Protein 4Y7L (pdb70)

InterPro domains:
  IPR010623 Type VI secretion system IcmF, C-terminal [PF06744] (112-218)
  IPR048677 Type VI secretion system component TssM1, helical domain [PF21070] (3-108)
  IPR053156 Type VI secretion system TssM-like [PTHR36153] (3-238)

Nearest PDB structures (foldseek):
  4y7l-assembly1_A  TM=1.004E+00  e=3.829E-52  Escherichia coli 2-156-04_S3_C3
  4y7l-assembly1_B  TM=9.884E-01  e=1.542E-49  Escherichia coli 2-156-04_S3_C3
  4y7o-assembly2_B  TM=9.903E-01  e=5.509E-47  Escherichia coli 1-176-05_S3_C1
  4y7m-assembly2_D  TM=9.881E-01  e=2.090E-44  Escherichia coli 2-156-04_S3_C3
  6ixh-assembly1_P  TM=9.818E-01  e=1.644E-44  Escherichia coli 55989

Radius of gyration: 25.11 Å; Cα contacts (8 Å, |Δi|>4): 1026; chains: 2; bounding box: 75×75×55 Å

Sequence (474 aa):
TPAAESLNARWRTAVVDGWNNAFSGRYPFKNVSSDASLPLLAKYLNTDTGRIARFLQNNLSGVLHREGSRWVPDTGLTFNPAFLKAINTLSSEIADVAFTTGNAGLHFELRPGTAAGVMQTTLITDNQKLIYVNQMPVWKRFTWPADTTEAPGASLSWVSTQAGTTRQYADLPGSSWGLIRLLEMARRKAAPGVASGWSLSSWQAQDGRRMLNYTLRTEAGEGPLVLLKLRNFVLPETTVFELTPAAESLNARWRTAVVDGWNNAFSSGRYPFKNVSSSDASLPLLAKYLNTDTGRRIARFLQNNLSGVLHREGSRWVPDINTRGLTFNPAFLKAINTLSSEIADVAFTTGNAGLHFELRPGTAAGVMMQTTLITDNQKLIYVNQMPVWKRFTTWPADTEAPGASLSWVSTTQAGTRQYADDLPGSSWGLIRLLEMARRRKAAPGVASGWSSLSWQAQDGRMLNYTLRTEAGEGPLVLLKLRNFVLPETVFE

B-factor: mean 29.14, std 14.59, range [13.12, 296.93]

Structure (mmCIF, N/CA/C/O backbone):
data_4Y7L
#
_entry.id   4Y7L
#
_cell.length_a   64.030
_cell.length_b   64.030
_cell.length_c   249.660
_cell.angle_alpha   90.00
_cell.angle_beta   90.00
_cell.angle_gamma   90.00
#
_symmetry.space_group_name_H-M   'P 41 21 2'
#
loop_
_entity.id
_entity.type
_entity.pdbx_description
1 polymer 'Type VI secretion protein IcmF'
2 non-polymer GLYCEROL
3 non-polymer 'ZINC ION'
4 water water
#
loop_
_atom_site.group_PDB
_atom_site.id
_atom_site.type_symbol
_atom_site.label_atom_id
_atom_site.label_alt_id
_atom_site.label_comp_id
_atom_site.label_asym_id
_atom_site.label_entity_id
_atom_site.label_seq_id
_atom_site.pdbx_PDB_ins_code
_atom_site.Cartn_x
_atom_site.Cartn_y
_atom_site.Cartn_z
_atom_site.occupancy
_atom_site.B_iso_or_equiv
_atom_site.auth_seq_id
_atom_site.auth_comp_id
_atom_site.auth_asym_id
_atom_site.auth_atom_id
_atom_site.pdbx_PDB_model_num
ATOM 1 N N . THR A 1 2 ? -34.019 -11.998 -7.060 1.00 48.74 869 THR A N 1
ATOM 2 C CA . THR A 1 2 ? -33.963 -12.933 -5.931 1.00 48.25 869 THR A CA 1
ATOM 3 C C . THR A 1 2 ? -33.191 -12.308 -4.744 1.00 50.91 869 THR A C 1
ATOM 4 O O . THR A 1 2 ? -32.351 -11.433 -4.987 1.00 50.57 869 THR A O 1
ATOM 8 N N . PRO A 1 3 ? -33.403 -12.768 -3.475 1.00 46.70 870 PRO A N 1
ATOM 9 C CA . PRO A 1 3 ? -32.655 -12.188 -2.333 1.00 46.02 870 PRO A CA 1
ATOM 10 C C . PRO A 1 3 ? -31.127 -12.306 -2.442 1.00 47.79 870 PRO A C 1
ATOM 11 O O . PRO A 1 3 ? -30.413 -11.415 -1.973 1.00 47.49 870 PRO A O 1
ATOM 15 N N . ALA A 1 4 ? -30.638 -13.403 -3.061 1.00 42.94 871 ALA A N 1
ATOM 16 C CA . ALA A 1 4 ? -29.210 -13.659 -3.296 1.00 42.32 871 ALA A CA 1
ATOM 17 C C . ALA A 1 4 ? -28.645 -12.595 -4.251 1.00 45.23 871 ALA A C 1
ATOM 18 O O . ALA A 1 4 ? -27.534 -12.110 -4.028 1.00 45.09 871 ALA A O 1
ATOM 20 N N . ALA A 1 5 ? -29.423 -12.215 -5.288 1.00 40.54 872 ALA A N 1
ATOM 21 C CA . ALA A 1 5 ? -29.027 -11.196 -6.271 1.00 39.92 872 ALA A CA 1
ATOM 22 C C . ALA A 1 5 ? -28.874 -9.827 -5.621 1.00 42.01 872 ALA A C 1
ATOM 23 O O . ALA A 1 5 ? -27.901 -9.118 -5.902 1.00 41.33 872 ALA A O 1
ATOM 25 N N . GLU A 1 6 ? -29.840 -9.463 -4.745 1.00 36.94 873 GLU A N 1
ATOM 26 C CA . GLU A 1 6 ? -29.891 -8.187 -4.038 1.00 36.11 873 GLU A CA 1
ATOM 27 C C . GLU A 1 6 ? -28.783 -8.076 -2.998 1.00 37.89 873 GLU A C 1
ATOM 28 O O . GLU A 1 6 ? -28.223 -6.985 -2.834 1.00 37.83 873 GLU A O 1
ATOM 34 N N . SER A 1 7 ? -28.453 -9.199 -2.301 1.00 33.16 874 SER A N 1
ATOM 35 C CA . SER A 1 7 ? -27.337 -9.224 -1.336 1.00 31.58 874 SER A CA 1
ATOM 36 C C . SER A 1 7 ? -26.007 -9.050 -2.094 1.00 31.35 874 SER A C 1
ATOM 37 O O . SER A 1 7 ? -25.117 -8.367 -1.600 1.00 32.05 874 SER A O 1
ATOM 40 N N . LEU A 1 8 ? -25.924 -9.598 -3.307 1.00 27.19 875 LEU A N 1
ATOM 41 C CA . LEU A 1 8 ? -24.724 -9.471 -4.138 1.00 25.90 875 LEU A CA 1
ATOM 42 C C . LEU A 1 8 ? -24.526 -8.000 -4.596 1.00 30.11 875 LEU A C 1
ATOM 43 O O . LEU A 1 8 ? -23.381 -7.519 -4.615 1.00 28.88 875 LEU A O 1
ATOM 48 N N . ASN A 1 9 ? -25.629 -7.288 -4.940 1.00 27.70 876 ASN A N 1
ATOM 49 C CA . ASN A 1 9 ? -25.556 -5.868 -5.326 1.00 26.98 876 ASN A CA 1
ATOM 50 C C . ASN A 1 9 ? -25.009 -5.018 -4.178 1.00 30.27 876 ASN A C 1
ATOM 51 O O . ASN A 1 9 ? -24.185 -4.142 -4.416 1.00 31.19 876 ASN A O 1
ATOM 56 N N . ALA A 1 10 ? -25.465 -5.286 -2.924 1.00 30.27 877 ALA A N 1
ATOM 57 C CA . ALA A 1 10 ? -24.994 -4.551 -1.749 1.00 30.01 877 ALA A CA 1
ATOM 58 C C . ALA A 1 10 ? -23.512 -4.816 -1.505 1.00 31.62 877 ALA A C 1
ATOM 59 O O . ALA A 1 10 ? -22.772 -3.882 -1.181 1.00 32.32 877 ALA A O 1
ATOM 61 N N . ARG A 1 11 ? -23.072 -6.093 -1.683 1.00 27.82 878 ARG A N 1
ATOM 62 C CA . ARG A 1 11 ? -21.673 -6.480 -1.505 1.00 26.58 878 ARG A CA 1
ATOM 63 C C . ARG A 1 11 ? -20.781 -5.807 -2.540 1.00 27.44 878 ARG A C 1
ATOM 64 O O . ARG A 1 11 ? -19.671 -5.408 -2.204 1.00 26.64 878 ARG A O 1
ATOM 72 N N . TRP A 1 12 ? -21.255 -5.699 -3.789 1.00 24.08 879 TRP A N 1
ATOM 73 C CA . TRP A 1 12 ? -20.549 -5.044 -4.887 1.00 23.08 879 TRP A CA 1
ATOM 74 C C . TRP A 1 12 ? -20.255 -3.572 -4.524 1.00 25.62 879 TRP A C 1
ATOM 75 O O . TRP A 1 12 ? -19.123 -3.111 -4.702 1.00 25.08 879 TRP A O 1
ATOM 86 N N . ARG A 1 13 ? -21.246 -2.854 -3.957 1.00 26.71 880 ARG A N 1
ATOM 87 C CA . ARG A 1 13 ? -21.002 -1.467 -3.536 1.00 27.51 880 ARG A CA 1
ATOM 88 C C . ARG A 1 13 ? -20.012 -1.358 -2.378 1.00 30.88 880 ARG A C 1
ATOM 89 O O . ARG A 1 13 ? -19.077 -0.564 -2.438 1.00 30.32 880 ARG A O 1
ATOM 97 N N . THR A 1 14 ? -20.187 -2.197 -1.337 1.00 30.29 881 THR A N 1
ATOM 98 C CA . THR A 1 14 ? -19.293 -2.169 -0.186 1.00 30.35 881 THR A CA 1
ATOM 99 C C . THR A 1 14 ? -17.851 -2.554 -0.519 1.00 32.29 881 THR A C 1
ATOM 100 O O . THR A 1 14 ? -16.906 -1.890 -0.079 1.00 32.19 881 THR A O 1
ATOM 104 N N . ALA A 1 15 ? -17.681 -3.643 -1.261 1.00 28.41 882 ALA A N 1
ATOM 105 C CA . ALA A 1 15 ? -16.356 -4.159 -1.585 1.00 28.54 882 ALA A CA 1
ATOM 106 C C . ALA A 1 15 ? -15.642 -3.389 -2.673 1.00 29.87 882 ALA A C 1
ATOM 107 O O . ALA A 1 15 ? -14.409 -3.374 -2.677 1.00 30.07 882 ALA A O 1
ATOM 109 N N . VAL A 1 16 ? -16.391 -2.823 -3.656 1.00 24.34 883 VAL A N 1
ATOM 110 C CA . VAL A 1 16 ? -15.762 -2.215 -4.822 1.00 22.07 883 VAL A CA 1
ATOM 111 C C . VAL A 1 16 ? -16.171 -0.755 -5.099 1.00 21.71 883 VAL A C 1
ATOM 112 O O . VAL A 1 16 ? -15.307 0.129 -5.172 1.00 22.04 883 VAL A O 1
ATOM 116 N N . VAL A 1 17 ? -17.469 -0.534 -5.355 1.00 20.80 884 VAL A N 1
ATOM 117 C CA . VAL A 1 17 ? -17.929 0.764 -5.867 1.00 19.68 884 VAL A CA 1
ATOM 118 C C . VAL A 1 17 ? -17.664 1.933 -4.912 1.00 23.59 884 VAL A C 1
ATOM 119 O O . VAL A 1 17 ? -17.212 3.002 -5.364 1.00 22.15 884 VAL A O 1
ATOM 123 N N . ASP A 1 18 ? -17.906 1.745 -3.605 1.00 21.90 885 ASP A N 1
ATOM 124 C CA . ASP A 1 18 ? -17.676 2.843 -2.659 1.00 21.21 885 ASP A CA 1
ATOM 125 C C . ASP A 1 18 ? -16.231 3.373 -2.754 1.00 22.83 885 ASP A C 1
ATOM 126 O O . ASP A 1 18 ? -16.012 4.588 -2.847 1.00 23.69 885 ASP A O 1
ATOM 131 N N . GLY A 1 19 ? -15.265 2.440 -2.743 1.00 21.17 886 GLY A N 1
ATOM 132 C CA . GLY A 1 19 ? -13.854 2.789 -2.809 1.00 19.67 886 GLY A CA 1
ATOM 133 C C . GLY A 1 19 ? -13.442 3.363 -4.157 1.00 19.65 886 GLY A C 1
ATOM 134 O O . GLY A 1 19 ? -12.626 4.296 -4.225 1.00 21.21 886 GLY A O 1
ATOM 135 N N . TRP A 1 20 ? -14.006 2.799 -5.241 1.00 18.25 887 TRP A N 1
ATOM 136 C CA . TRP A 1 20 ? -13.720 3.310 -6.578 1.00 17.10 887 TRP A CA 1
ATOM 137 C C . TRP A 1 20 ? -14.105 4.802 -6.645 1.00 20.25 887 TRP A C 1
ATOM 138 O O . TRP A 1 20 ? -13.317 5.627 -7.122 1.00 18.38 887 TRP A O 1
ATOM 149 N N . ASN A 1 21 ? -15.333 5.138 -6.193 1.00 19.95 888 ASN A N 1
ATOM 150 C CA . ASN A 1 21 ? -15.791 6.528 -6.275 1.00 20.76 888 ASN A CA 1
ATOM 151 C C . ASN A 1 21 ? -15.009 7.447 -5.354 1.00 23.86 888 ASN A C 1
ATOM 152 O O . ASN A 1 21 ? -14.704 8.577 -5.744 1.00 23.35 888 ASN A O 1
ATOM 157 N N . ASN A 1 22 ? -14.598 6.953 -4.172 1.00 20.86 889 ASN A N 1
ATOM 158 C CA . ASN A 1 22 ? -13.785 7.771 -3.300 1.00 20.85 889 ASN A CA 1
ATOM 159 C C . ASN A 1 22 ? -12.413 8.090 -3.943 1.00 22.32 889 ASN A C 1
ATOM 160 O O . ASN A 1 22 ? -11.882 9.182 -3.773 1.00 23.87 889 ASN A O 1
ATOM 165 N N . ALA A 1 23 ? -11.855 7.121 -4.695 1.00 18.97 890 ALA A N 1
ATOM 166 C CA . ALA A 1 23 ? -10.559 7.321 -5.311 1.00 19.28 890 ALA A CA 1
ATOM 167 C C . ALA A 1 23 ? -10.613 8.204 -6.534 1.00 20.57 890 ALA A C 1
ATOM 168 O O . ALA A 1 23 ? -9.686 9.000 -6.783 1.00 20.57 890 ALA A O 1
ATOM 170 N N . PHE A 1 24 ? -11.673 8.020 -7.367 1.00 16.85 891 PHE A N 1
ATOM 171 C CA . PHE A 1 24 ? -11.655 8.597 -8.699 1.00 15.82 891 PHE A CA 1
ATOM 172 C C . PHE A 1 24 ? -12.651 9.713 -9.009 1.00 17.46 891 PHE A C 1
ATOM 173 O O . PHE A 1 24 ? -12.604 10.266 -10.104 1.00 17.29 891 PHE A O 1
ATOM 181 N N . SER A 1 25 ? -13.449 10.132 -7.999 1.00 16.23 892 SER A N 1
ATOM 182 C CA . SER A 1 25 ? -14.396 11.221 -8.221 1.00 16.09 892 SER A CA 1
ATOM 183 C C . SER A 1 25 ? -13.630 12.513 -8.568 1.00 19.40 892 SER A C 1
ATOM 184 O O . SER A 1 25 ? -12.626 12.799 -7.903 1.00 19.09 892 SER A O 1
ATOM 187 N N . GLY A 1 26 ? -14.059 13.246 -9.590 1.00 18.51 893 GLY A N 1
ATOM 188 C CA . GLY A 1 26 ? -13.424 14.517 -9.964 1.00 18.30 893 GLY A CA 1
ATOM 189 C C . GLY A 1 26 ? -11.945 14.415 -10.292 1.00 19.93 893 GLY A C 1
ATOM 190 O O . GLY A 1 26 ? -11.149 15.266 -9.864 1.00 20.38 893 GLY A O 1
ATOM 191 N N . ARG A 1 27 ? -11.568 13.327 -11.003 1.00 16.74 894 ARG A N 1
ATOM 192 C CA . ARG A 1 27 ? -10.170 13.098 -11.389 1.00 16.58 894 ARG A CA 1
ATOM 193 C C . ARG A 1 27 ? -10.061 12.812 -12.870 1.00 19.27 894 ARG A C 1
ATOM 194 O O . ARG A 1 27 ? -10.929 12.127 -13.440 1.00 18.95 894 ARG A O 1
ATOM 202 N N . TYR A 1 28 ? -8.994 13.318 -13.499 1.00 16.63 895 TYR A N 1
ATOM 203 C CA . TYR A 1 28 ? -8.679 12.992 -14.890 1.00 16.53 895 TYR A CA 1
ATOM 204 C C . TYR A 1 28 ? -8.190 11.519 -14.908 1.00 17.71 895 TYR A C 1
ATOM 205 O O . TYR A 1 28 ? -7.433 11.131 -14.024 1.00 17.62 895 TYR A O 1
ATOM 214 N N . PRO A 1 29 ? -8.618 10.652 -15.847 1.00 15.89 896 PRO A N 1
ATOM 215 C CA . PRO A 1 29 ? -9.363 10.921 -17.092 1.00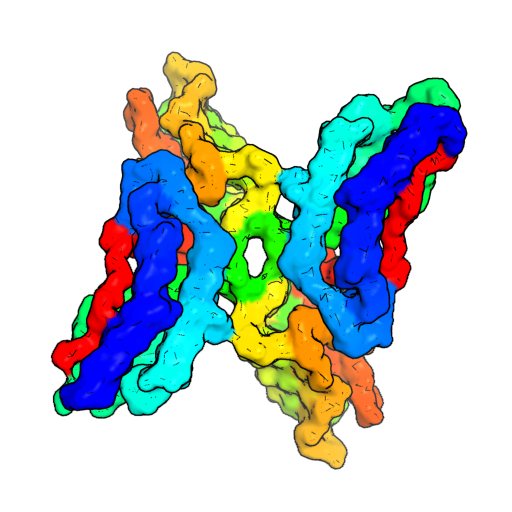 15.18 896 PRO A CA 1
ATOM 216 C C . PRO A 1 29 ? -10.865 10.900 -17.013 1.00 16.63 896 PRO A C 1
ATOM 217 O O . PRO A 1 29 ? -11.493 11.205 -18.047 1.00 17.07 896 PRO A O 1
ATOM 221 N N . PHE A 1 30 ? -11.436 10.532 -15.865 1.00 17.18 897 PHE A N 1
ATOM 222 C CA . PHE A 1 30 ? -12.888 10.430 -15.721 1.00 16.79 897 PHE A CA 1
ATOM 223 C C . PHE A 1 30 ? -13.567 11.739 -16.079 1.00 21.16 897 PHE A C 1
ATOM 224 O O . PHE A 1 30 ? -14.575 11.765 -16.795 1.00 20.93 897 PHE A O 1
ATOM 232 N N . LYS A 1 31 ? -12.943 12.847 -15.619 1.00 17.86 898 LYS A N 1
ATOM 233 C CA . LYS A 1 31 ? -13.415 14.207 -15.884 1.00 18.29 898 LYS A CA 1
ATOM 234 C C . LYS A 1 31 ? -12.265 15.046 -16.433 1.00 22.15 898 LYS A C 1
ATOM 235 O O . LYS A 1 31 ? -11.110 14.755 -16.143 1.00 19.95 898 LYS A O 1
ATOM 241 N N . ASN A 1 32 ? -12.580 16.084 -17.244 1.00 19.41 899 ASN A N 1
ATOM 242 C CA . ASN A 1 32 ? -11.561 16.956 -17.856 1.00 19.56 899 ASN A CA 1
ATOM 243 C C . ASN A 1 32 ? -11.160 18.010 -16.837 1.00 24.71 899 ASN A C 1
ATOM 244 O O . ASN A 1 32 ? -11.552 19.179 -16.941 1.00 25.61 899 ASN A O 1
ATOM 249 N N . VAL A 1 33 ? -10.453 17.579 -15.794 1.00 20.68 900 VAL A N 1
ATOM 250 C CA . VAL A 1 33 ? -10.034 18.424 -14.666 1.00 19.55 900 VAL A CA 1
ATOM 251 C C . VAL A 1 33 ? -8.531 18.361 -14.445 1.00 21.82 900 VAL A C 1
ATOM 252 O O . VAL A 1 33 ? -7.874 17.463 -14.983 1.00 20.04 900 VAL A O 1
ATOM 256 N N . SER A 1 34 ? -7.981 19.289 -13.644 1.00 18.66 901 SER A N 1
ATOM 257 C CA . SER A 1 34 ? -6.545 19.308 -13.398 1.00 19.52 901 SER A CA 1
ATOM 258 C C . SER A 1 34 ? -6.043 18.194 -12.477 1.00 21.31 901 SER A C 1
ATOM 259 O O . SER A 1 34 ? -4.879 17.794 -12.604 1.00 22.74 901 SER A O 1
ATOM 262 N N . SER A 1 35 ? -6.874 17.721 -11.517 1.00 17.71 902 SER A N 1
ATOM 263 C CA . SER A 1 35 ? -6.452 16.697 -10.571 1.00 16.49 902 SER A CA 1
ATOM 264 C C . SER A 1 35 ? -6.397 15.348 -11.264 1.00 20.56 902 SER A C 1
ATOM 265 O O . SER A 1 35 ? -7.325 15.017 -12.004 1.00 22.87 902 SER A O 1
ATOM 268 N N . ASP A 1 36 ? -5.298 14.604 -11.054 1.00 17.22 903 ASP A N 1
ATOM 269 C CA . ASP A 1 36 ? -5.041 13.335 -11.729 1.00 17.41 903 ASP A CA 1
ATOM 270 C C . ASP A 1 36 ? -5.415 12.132 -10.890 1.00 17.93 903 ASP A C 1
ATOM 271 O O . ASP A 1 36 ? -5.086 12.090 -9.702 1.00 18.18 903 ASP A O 1
ATOM 276 N N . ALA A 1 37 ? -6.015 11.117 -11.526 1.00 15.66 904 ALA A N 1
ATOM 277 C CA . ALA A 1 37 ? -6.283 9.849 -10.835 1.00 15.02 904 ALA A CA 1
ATOM 278 C C . ALA A 1 37 ? -4.967 9.159 -10.517 1.00 17.19 904 ALA A C 1
ATOM 279 O O . ALA A 1 37 ? -3.996 9.262 -11.284 1.00 18.00 904 ALA A O 1
ATOM 281 N N . SER A 1 38 ? -4.945 8.405 -9.416 1.00 15.75 905 SER A N 1
ATOM 282 C CA . SER A 1 38 ? -3.746 7.673 -9.035 1.00 16.05 905 SER A CA 1
ATOM 283 C C . SER A 1 38 ? -3.628 6.395 -9.854 1.00 19.52 905 SER A C 1
ATOM 284 O O . SER A 1 38 ? -4.522 5.547 -9.804 1.00 18.20 905 SER A O 1
ATOM 287 N N . LEU A 1 39 ? -2.540 6.258 -10.621 1.00 18.27 906 LEU A N 1
ATOM 288 C CA . LEU A 1 39 ? -2.305 5.062 -11.436 1.00 17.11 906 LEU A CA 1
ATOM 289 C C . LEU A 1 39 ? -2.124 3.803 -10.553 1.00 20.33 906 LEU A C 1
ATOM 290 O O . LEU A 1 39 ? -2.750 2.781 -10.852 1.00 20.66 906 LEU A O 1
ATOM 295 N N . PRO A 1 40 ? -1.314 3.822 -9.464 1.00 20.10 907 PRO A N 1
ATOM 296 C CA . PRO A 1 40 ? -1.236 2.618 -8.607 1.00 21.25 907 PRO A CA 1
ATOM 297 C C . PRO A 1 40 ? -2.600 2.223 -8.012 1.00 22.05 907 PRO A C 1
ATOM 298 O O . PRO A 1 40 ? -2.891 1.022 -7.932 1.00 20.93 907 PRO A O 1
ATOM 302 N N . LEU A 1 41 ? -3.455 3.210 -7.654 1.00 19.15 908 LEU A N 1
ATOM 303 C CA . LEU A 1 41 ? -4.776 2.893 -7.107 1.00 19.84 908 LEU A CA 1
ATOM 304 C C . LEU A 1 41 ? -5.673 2.298 -8.199 1.00 20.23 908 LEU A C 1
ATOM 305 O O . LEU A 1 41 ? -6.368 1.299 -7.962 1.00 18.66 908 LEU A O 1
ATOM 310 N N . LEU A 1 42 ? -5.588 2.857 -9.421 1.00 16.22 909 LEU A N 1
ATOM 311 C CA . LEU A 1 42 ? -6.355 2.301 -10.527 1.00 14.83 909 LEU A CA 1
ATOM 312 C C . LEU A 1 42 ? -5.930 0.836 -10.787 1.00 17.83 909 LEU A C 1
ATOM 313 O O . LEU A 1 42 ? -6.792 -0.040 -10.938 1.00 16.04 909 LEU A O 1
ATOM 318 N N . ALA A 1 43 ? -4.603 0.553 -10.755 1.00 15.74 910 ALA A N 1
ATOM 319 C CA . ALA A 1 43 ? -4.133 -0.836 -10.914 1.00 15.68 910 ALA A CA 1
ATOM 320 C C . ALA A 1 43 ? -4.741 -1.745 -9.834 1.00 17.59 910 ALA A C 1
ATOM 321 O O . ALA A 1 43 ? -5.172 -2.848 -10.160 1.00 17.86 910 ALA A O 1
ATOM 323 N N . LYS A 1 44 ? -4.812 -1.279 -8.585 1.00 16.22 911 LYS A N 1
ATOM 324 C CA . LYS A 1 44 ? -5.371 -2.108 -7.513 1.00 16.67 911 LYS A CA 1
ATOM 325 C C . LYS A 1 44 ? -6.832 -2.494 -7.792 1.00 15.62 911 LYS A C 1
ATOM 326 O O . LYS A 1 44 ? -7.279 -3.552 -7.351 1.00 16.22 911 LYS A O 1
ATOM 332 N N . TYR A 1 45 ? -7.574 -1.650 -8.532 1.00 14.99 912 TYR A N 1
ATOM 333 C CA . TYR A 1 45 ? -8.954 -1.984 -8.901 1.00 14.80 912 TYR A CA 1
ATOM 334 C C . TYR A 1 45 ? -9.071 -2.811 -10.176 1.00 17.12 912 TYR A C 1
ATOM 335 O O . TYR A 1 45 ? -9.843 -3.772 -10.206 1.00 17.36 912 TYR A O 1
ATOM 344 N N . LEU A 1 46 ? -8.324 -2.442 -11.235 1.00 15.77 913 LEU A N 1
ATOM 345 C CA . LEU A 1 46 ? -8.631 -3.114 -12.497 1.00 17.00 913 LEU A CA 1
ATOM 346 C C . LEU A 1 46 ? -7.617 -4.209 -12.894 1.00 19.05 913 LEU A C 1
ATOM 347 O O . LEU A 1 46 ? -7.833 -4.792 -13.957 1.00 18.17 913 LEU A O 1
ATOM 352 N N . ASN A 1 47 ? -6.593 -4.554 -12.063 1.00 16.77 914 ASN A N 1
ATOM 353 C CA . ASN A 1 47 ? -5.668 -5.630 -12.470 1.00 16.47 914 ASN A CA 1
ATOM 354 C C . ASN A 1 47 ? -6.430 -6.892 -12.892 1.00 18.01 914 ASN A C 1
ATOM 355 O O . ASN A 1 47 ? -7.385 -7.273 -12.230 1.00 17.60 914 ASN A O 1
ATOM 360 N N . THR A 1 48 ? -6.036 -7.478 -14.053 1.00 17.84 915 THR A N 1
ATOM 361 C CA . THR A 1 48 ? -6.714 -8.609 -14.702 1.00 19.27 915 THR A CA 1
ATOM 362 C C . THR A 1 48 ? -7.076 -9.734 -13.770 1.00 23.11 915 THR A C 1
ATOM 363 O O . THR A 1 48 ? -8.213 -10.229 -13.840 1.00 23.07 915 THR A O 1
ATOM 367 N N . ASP A 1 49 ? -6.111 -10.185 -12.951 1.00 19.63 916 ASP A N 1
ATOM 368 C CA . ASP A 1 49 ? -6.312 -11.317 -12.075 1.00 18.83 916 ASP A CA 1
ATOM 369 C C . ASP A 1 49 ? -6.362 -10.973 -10.602 1.00 20.52 916 ASP A C 1
ATOM 370 O O . ASP A 1 49 ? -7.123 -11.605 -9.859 1.00 21.37 916 ASP A O 1
ATOM 375 N N . THR A 1 50 ? -5.544 -9.993 -10.165 1.00 16.61 917 THR A N 1
ATOM 376 C CA . THR A 1 50 ? -5.429 -9.683 -8.735 1.00 15.93 917 THR A CA 1
ATOM 377 C C . THR A 1 50 ? -6.219 -8.435 -8.306 1.00 17.45 917 THR A C 1
ATOM 378 O O . THR A 1 50 ? -6.239 -8.132 -7.115 1.00 18.42 917 THR A O 1
ATOM 382 N N . GLY A 1 51 ? -6.802 -7.698 -9.251 1.00 14.98 918 GLY A N 1
ATOM 383 C CA . GLY A 1 51 ? -7.519 -6.467 -8.938 1.00 14.90 918 GLY A CA 1
ATOM 384 C C . GLY A 1 51 ? -8.749 -6.700 -8.080 1.00 16.86 918 GLY A C 1
ATOM 385 O O . GLY A 1 51 ? -9.299 -7.812 -8.073 1.00 16.89 918 GLY A O 1
ATOM 386 N N . ARG A 1 52 ? -9.200 -5.645 -7.399 1.00 15.27 919 ARG A N 1
ATOM 387 C CA . ARG A 1 52 ? -10.381 -5.762 -6.546 1.00 15.95 919 ARG A CA 1
ATOM 388 C C . ARG A 1 52 ? -11.617 -6.210 -7.355 1.00 18.66 919 ARG A C 1
ATOM 389 O O . ARG A 1 52 ? -12.424 -7.010 -6.866 1.00 18.62 919 ARG A O 1
ATOM 397 N N . ILE A 1 53 ? -11.768 -5.701 -8.594 1.00 15.16 920 ILE A N 1
ATOM 398 C CA . ILE A 1 53 ? -12.943 -6.094 -9.399 1.00 14.90 920 ILE A CA 1
ATOM 399 C C . ILE A 1 53 ? -12.827 -7.564 -9.812 1.00 18.71 920 ILE A C 1
ATOM 400 O O . ILE A 1 53 ? -13.782 -8.319 -9.603 1.00 18.06 920 ILE A O 1
ATOM 405 N N . ALA A 1 54 ? -11.650 -7.993 -10.342 1.00 17.47 921 ALA A N 1
ATOM 406 C CA . ALA A 1 54 ? -11.472 -9.398 -10.742 1.00 17.77 921 ALA A CA 1
ATOM 407 C C . ALA A 1 54 ? -11.725 -10.362 -9.600 1.00 21.65 921 ALA A C 1
ATOM 408 O O . ALA A 1 54 ? -12.408 -11.377 -9.798 1.00 22.07 921 ALA A O 1
ATOM 410 N N . ARG A 1 55 ? -11.242 -10.022 -8.391 1.00 17.99 922 ARG A N 1
ATOM 411 C CA . ARG A 1 55 ? -11.446 -10.879 -7.219 1.00 18.04 922 ARG A CA 1
ATOM 412 C C . ARG A 1 55 ? -12.920 -10.943 -6.845 1.00 20.99 922 ARG A C 1
ATOM 413 O O . ARG A 1 55 ? -13.408 -12.016 -6.478 1.00 21.88 922 ARG A O 1
ATOM 421 N N . PHE A 1 56 ? -13.639 -9.803 -6.932 1.00 17.98 923 PHE A N 1
ATOM 422 C CA . PHE A 1 56 ? -15.069 -9.828 -6.649 1.00 17.62 923 PHE A CA 1
ATOM 423 C C . PHE A 1 56 ? -15.782 -10.781 -7.639 1.00 21.24 923 PHE A C 1
ATOM 424 O O . PHE A 1 56 ? -16.635 -11.589 -7.222 1.00 21.46 923 PHE A O 1
ATOM 432 N N . LEU A 1 57 ? -15.441 -10.686 -8.935 1.00 19.61 924 LEU A N 1
ATOM 433 C CA . LEU A 1 57 ? -16.050 -11.522 -9.983 1.00 20.81 924 LEU A CA 1
ATOM 434 C C . LEU A 1 57 ? -15.752 -12.994 -9.729 1.00 24.19 924 LEU A C 1
ATOM 435 O O . LEU A 1 57 ? -16.654 -13.830 -9.823 1.00 24.37 924 LEU A O 1
ATOM 440 N N . GLN A 1 58 ? -14.510 -13.303 -9.334 1.00 20.87 925 GLN A N 1
ATOM 441 C CA . GLN A 1 58 ? -14.123 -14.692 -9.021 1.00 21.74 925 GLN A CA 1
ATOM 442 C C . GLN A 1 58 ? -14.830 -15.227 -7.772 1.00 27.07 925 GLN A C 1
ATOM 443 O O . GLN A 1 58 ? -15.209 -16.405 -7.754 1.00 29.06 925 GLN A O 1
ATOM 449 N N . ASN A 1 59 ? -14.967 -14.401 -6.711 1.00 23.02 926 ASN A N 1
ATOM 450 C CA . ASN A 1 59 ? -15.543 -14.834 -5.431 1.00 24.07 926 ASN A CA 1
ATOM 451 C C . ASN A 1 59 ? -17.060 -14.875 -5.413 1.00 28.77 926 ASN A C 1
ATOM 452 O O . ASN A 1 59 ? -17.633 -15.583 -4.578 1.00 29.24 926 ASN A O 1
ATOM 457 N N . ASN A 1 60 ? -17.716 -14.112 -6.303 1.00 24.03 927 ASN A N 1
ATOM 458 C CA . ASN A 1 60 ? -19.185 -14.019 -6.268 1.00 23.90 927 ASN A CA 1
ATOM 459 C C . ASN A 1 60 ? -19.937 -14.423 -7.530 1.00 28.86 927 ASN A C 1
ATOM 460 O O . ASN A 1 60 ? -21.138 -14.720 -7.438 1.00 28.88 927 ASN A O 1
ATOM 465 N N . LEU A 1 61 ? -19.289 -14.358 -8.707 1.00 25.46 928 LEU A N 1
ATOM 466 C CA . LEU A 1 61 ? -19.971 -14.585 -9.983 1.00 25.11 928 LEU A CA 1
ATOM 467 C C . LEU A 1 61 ? -19.401 -15.702 -10.853 1.00 31.98 928 LEU A C 1
ATOM 468 O O . LEU A 1 61 ? -19.734 -15.757 -12.037 1.00 31.29 928 LEU A O 1
ATOM 473 N N . SER A 1 62 ? -18.572 -16.605 -10.283 1.00 32.01 929 SER A N 1
ATOM 474 C CA . SER A 1 62 ? -17.916 -17.679 -11.050 1.00 33.74 929 SER A CA 1
ATOM 475 C C . SER A 1 62 ? -18.867 -18.626 -11.797 1.00 40.17 929 SER A C 1
ATOM 476 O O . SER A 1 62 ? -18.514 -19.141 -12.857 1.00 39.77 929 SER A O 1
ATOM 479 N N . GLY A 1 63 ? -20.054 -18.833 -11.254 1.00 38.65 930 GLY A N 1
ATOM 480 C CA . GLY A 1 63 ? -21.032 -19.719 -11.875 1.00 39.00 930 GLY A CA 1
ATOM 481 C C . GLY A 1 63 ? -21.919 -19.079 -12.923 1.00 43.11 930 GLY A C 1
ATOM 482 O O . GLY A 1 63 ? -22.587 -19.799 -13.671 1.00 42.17 930 GLY A O 1
ATOM 483 N N . VAL A 1 64 ? -21.942 -17.727 -12.995 1.00 38.87 931 VAL A N 1
ATOM 484 C CA . VAL A 1 64 ? -22.820 -17.007 -13.934 1.00 38.03 931 VAL A CA 1
ATOM 485 C C . VAL A 1 64 ? -22.066 -16.134 -14.946 1.00 39.94 931 VAL A C 1
ATOM 486 O O . VAL A 1 64 ? -22.673 -15.612 -15.888 1.00 38.78 931 VAL A O 1
ATOM 490 N N . LEU A 1 65 ? -20.763 -15.948 -14.733 1.00 36.16 932 LEU A N 1
ATOM 491 C CA . LEU A 1 65 ? -19.938 -15.116 -15.594 1.00 36.50 932 LEU A CA 1
ATOM 492 C C . LEU A 1 65 ? -18.604 -15.809 -15.763 1.00 43.87 932 LEU A C 1
ATOM 493 O O . LEU A 1 65 ? -18.025 -16.260 -14.770 1.00 44.32 932 LEU A O 1
ATOM 498 N N . HIS A 1 66 ? -18.128 -15.922 -17.009 1.00 42.66 933 HIS A N 1
ATOM 499 C CA . HIS A 1 66 ? -16.857 -16.582 -17.279 1.00 43.81 933 HIS A CA 1
ATOM 500 C C . HIS A 1 66 ? -15.942 -15.769 -18.182 1.00 48.57 933 HIS A C 1
ATOM 501 O O . HIS A 1 66 ? -16.418 -15.056 -19.074 1.00 47.96 933 HIS A O 1
ATOM 508 N N . ARG A 1 67 ? -14.622 -15.901 -17.959 1.00 46.06 934 ARG A N 1
ATOM 509 C CA . ARG A 1 67 ? -13.606 -15.252 -18.791 1.00 46.30 934 ARG A CA 1
ATOM 510 C C . ARG A 1 67 ? -13.563 -15.976 -20.132 1.00 50.96 934 ARG A C 1
ATOM 511 O O . ARG A 1 67 ? -13.729 -17.198 -20.185 1.00 50.07 934 ARG A O 1
ATOM 519 N N . GLU A 1 68 ? -13.313 -15.220 -21.198 1.00 47.71 935 GLU A N 1
ATOM 520 C CA . GLU A 1 68 ? -13.149 -15.693 -22.569 1.00 47.95 935 GLU A CA 1
ATOM 521 C C . GLU A 1 68 ? -12.000 -14.816 -23.085 1.00 51.78 935 GLU A C 1
ATOM 522 O O . GLU A 1 68 ? -12.212 -13.724 -23.627 1.00 50.74 935 GLU A O 1
ATOM 528 N N . GLY A 1 69 ? -10.783 -15.258 -22.772 1.00 48.50 936 GLY A N 1
ATOM 529 C CA . GLY A 1 69 ? -9.567 -14.497 -23.028 1.00 48.43 936 GLY A CA 1
ATOM 530 C C . GLY A 1 69 ? -9.571 -13.338 -22.050 1.00 52.54 936 GLY A C 1
ATOM 531 O O . GLY A 1 69 ? -9.549 -13.554 -20.835 1.00 52.39 936 GLY A O 1
ATOM 532 N N . SER A 1 70 ? -9.732 -12.113 -22.573 1.00 48.84 937 SER A N 1
ATOM 533 C CA . SER A 1 70 ? -9.832 -10.882 -21.789 1.00 48.28 937 SER A CA 1
ATOM 534 C C . SER A 1 70 ? -11.292 -10.474 -21.520 1.00 49.84 937 SER A C 1
ATOM 535 O O . SER A 1 70 ? -11.543 -9.746 -20.566 1.00 50.74 937 SER A O 1
ATOM 538 N N . ARG A 1 71 ? -12.249 -10.970 -22.320 1.00 42.83 938 ARG A N 1
ATOM 539 C CA . ARG A 1 71 ? -13.676 -10.663 -22.170 1.00 41.40 938 ARG A CA 1
ATOM 540 C C . ARG A 1 71 ? -14.321 -11.356 -20.968 1.00 43.70 938 ARG A C 1
ATOM 541 O O . ARG A 1 71 ? -13.811 -12.376 -20.486 1.00 43.94 938 ARG A O 1
ATOM 549 N N . TRP A 1 72 ? -15.458 -10.797 -20.499 1.00 38.15 939 TRP A N 1
ATOM 550 C CA . TRP A 1 72 ? -16.283 -11.379 -19.446 1.00 36.70 939 TRP A CA 1
ATOM 551 C C . TRP A 1 72 ? -17.613 -11.642 -20.090 1.00 39.11 939 TRP A C 1
ATOM 552 O O . TRP A 1 72 ? -18.281 -10.721 -20.586 1.00 36.39 939 TRP A O 1
ATOM 563 N N . VAL A 1 73 ? -17.959 -12.938 -20.175 1.00 36.65 940 VAL A N 1
ATOM 564 C CA . VAL A 1 73 ? -19.161 -13.410 -20.869 1.00 36.70 940 VAL A CA 1
ATOM 565 C C . VAL A 1 73 ? -20.150 -14.074 -19.892 1.00 39.78 940 VAL A C 1
ATOM 566 O O . VAL A 1 73 ? -19.746 -14.981 -19.170 1.00 39.33 940 VAL A O 1
ATOM 570 N N . PRO A 1 74 ? -21.439 -13.665 -19.876 1.00 37.37 941 PRO A N 1
ATOM 571 C CA . PRO A 1 74 ? -22.402 -14.318 -18.969 1.00 39.02 941 PRO A CA 1
ATOM 572 C C . PRO A 1 74 ? -22.679 -15.753 -19.418 1.00 47.61 941 PRO A C 1
ATOM 573 O O . PRO A 1 74 ? -22.816 -15.993 -20.619 1.00 46.82 941 PRO A O 1
ATOM 577 N N . ASP A 1 75 ? -22.685 -16.707 -18.463 1.00 48.51 942 ASP A N 1
ATOM 578 C CA . ASP A 1 75 ? -22.914 -18.130 -18.745 1.00 50.16 942 ASP A CA 1
ATOM 579 C C . ASP A 1 75 ? -24.342 -18.334 -19.240 1.00 56.09 942 ASP A C 1
ATOM 580 O O . ASP A 1 75 ? -25.293 -17.947 -18.555 1.00 56.46 942 ASP A O 1
ATOM 585 N N . THR A 1 76 ? -24.468 -18.867 -20.473 1.00 53.19 943 THR A N 1
ATOM 586 C CA . THR A 1 76 ? -25.719 -19.116 -21.201 1.00 80.48 943 THR A CA 1
ATOM 587 C C . THR A 1 76 ? -26.716 -19.978 -20.429 1.00 107.97 943 THR A C 1
ATOM 588 O O . THR A 1 76 ? -27.922 -19.821 -20.604 1.00 72.94 943 THR A O 1
ATOM 592 N N . GLY A 1 81 ? -34.780 -14.881 -11.292 1.00 57.61 948 GLY A N 1
ATOM 593 C CA . GLY A 1 81 ? -34.577 -13.481 -10.943 1.00 56.96 948 GLY A CA 1
ATOM 594 C C . GLY A 1 81 ? -33.127 -13.041 -10.972 1.00 59.19 948 GLY A C 1
ATOM 595 O O . GLY A 1 81 ? -32.703 -12.246 -10.125 1.00 58.88 948 GLY A O 1
ATOM 596 N N . LEU A 1 82 ? -32.355 -13.569 -11.949 1.00 53.59 949 LEU A N 1
ATOM 597 C CA . LEU A 1 82 ? -30.946 -13.237 -12.169 1.00 52.00 949 LEU A CA 1
ATOM 598 C C . LEU A 1 82 ? -30.686 -12.804 -13.618 1.00 50.37 949 LEU A C 1
ATOM 599 O O . LEU A 1 82 ? -30.376 -13.634 -14.479 1.00 50.42 949 LEU A O 1
ATOM 604 N N . THR A 1 83 ? -30.852 -11.506 -13.886 1.00 41.31 950 THR A N 1
ATOM 605 C CA . THR A 1 83 ? -30.540 -10.908 -15.189 1.00 38.87 950 THR A CA 1
ATOM 606 C C . THR A 1 83 ? -29.541 -9.773 -14.956 1.00 34.68 950 THR A C 1
ATOM 607 O O . THR A 1 83 ? -29.731 -8.954 -14.055 1.00 32.55 950 THR A O 1
ATOM 611 N N . PHE A 1 84 ? -28.441 -9.777 -15.720 1.00 32.96 951 PHE A N 1
ATOM 612 C CA . PHE A 1 84 ? -27.418 -8.750 -15.546 1.00 30.61 951 PHE A CA 1
ATOM 613 C C . PHE A 1 84 ? -27.873 -7.379 -15.979 1.00 33.56 951 PHE A C 1
ATOM 614 O O . PHE A 1 84 ? -28.596 -7.226 -16.970 1.00 34.58 951 PHE A O 1
ATOM 622 N N . ASN A 1 85 ? -27.398 -6.371 -15.253 1.00 27.79 952 ASN A N 1
ATOM 623 C CA . ASN A 1 85 ? -27.586 -4.983 -15.607 1.00 27.21 952 ASN A CA 1
ATOM 624 C C . ASN A 1 85 ? -26.657 -4.796 -16.841 1.00 28.69 952 ASN A C 1
ATOM 625 O O . ASN A 1 85 ? -25.444 -5.003 -16.711 1.00 26.01 952 ASN A O 1
ATOM 630 N N . PRO A 1 86 ? -27.185 -4.469 -18.054 1.00 26.92 953 PRO A N 1
ATOM 631 C CA . PRO A 1 86 ? -26.301 -4.313 -19.226 1.00 25.53 953 PRO A CA 1
ATOM 632 C C . PRO A 1 86 ? -25.164 -3.309 -19.000 1.00 24.79 953 PRO A C 1
ATOM 633 O O . PRO A 1 86 ? -24.088 -3.486 -19.571 1.00 24.51 953 PRO A O 1
ATOM 637 N N . ALA A 1 87 ? -25.379 -2.280 -18.148 1.00 22.06 954 ALA A N 1
ATOM 638 C CA . ALA A 1 87 ? -24.322 -1.314 -17.840 1.00 21.41 954 ALA A CA 1
ATOM 639 C C . ALA A 1 87 ? -23.174 -1.988 -17.073 1.00 22.87 954 ALA A C 1
ATOM 640 O O . ALA A 1 87 ? -22.010 -1.605 -17.235 1.00 21.12 954 ALA A O 1
ATOM 642 N N . PHE A 1 88 ? -23.489 -2.973 -16.234 1.00 21.25 955 PHE A N 1
ATOM 643 C CA . PHE A 1 88 ? -22.439 -3.683 -15.491 1.00 19.31 955 PHE A CA 1
ATOM 644 C C . PHE A 1 88 ? -21.555 -4.483 -16.478 1.00 20.89 955 PHE A C 1
ATOM 645 O O . PHE A 1 88 ? -20.323 -4.422 -16.401 1.00 20.95 955 PHE A O 1
ATOM 653 N N . LEU A 1 89 ? -22.178 -5.219 -17.416 1.00 21.02 956 LEU A N 1
ATOM 654 C CA . LEU A 1 89 ? -21.439 -5.969 -18.412 1.00 21.83 956 LEU A CA 1
ATOM 655 C C . LEU A 1 89 ? -20.594 -5.064 -19.326 1.00 22.90 956 LEU A C 1
ATOM 656 O O . LEU A 1 89 ? -19.439 -5.393 -19.595 1.00 23.80 956 LEU A O 1
ATOM 661 N N . LYS A 1 90 ? -21.135 -3.893 -19.744 1.00 20.33 957 LYS A N 1
ATOM 662 C CA . LYS A 1 90 ? -20.367 -2.966 -20.571 1.00 18.48 957 LYS A CA 1
ATOM 663 C C . LYS A 1 90 ? -19.153 -2.480 -19.765 1.00 20.68 957 LYS A C 1
ATOM 664 O O . LYS A 1 90 ? -18.042 -2.451 -20.290 1.00 21.41 957 LYS A O 1
ATOM 670 N N . ALA A 1 91 ? -19.372 -2.082 -18.488 1.00 19.00 958 ALA A N 1
ATOM 671 C CA . ALA A 1 91 ? -18.309 -1.549 -17.655 1.00 18.47 958 ALA A CA 1
ATOM 672 C C . ALA A 1 91 ? -17.169 -2.531 -17.406 1.00 19.74 958 ALA A C 1
ATOM 673 O O . ALA A 1 91 ? -15.995 -2.149 -17.539 1.00 19.35 958 ALA A O 1
ATOM 675 N N . ILE A 1 92 ? -17.480 -3.784 -17.029 1.00 18.74 959 ILE A N 1
ATOM 676 C CA . ILE A 1 92 ? -16.379 -4.720 -16.757 1.00 18.82 959 ILE A CA 1
ATOM 677 C C . ILE A 1 92 ? -15.624 -5.064 -18.048 1.00 21.57 959 ILE A C 1
ATOM 678 O O . ILE A 1 92 ? -14.412 -5.286 -17.984 1.00 22.68 959 ILE A O 1
ATOM 683 N N . ASN A 1 93 ? -16.327 -5.064 -19.204 1.00 19.66 960 ASN A N 1
ATOM 684 C CA . ASN A 1 93 ? -15.664 -5.338 -20.480 1.00 20.30 960 ASN A CA 1
ATOM 685 C C . ASN A 1 93 ? -14.747 -4.185 -20.882 1.00 22.80 960 ASN A C 1
ATOM 686 O O . ASN A 1 93 ? -13.617 -4.436 -21.327 1.00 20.91 960 ASN A O 1
ATOM 691 N N . THR A 1 94 ? -15.176 -2.931 -20.612 1.00 18.27 961 THR A N 1
ATOM 692 C CA . THR A 1 94 ? -14.309 -1.787 -20.877 1.00 18.20 961 THR A CA 1
ATOM 693 C C . THR A 1 94 ? -13.044 -1.887 -19.976 1.00 18.29 961 THR A C 1
ATOM 694 O O . THR A 1 94 ? -11.921 -1.718 -20.450 1.00 19.01 961 THR A O 1
ATOM 698 N N . LEU A 1 95 ? -13.225 -2.152 -18.673 1.00 16.91 962 LEU A N 1
ATOM 699 C CA . LEU A 1 95 ? -12.067 -2.222 -17.780 1.00 17.15 962 LEU A CA 1
ATOM 700 C C . LEU A 1 95 ? -11.133 -3.381 -18.098 1.00 18.83 962 LEU A C 1
ATOM 701 O O . LEU A 1 95 ? -9.913 -3.214 -17.975 1.00 19.11 962 LEU A O 1
ATOM 706 N N A SER A 1 96 ? -11.686 -4.557 -18.510 0.50 16.47 963 SER A N 1
ATOM 707 N N B SER A 1 96 ? -11.662 -4.547 -18.541 0.50 16.84 963 SER A N 1
ATOM 708 C CA A SER A 1 96 ? -10.841 -5.701 -18.866 0.50 16.44 963 SER A CA 1
ATOM 709 C CA B SER A 1 96 ? -10.824 -5.698 -18.906 0.50 16.98 963 SER A CA 1
ATOM 710 C C A SER A 1 96 ? -9.999 -5.419 -20.113 0.50 20.69 963 SER A C 1
ATOM 711 C C B SER A 1 96 ? -9.973 -5.396 -20.115 0.50 20.47 963 SER A C 1
ATOM 712 O O A SER A 1 96 ? -8.868 -5.868 -20.193 0.50 21.21 963 SER A O 1
ATOM 713 O O B SER A 1 96 ? -8.824 -5.809 -20.183 0.50 20.72 963 SER A O 1
ATOM 718 N N . GLU A 1 97 ? -10.541 -4.657 -21.055 1.00 18.62 964 GLU A N 1
ATOM 719 C CA . GLU A 1 97 ? -9.821 -4.275 -22.256 1.00 19.47 964 GLU A CA 1
ATOM 720 C C . GLU A 1 97 ? -8.684 -3.321 -21.861 1.00 21.88 964 GLU A C 1
ATOM 721 O O . GLU A 1 97 ? -7.562 -3.489 -22.338 1.00 21.46 964 GLU A O 1
ATOM 727 N N . ILE A 1 98 ? -8.965 -2.329 -20.963 1.00 16.93 965 ILE A N 1
ATOM 728 C CA . ILE A 1 98 ? -7.910 -1.403 -20.521 1.00 16.02 965 ILE A CA 1
ATOM 729 C C . ILE A 1 98 ? -6.830 -2.185 -19.771 1.00 18.60 965 ILE A C 1
ATOM 730 O O . ILE A 1 98 ? -5.643 -1.939 -19.986 1.00 19.53 965 ILE A O 1
ATOM 735 N N . ALA A 1 99 ? -7.222 -3.120 -18.868 1.00 16.36 966 ALA A N 1
ATOM 736 C CA . ALA A 1 99 ? -6.216 -3.875 -18.118 1.00 16.36 966 ALA A CA 1
ATOM 737 C C . ALA A 1 99 ? -5.327 -4.730 -19.025 1.00 18.54 966 ALA A C 1
ATOM 738 O O . ALA A 1 99 ? -4.103 -4.822 -18.795 1.00 19.89 966 ALA A O 1
ATOM 740 N N . ASP A 1 100 ? -5.935 -5.315 -20.091 1.00 18.04 967 ASP A N 1
ATOM 741 C CA . ASP A 1 100 ? -5.184 -6.169 -21.009 1.00 18.71 967 ASP A CA 1
ATOM 742 C C . ASP A 1 100 ? -4.140 -5.400 -21.785 1.00 21.46 967 ASP A C 1
ATOM 743 O O . ASP A 1 100 ? -3.137 -5.992 -22.183 1.00 23.58 967 ASP A O 1
ATOM 745 N N . VAL A 1 101 ? -4.380 -4.112 -22.022 1.00 19.22 968 VAL A N 1
ATOM 746 C CA . VAL A 1 101 ? -3.462 -3.306 -22.805 1.00 19.89 968 VAL A CA 1
ATOM 747 C C . VAL A 1 101 ? -2.454 -2.616 -21.913 1.00 24.33 968 VAL A C 1
ATOM 748 O O . VAL A 1 101 ? -1.264 -2.600 -22.254 1.00 25.76 968 VAL A O 1
ATOM 752 N N . ALA A 1 102 ? -2.913 -2.017 -20.801 1.00 19.79 969 ALA A N 1
ATOM 753 C CA . ALA A 1 102 ? -2.106 -1.087 -20.017 1.00 20.25 969 ALA A CA 1
ATOM 754 C C . ALA A 1 102 ? -1.639 -1.566 -18.650 1.00 20.99 969 ALA A C 1
ATOM 755 O O . ALA A 1 102 ? -0.841 -0.849 -18.027 1.00 22.07 969 ALA A O 1
ATOM 757 N N . PHE A 1 103 ? -2.115 -2.730 -18.146 1.00 18.83 970 PHE A N 1
ATOM 758 C CA . PHE A 1 103 ? -1.722 -3.161 -16.801 1.00 17.95 970 PHE A CA 1
ATOM 759 C C . PHE A 1 103 ? -1.226 -4.613 -16.779 1.00 20.40 970 PHE A C 1
ATOM 760 O O . PHE A 1 103 ? -1.327 -5.280 -15.766 1.00 21.70 970 PHE A O 1
ATOM 768 N N . THR A 1 104 ? -0.600 -5.072 -17.865 1.00 19.55 971 THR A N 1
ATOM 769 C CA . THR A 1 104 ? -0.187 -6.481 -17.929 1.00 18.66 971 THR A CA 1
ATOM 770 C C . THR A 1 104 ? 0.768 -6.927 -16.802 1.00 19.72 971 THR A C 1
ATOM 771 O O . THR A 1 104 ? 0.710 -8.093 -16.376 1.00 20.14 971 THR A O 1
ATOM 775 N N . THR A 1 105 ? 1.603 -6.011 -16.298 1.00 18.15 972 THR A N 1
ATOM 776 C CA . THR A 1 105 ? 2.589 -6.355 -15.265 1.00 17.17 972 THR A CA 1
ATOM 777 C C . THR A 1 105 ? 2.054 -6.250 -13.850 1.00 22.46 972 THR A C 1
ATOM 778 O O . THR A 1 105 ? 2.809 -6.489 -12.890 1.00 22.45 972 THR A O 1
ATOM 782 N N . GLY A 1 106 ? 0.787 -5.865 -13.711 1.00 18.72 973 GLY A N 1
ATOM 783 C CA . GLY A 1 106 ? 0.234 -5.639 -12.386 1.00 18.57 973 GLY A CA 1
ATOM 784 C C . GLY A 1 106 ? 0.317 -4.176 -11.969 1.00 21.99 973 GLY A C 1
ATOM 785 O O . GLY A 1 106 ? -0.131 -3.808 -10.885 1.00 21.80 973 GLY A O 1
ATOM 786 N N . ASN A 1 107 ? 0.933 -3.344 -12.803 1.00 18.19 974 ASN A N 1
ATOM 787 C CA . ASN A 1 107 ? 1.015 -1.898 -12.635 1.00 18.52 974 ASN A CA 1
ATOM 788 C C . ASN A 1 107 ? 0.822 -1.238 -13.995 1.00 19.27 974 ASN A C 1
ATOM 789 O O . ASN A 1 107 ? 0.950 -1.903 -15.024 1.00 19.28 974 ASN A O 1
ATOM 794 N N . ALA A 1 108 ? 0.555 0.081 -14.033 1.00 19.13 975 ALA A N 1
ATOM 795 C CA . ALA A 1 108 ? 0.436 0.768 -15.318 1.00 18.37 975 ALA A CA 1
ATOM 796 C C . ALA A 1 108 ? 1.743 0.647 -16.073 1.00 20.26 975 ALA A C 1
ATOM 797 O O . ALA A 1 108 ? 2.807 0.845 -15.497 1.00 20.88 975 ALA A O 1
ATOM 799 N N . GLY A 1 109 ? 1.649 0.332 -17.358 1.00 19.03 976 GLY A N 1
ATOM 800 C CA . GLY A 1 109 ? 2.847 0.235 -18.174 1.00 20.68 976 GLY A CA 1
ATOM 801 C C . GLY A 1 109 ? 2.553 -0.357 -19.525 1.00 24.93 976 GLY A C 1
ATOM 802 O O . GLY A 1 109 ? 1.988 -1.452 -19.622 1.00 24.85 976 GLY A O 1
ATOM 803 N N . LEU A 1 110 ? 2.931 0.359 -20.570 1.00 20.59 977 LEU A N 1
ATOM 804 C CA . LEU A 1 110 ? 2.759 -0.098 -21.933 1.00 21.07 977 LEU A CA 1
ATOM 805 C C . LEU A 1 110 ? 3.847 0.494 -22.805 1.00 24.99 977 LEU A C 1
ATOM 806 O O . LEU A 1 110 ? 4.489 1.477 -22.401 1.00 22.88 977 LEU A O 1
ATOM 811 N N . HIS A 1 111 ? 4.042 -0.089 -23.994 1.00 25.00 978 HIS A N 1
ATOM 812 C CA . HIS A 1 111 ? 4.969 0.419 -25.001 1.00 27.46 978 HIS A CA 1
ATOM 813 C C . HIS A 1 111 ? 4.203 0.685 -26.258 1.00 27.34 978 HIS A C 1
ATOM 814 O O . HIS A 1 111 ? 3.205 0.027 -26.543 1.00 26.67 978 HIS A O 1
ATOM 821 N N . PHE A 1 112 ? 4.681 1.646 -27.041 1.00 22.39 979 PHE A N 1
ATOM 822 C CA . PHE A 1 112 ? 4.107 1.955 -28.336 1.00 22.21 979 PHE A CA 1
ATOM 823 C C . PHE A 1 112 ? 5.180 2.617 -29.172 1.00 24.14 979 PHE A C 1
ATOM 824 O O . PHE A 1 112 ? 6.239 2.977 -28.652 1.00 24.95 979 PHE A O 1
ATOM 832 N N . GLU A 1 113 ? 4.931 2.743 -30.467 1.00 23.00 980 GLU A N 1
ATOM 833 C CA . GLU A 1 113 ? 5.894 3.391 -31.343 1.00 22.92 980 GLU A CA 1
ATOM 834 C C . GLU A 1 113 ? 5.222 4.522 -32.075 1.00 24.02 980 GLU A C 1
ATOM 835 O O . GLU A 1 113 ? 4.028 4.446 -32.367 1.00 22.55 980 GLU A O 1
ATOM 841 N N . LEU A 1 114 ? 5.997 5.577 -32.378 1.00 22.50 981 LEU A N 1
ATOM 842 C CA . LEU A 1 114 ? 5.524 6.685 -33.186 1.00 21.92 981 LEU A CA 1
ATOM 843 C C . LEU A 1 114 ? 6.480 6.863 -34.351 1.00 23.53 981 LEU A C 1
ATOM 844 O O . LEU A 1 114 ? 7.693 6.723 -34.178 1.00 24.67 981 LEU A O 1
ATOM 849 N N . ARG A 1 115 ? 5.931 7.212 -35.506 1.00 21.78 982 ARG A N 1
ATOM 850 C CA . ARG A 1 115 ? 6.712 7.552 -36.695 1.00 22.83 982 ARG A CA 1
ATOM 851 C C . ARG A 1 115 ? 6.285 8.957 -37.069 1.00 25.53 982 ARG A C 1
ATOM 852 O O . ARG A 1 115 ? 5.106 9.187 -37.362 1.00 25.52 982 ARG A O 1
ATOM 860 N N . PRO A 1 116 ? 7.230 9.917 -37.108 1.00 23.66 983 PRO A N 1
ATOM 861 C CA . PRO A 1 116 ? 6.824 11.283 -37.468 1.00 24.43 983 PRO A CA 1
ATOM 862 C C . PRO A 1 116 ? 6.490 11.434 -38.946 1.00 29.96 983 PRO A C 1
ATOM 863 O O . PRO A 1 116 ? 7.101 10.759 -39.802 1.00 28.58 983 PRO A O 1
ATOM 867 N N . GLY A 1 117 ? 5.508 12.292 -39.213 1.00 26.65 984 GLY A N 1
ATOM 868 C CA . GLY A 1 117 ? 5.043 12.609 -40.550 1.00 26.22 984 GLY A CA 1
ATOM 869 C C . GLY A 1 117 ? 5.467 14.001 -40.956 1.00 29.23 984 GLY A C 1
ATOM 870 O O . GLY A 1 117 ? 6.152 14.706 -40.200 1.00 27.39 984 GLY A O 1
ATOM 871 N N . THR A 1 118 ? 5.063 14.390 -42.169 1.00 27.27 985 THR A N 1
ATOM 872 C CA . THR A 1 118 ? 5.393 15.689 -42.736 1.00 26.45 985 THR A CA 1
ATOM 873 C C . THR A 1 118 ? 4.133 16.496 -42.981 1.00 29.60 985 THR A C 1
ATOM 874 O O . THR A 1 118 ? 3.031 15.938 -43.068 1.00 30.51 985 THR A O 1
ATOM 878 N N . ALA A 1 119 ? 4.300 17.816 -43.114 1.00 24.66 986 ALA A N 1
ATOM 879 C CA . ALA A 1 119 ? 3.198 18.712 -43.424 1.00 24.66 986 ALA A CA 1
ATOM 880 C C . ALA A 1 119 ? 3.756 19.952 -44.081 1.00 28.04 986 ALA A C 1
ATOM 881 O O . ALA A 1 119 ? 4.867 20.386 -43.738 1.00 25.84 986 ALA A O 1
ATOM 883 N N . ALA A 1 120 ? 2.983 20.544 -45.009 1.00 29.00 987 ALA A N 1
ATOM 884 C CA . ALA A 1 120 ? 3.399 21.770 -45.679 1.00 30.66 987 ALA A CA 1
ATOM 885 C C . ALA A 1 120 ? 3.617 22.877 -44.656 1.00 33.10 987 ALA A C 1
ATOM 886 O O . ALA A 1 120 ? 2.821 23.031 -43.719 1.00 35.31 987 ALA A O 1
ATOM 888 N N . GLY A 1 121 ? 4.745 23.551 -44.789 1.00 27.89 988 GLY A N 1
ATOM 889 C CA . GLY A 1 121 ? 5.106 24.663 -43.930 1.00 26.52 988 GLY A CA 1
ATOM 890 C C . GLY A 1 121 ? 5.688 24.294 -42.582 1.00 24.69 988 GLY A C 1
ATOM 891 O O . GLY A 1 121 ? 5.992 25.196 -41.814 1.00 23.91 988 GLY A O 1
ATOM 892 N N . VAL A 1 122 ? 5.841 22.991 -42.267 1.00 20.86 989 VAL A N 1
ATOM 893 C CA . VAL A 1 122 ? 6.411 22.540 -40.981 1.00 20.08 989 VAL A CA 1
ATOM 894 C C . VAL A 1 122 ? 7.863 22.127 -41.205 1.00 23.42 989 VAL A C 1
ATOM 895 O O . VAL A 1 122 ? 8.118 21.179 -41.966 1.00 25.39 989 VAL A O 1
ATOM 899 N N . MET A 1 123 ? 8.803 22.823 -40.554 1.00 21.39 990 MET A N 1
ATOM 900 C CA . MET A 1 123 ? 10.250 22.574 -40.645 1.00 20.63 990 MET A CA 1
ATOM 901 C C . MET A 1 123 ? 10.751 21.550 -39.620 1.00 22.18 990 MET A C 1
ATOM 902 O O . MET A 1 123 ? 11.746 20.885 -39.888 1.00 22.62 990 MET A O 1
ATOM 907 N N . GLN A 1 124 ? 10.133 21.497 -38.426 1.00 20.23 991 GLN A N 1
ATOM 908 C CA . GLN A 1 124 ? 10.539 20.621 -37.340 1.00 19.13 991 GLN A CA 1
ATOM 909 C C . GLN A 1 124 ? 9.354 20.377 -36.429 1.00 20.33 991 GLN A C 1
ATOM 910 O O . GLN A 1 124 ? 8.500 21.252 -36.269 1.00 19.45 991 GLN A O 1
ATOM 916 N N . THR A 1 125 ? 9.328 19.205 -35.801 1.00 17.28 992 THR A N 1
ATOM 917 C CA . THR A 1 125 ? 8.388 18.887 -34.738 1.00 16.47 992 THR A CA 1
ATOM 918 C C . THR A 1 125 ? 9.169 18.277 -33.576 1.00 19.53 992 THR A C 1
ATOM 919 O O . THR A 1 125 ? 10.148 17.550 -33.801 1.00 19.99 992 THR A O 1
ATOM 923 N N . THR A 1 126 ? 8.719 18.529 -32.337 1.00 16.84 993 THR A N 1
ATOM 924 C CA . THR A 1 126 ? 9.315 17.899 -31.153 1.00 16.75 993 THR A CA 1
ATOM 925 C C . THR A 1 126 ? 8.197 17.391 -30.268 1.00 19.96 993 THR A C 1
ATOM 926 O O . THR A 1 126 ? 7.406 18.187 -29.772 1.00 18.18 993 THR A O 1
ATOM 930 N N . LEU A 1 127 ? 8.144 16.072 -30.047 1.00 18.25 994 LEU A N 1
ATOM 931 C CA . LEU A 1 127 ? 7.140 15.501 -29.168 1.00 18.25 994 LEU A CA 1
ATOM 932 C C . LEU A 1 127 ? 7.879 14.902 -27.985 1.00 21.09 994 LEU A C 1
ATOM 933 O O . LEU A 1 127 ? 8.889 14.212 -28.188 1.00 21.66 994 LEU A O 1
ATOM 938 N N . ILE A 1 128 ? 7.418 15.193 -26.757 1.00 17.13 995 ILE A N 1
ATOM 939 C CA . ILE A 1 128 ? 8.067 14.645 -25.563 1.00 17.02 995 ILE A CA 1
ATOM 940 C C . ILE A 1 128 ? 7.029 14.016 -24.659 1.00 20.03 995 ILE A C 1
ATOM 941 O O . ILE A 1 128 ? 5.977 14.602 -24.446 1.00 19.63 995 ILE A O 1
ATOM 946 N N . THR A 1 129 ? 7.324 12.829 -24.089 1.00 18.25 996 THR A N 1
ATOM 947 C CA . THR A 1 129 ? 6.462 12.255 -23.069 1.00 17.88 996 THR A CA 1
ATOM 948 C C . THR A 1 129 ? 7.338 11.652 -21.988 1.00 21.37 996 THR A C 1
ATOM 949 O O . THR A 1 129 ? 8.182 10.817 -22.310 1.00 21.41 996 THR A O 1
ATOM 953 N N . ASP A 1 130 ? 7.209 12.153 -20.744 1.00 19.42 997 ASP A N 1
ATOM 954 C CA . ASP A 1 130 ? 7.993 11.652 -19.593 1.00 19.96 997 ASP A CA 1
ATOM 955 C C . ASP A 1 130 ? 9.497 11.616 -19.946 1.00 25.18 997 ASP A C 1
ATOM 956 O O . ASP A 1 130 ? 10.170 10.587 -19.783 1.00 25.22 997 ASP A O 1
ATOM 961 N N . ASN A 1 131 ? 9.994 12.744 -20.509 1.00 21.68 998 ASN A N 1
ATOM 962 C CA . ASN A 1 131 ? 11.397 12.969 -20.881 1.00 23.49 998 ASN A CA 1
ATOM 963 C C . ASN A 1 131 ? 11.917 12.105 -22.043 1.00 27.32 998 ASN A C 1
ATOM 964 O O . ASN A 1 131 ? 13.131 12.105 -22.297 1.00 29.52 998 ASN A O 1
ATOM 969 N N . GLN A 1 132 ? 11.018 11.438 -22.798 1.00 21.38 999 GLN A N 1
ATOM 970 C CA . GLN A 1 132 ? 11.390 10.682 -24.002 1.00 20.52 999 GLN A CA 1
ATOM 971 C C . GLN A 1 132 ? 11.080 11.620 -25.163 1.00 22.35 999 GLN A C 1
ATOM 972 O O . GLN A 1 132 ? 9.915 11.964 -25.386 1.00 21.77 999 GLN A O 1
ATOM 978 N N . LYS A 1 133 ? 12.114 12.039 -25.893 1.00 21.46 1000 LYS A N 1
ATOM 979 C CA . LYS A 1 133 ? 11.996 13.067 -26.919 1.00 21.67 1000 LYS A CA 1
ATOM 980 C C . LYS A 1 133 ? 12.146 12.553 -28.335 1.00 27.45 1000 LYS A C 1
ATOM 981 O O . LYS A 1 133 ? 13.063 11.772 -28.615 1.00 28.76 1000 LYS A O 1
ATOM 987 N N . LEU A 1 134 ? 11.280 13.037 -29.247 1.00 23.39 1001 LEU A N 1
ATOM 988 C CA . LEU A 1 134 ? 11.336 12.718 -30.661 1.00 22.65 1001 LEU A CA 1
ATOM 989 C C . LEU A 1 134 ? 11.418 14.044 -31.432 1.00 25.05 1001 LEU A C 1
ATOM 990 O O . LEU A 1 134 ? 10.418 14.760 -31.519 1.00 21.27 1001 LEU A O 1
ATOM 995 N N . ILE A 1 135 ? 12.613 14.365 -31.959 1.00 23.72 1002 ILE A N 1
ATOM 996 C CA . ILE A 1 135 ? 12.835 15.576 -32.758 1.00 23.91 1002 ILE A CA 1
ATOM 997 C C . ILE A 1 135 ? 12.883 15.132 -34.195 1.00 27.02 1002 ILE A C 1
ATOM 998 O O . ILE A 1 135 ? 13.741 14.321 -34.556 1.00 27.65 1002 ILE A O 1
ATOM 1003 N N . TYR A 1 136 ? 11.968 15.647 -35.005 1.00 20.84 1003 TYR A N 1
ATOM 1004 C CA . TYR A 1 136 ? 11.948 15.294 -36.416 1.00 20.39 1003 TYR A CA 1
ATOM 1005 C C . TYR A 1 136 ? 12.212 16.505 -37.263 1.00 23.06 1003 TYR A C 1
ATOM 1006 O O . TYR A 1 136 ? 11.480 17.496 -37.165 1.00 21.98 1003 TYR A O 1
ATOM 1015 N N . VAL A 1 137 ? 13.301 16.453 -38.042 1.00 21.77 1004 VAL A N 1
ATOM 1016 C CA . VAL A 1 137 ? 13.554 17.542 -38.963 1.00 23.46 1004 VAL A CA 1
ATOM 1017 C C . VAL A 1 137 ? 13.550 16.895 -40.348 1.00 26.37 1004 VAL A C 1
ATOM 1018 O O . VAL A 1 137 ? 12.505 16.976 -40.996 1.00 25.88 1004 VAL A O 1
ATOM 1022 N N . ASN A 1 138 ? 14.587 16.129 -40.732 1.00 23.49 1005 ASN A N 1
ATOM 1023 C CA . ASN A 1 138 ? 14.558 15.493 -42.063 1.00 24.77 1005 ASN A CA 1
ATOM 1024 C C . ASN A 1 138 ? 15.297 14.152 -42.157 1.00 29.06 1005 ASN A C 1
ATOM 1025 O O . ASN A 1 138 ? 15.664 13.728 -43.261 1.00 29.39 1005 ASN A O 1
ATOM 1030 N N . GLN A 1 139 ? 15.555 13.509 -41.016 1.00 27.27 1006 GLN A N 1
ATOM 1031 C CA . GLN A 1 139 ? 16.190 12.185 -41.025 1.00 28.31 1006 GLN A CA 1
ATOM 1032 C C . GLN A 1 139 ? 15.180 11.227 -41.678 1.00 34.75 1006 GLN A C 1
ATOM 1033 O O . GLN A 1 139 ? 13.988 11.538 -41.719 1.00 34.71 1006 GLN A O 1
ATOM 1039 N N . MET A 1 140 ? 15.631 10.093 -42.236 1.00 35.53 1007 MET A N 1
ATOM 1040 C CA . MET A 1 140 ? 14.689 9.133 -42.817 1.00 36.67 1007 MET A CA 1
ATOM 1041 C C . MET A 1 140 ? 13.695 8.819 -41.679 1.00 40.44 1007 MET A C 1
ATOM 1042 O O . MET A 1 140 ? 14.175 8.648 -40.554 1.00 40.16 1007 MET A O 1
ATOM 1044 N N . PRO A 1 141 ? 12.353 8.868 -41.844 1.00 37.68 1008 PRO A N 1
ATOM 1045 C CA . PRO A 1 141 ? 11.482 8.588 -40.682 1.00 37.60 1008 PRO A CA 1
ATOM 1046 C C . PRO A 1 141 ? 11.513 7.105 -40.290 1.00 41.28 1008 PRO A C 1
ATOM 1047 O O . PRO A 1 141 ? 11.443 6.216 -41.147 1.00 41.46 1008 PRO A O 1
ATOM 1051 N N . VAL A 1 142 ? 11.734 6.864 -39.001 1.00 35.34 1009 VAL A N 1
ATOM 1052 C CA . VAL A 1 142 ? 11.794 5.534 -38.411 1.00 34.30 1009 VAL A CA 1
ATOM 1053 C C . VAL A 1 142 ? 10.816 5.532 -37.262 1.00 35.47 1009 VAL A C 1
ATOM 1054 O O . VAL A 1 142 ? 10.323 6.600 -36.855 1.00 33.95 1009 VAL A O 1
ATOM 1058 N N . TRP A 1 143 ? 10.512 4.330 -36.752 1.00 30.21 1010 TRP A N 1
ATOM 1059 C CA . TRP A 1 143 ? 9.638 4.139 -35.605 1.00 29.35 1010 TRP A CA 1
ATOM 1060 C C . TRP A 1 143 ? 10.474 4.301 -34.339 1.00 34.59 1010 TRP A C 1
ATOM 1061 O O . TRP A 1 143 ? 11.536 3.677 -34.222 1.00 35.53 1010 TRP A O 1
ATOM 1072 N N . LYS A 1 144 ? 10.027 5.177 -33.401 1.00 29.00 1011 LYS A N 1
ATOM 1073 C CA . LYS A 1 144 ? 10.698 5.370 -32.121 1.00 27.71 1011 LYS A CA 1
ATOM 1074 C C . LYS A 1 144 ? 9.808 4.745 -31.082 1.00 29.56 1011 LYS A C 1
ATOM 1075 O O . LYS A 1 144 ? 8.595 4.990 -31.087 1.00 29.40 1011 LYS A O 1
ATOM 1081 N N . ARG A 1 145 ? 10.400 3.938 -30.209 1.00 28.02 1012 ARG A N 1
ATOM 1082 C CA . ARG A 1 145 ? 9.689 3.241 -29.141 1.00 27.94 1012 ARG A CA 1
ATOM 1083 C C . ARG A 1 145 ? 9.596 4.127 -27.902 1.00 29.53 1012 ARG A C 1
ATOM 1084 O O . ARG A 1 145 ? 10.577 4.756 -27.501 1.00 29.49 1012 ARG A O 1
ATOM 1089 N N . PHE A 1 146 ? 8.410 4.138 -27.288 1.00 23.62 1013 PHE A N 1
ATOM 1090 C CA . PHE A 1 146 ? 8.127 4.889 -26.076 1.00 21.98 1013 PHE A CA 1
ATOM 1091 C C . PHE A 1 146 ? 7.508 3.992 -25.050 1.00 23.63 1013 PHE A C 1
ATOM 1092 O O . PHE A 1 146 ? 6.829 3.021 -25.393 1.00 23.67 1013 PHE A O 1
ATOM 1100 N N . THR A 1 147 ? 7.670 4.372 -23.793 1.00 20.70 1014 THR A N 1
ATOM 1101 C CA . THR A 1 147 ? 7.075 3.719 -22.639 1.00 20.54 1014 THR A CA 1
ATOM 1102 C C . THR A 1 147 ? 6.143 4.713 -21.925 1.00 22.26 1014 THR A C 1
ATOM 1103 O O . THR A 1 147 ? 6.476 5.906 -21.825 1.00 21.60 1014 THR A O 1
ATOM 1107 N N . TRP A 1 148 ? 4.979 4.236 -21.440 1.00 18.55 1015 TRP A N 1
ATOM 1108 C CA . TRP A 1 148 ? 4.093 5.042 -20.621 1.00 18.74 1015 TRP A CA 1
ATOM 1109 C C . TRP A 1 148 ? 3.514 4.185 -19.496 1.00 21.24 1015 TRP A C 1
ATOM 1110 O O . TRP A 1 148 ? 2.945 3.135 -19.787 1.00 22.21 1015 TRP A O 1
ATOM 1121 N N . PRO A 1 149 ? 3.579 4.642 -18.238 1.00 17.81 1016 PRO A N 1
ATOM 1122 C CA . PRO A 1 149 ? 4.357 5.807 -17.757 1.00 19.15 1016 PRO A CA 1
ATOM 1123 C C . PRO A 1 149 ? 5.852 5.493 -17.894 1.00 22.89 1016 PRO A C 1
ATOM 1124 O O . PRO A 1 149 ? 6.224 4.333 -18.106 1.00 21.30 1016 PRO A O 1
ATOM 1128 N N . ALA A 1 150 ? 6.706 6.506 -17.804 1.00 19.15 1017 ALA A N 1
ATOM 1129 C CA . ALA A 1 150 ? 8.149 6.286 -17.732 1.00 19.70 1017 ALA A CA 1
ATOM 1130 C C . ALA A 1 150 ? 8.605 7.014 -16.482 1.00 22.74 1017 ALA A C 1
ATOM 1131 O O . ALA A 1 150 ? 8.155 8.137 -16.243 1.00 22.31 1017 ALA A O 1
ATOM 1133 N N . ASP A 1 151 ? 9.433 6.364 -15.637 1.00 19.60 1018 ASP A N 1
ATOM 1134 C CA . ASP A 1 151 ? 9.912 7.004 -14.409 1.00 19.07 1018 ASP A CA 1
ATOM 1135 C C . ASP A 1 151 ? 10.626 8.353 -14.677 1.00 24.87 1018 ASP A C 1
ATOM 1136 O O . ASP A 1 151 ? 11.585 8.379 -15.450 1.00 24.74 1018 ASP A O 1
ATOM 1141 N N A THR A 1 152 ? 10.120 9.451 -14.064 0.50 23.86 1019 THR A N 1
ATOM 1142 N N B THR A 1 152 ? 10.139 9.448 -14.054 0.50 23.96 1019 THR A N 1
ATOM 1143 C CA A THR A 1 152 ? 10.643 10.834 -14.143 0.50 25.26 1019 THR A CA 1
ATOM 1144 C CA B THR A 1 152 ? 10.666 10.821 -14.179 0.50 25.42 1019 THR A CA 1
ATOM 1145 C C A THR A 1 152 ? 10.197 11.649 -12.940 0.50 30.02 1019 THR A C 1
ATOM 1146 C C B THR A 1 152 ? 10.193 11.660 -12.977 0.50 30.17 1019 THR A C 1
ATOM 1147 O O A THR A 1 152 ? 9.104 11.426 -12.416 0.50 29.43 1019 THR A O 1
ATOM 1148 O O B THR A 1 152 ? 9.094 11.436 -12.470 0.50 29.67 1019 THR A O 1
ATOM 1155 N N . GLU A 1 153 ? 11.000 12.659 -12.552 1.00 33.97 1020 GLU A N 1
ATOM 1156 C CA . GLU A 1 153 ? 10.658 13.560 -11.443 1.00 36.12 1020 GLU A CA 1
ATOM 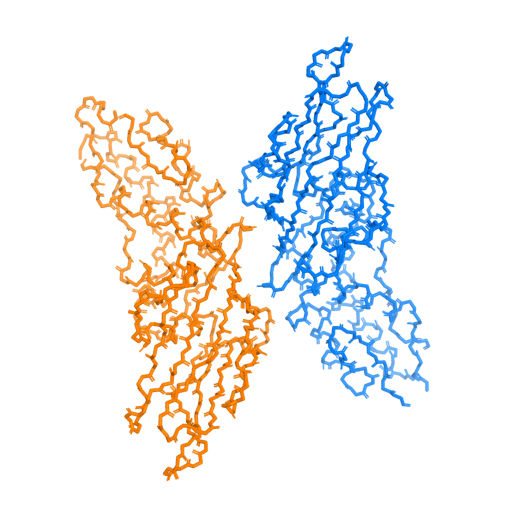1157 C C . GLU A 1 153 ? 9.548 14.529 -11.905 1.00 40.55 1020 GLU A C 1
ATOM 1158 O O . GLU A 1 153 ? 8.672 14.882 -11.106 1.00 40.97 1020 GLU A O 1
ATOM 1164 N N . ALA A 1 154 ? 9.571 14.906 -13.203 1.00 36.71 1021 ALA A N 1
ATOM 1165 C CA . ALA A 1 154 ? 8.576 15.800 -13.805 1.00 35.41 1021 ALA A CA 1
ATOM 1166 C C . ALA A 1 154 ? 7.799 15.117 -14.966 1.00 33.90 1021 ALA A C 1
ATOM 1167 O O . ALA A 1 154 ? 8.086 15.330 -16.156 1.00 32.93 1021 ALA A O 1
ATOM 1169 N N . PRO A 1 155 ? 6.824 14.240 -14.624 1.00 28.03 1022 PRO A N 1
ATOM 1170 C CA . PRO A 1 155 ? 6.058 13.584 -15.703 1.00 25.32 1022 PRO A CA 1
ATOM 1171 C C . PRO A 1 155 ? 5.203 14.594 -16.481 1.00 25.44 1022 PRO A C 1
ATOM 1172 O O . PRO A 1 155 ? 4.855 15.671 -15.976 1.00 24.62 1022 PRO A O 1
ATOM 1176 N N . GLY A 1 156 ? 4.881 14.227 -17.709 1.00 20.64 1023 GLY A N 1
ATOM 1177 C CA . GLY A 1 156 ? 4.022 15.052 -18.545 1.00 19.67 1023 GLY A CA 1
ATOM 1178 C C . GLY A 1 156 ? 4.348 14.871 -20.004 1.00 21.70 1023 GLY A C 1
ATOM 1179 O O . GLY A 1 156 ? 5.267 14.123 -20.358 1.00 21.78 1023 GLY A O 1
ATOM 1180 N N . ALA A 1 157 ? 3.594 15.551 -20.870 1.00 17.80 1024 ALA A N 1
ATOM 1181 C CA . ALA A 1 157 ? 3.858 15.491 -22.308 1.00 17.75 1024 ALA A CA 1
ATOM 1182 C C . ALA A 1 157 ? 3.788 16.849 -22.925 1.00 19.22 1024 ALA A C 1
ATOM 1183 O O . ALA A 1 157 ? 3.097 17.725 -22.410 1.00 18.76 1024 ALA A O 1
ATOM 1185 N N . SER A 1 158 ? 4.517 17.048 -24.016 1.00 16.52 1025 SER A N 1
ATOM 1186 C CA . SER A 1 158 ? 4.515 18.326 -24.699 1.00 16.94 1025 SER A CA 1
ATOM 1187 C C . SER A 1 158 ? 4.726 18.147 -26.180 1.00 18.17 1025 SER A C 1
ATOM 1188 O O . SER A 1 158 ? 5.242 17.114 -26.618 1.00 17.98 1025 SER A O 1
ATOM 1191 N N . LEU A 1 159 ? 4.329 19.156 -26.965 1.00 16.85 1026 LEU A N 1
ATOM 1192 C CA . LEU A 1 159 ? 4.482 19.111 -28.403 1.00 16.09 1026 LEU A CA 1
ATOM 1193 C C . LEU A 1 159 ? 4.796 20.507 -28.884 1.00 18.43 1026 LEU A C 1
ATOM 1194 O O . LEU A 1 159 ? 4.146 21.459 -28.445 1.00 18.32 1026 LEU A O 1
ATOM 1199 N N . SER A 1 160 ? 5.803 20.622 -29.757 1.00 16.55 1027 SER A N 1
ATOM 1200 C CA . SER A 1 160 ? 6.199 21.895 -30.337 1.00 17.39 1027 SER A CA 1
ATOM 1201 C C . SER A 1 160 ? 6.496 21.774 -31.829 1.00 18.35 1027 SER A C 1
ATOM 1202 O O . SER A 1 160 ? 6.631 20.653 -32.334 1.00 17.55 1027 SER A O 1
ATOM 1205 N N . TRP A 1 161 ? 6.576 22.903 -32.538 1.00 16.63 1028 TRP A N 1
ATOM 1206 C CA . TRP A 1 161 ? 6.901 22.850 -33.959 1.00 16.79 1028 TRP A CA 1
ATOM 1207 C C . TRP A 1 161 ? 7.587 24.132 -34.413 1.00 19.36 1028 TRP A C 1
ATOM 1208 O O . TRP A 1 161 ? 7.425 25.174 -33.766 1.00 18.30 1028 TRP A O 1
ATOM 1219 N N . VAL A 1 162 ? 8.319 24.046 -35.539 1.00 18.25 1029 VAL A N 1
ATOM 1220 C CA . VAL A 1 162 ? 8.949 25.185 -36.220 1.00 16.77 1029 VAL A CA 1
ATOM 1221 C C . VAL A 1 162 ? 8.239 25.281 -37.563 1.00 21.64 1029 VAL A C 1
ATOM 1222 O O . VAL A 1 162 ? 8.144 24.265 -38.267 1.00 20.21 1029 VAL A O 1
ATOM 1226 N N . SER A 1 163 ? 7.719 26.457 -37.932 1.00 21.28 1030 SER A N 1
ATOM 1227 C CA . SER A 1 163 ? 7.097 26.604 -39.251 1.00 20.45 1030 SER A CA 1
ATOM 1228 C C . SER A 1 163 ? 7.960 27.457 -40.167 1.00 22.03 1030 SER A C 1
ATOM 1229 O O . SER A 1 163 ? 8.980 27.985 -39.738 1.00 20.96 1030 SER A O 1
ATOM 1232 N N . THR A 1 164 ? 7.531 27.626 -41.431 1.00 20.90 1031 THR A N 1
ATOM 1233 C CA . THR A 1 164 ? 8.225 28.518 -42.368 1.00 21.33 1031 THR A CA 1
ATOM 1234 C C . THR A 1 164 ? 7.983 30.030 -42.003 1.00 23.90 1031 THR A C 1
ATOM 1235 O O . THR A 1 164 ? 8.616 30.905 -42.587 1.00 23.83 1031 THR A O 1
ATOM 1239 N N . GLN A 1 165 ? 7.061 30.334 -41.058 1.00 21.55 1032 GLN A N 1
ATOM 1240 C CA . GLN A 1 165 ? 6.738 31.726 -40.674 1.00 21.92 1032 GLN A CA 1
ATOM 1241 C C . GLN A 1 165 ? 7.205 32.143 -39.278 1.00 25.91 1032 GLN A C 1
ATOM 1242 O O . GLN A 1 165 ? 7.196 33.348 -38.964 1.00 26.49 1032 GLN A O 1
ATOM 1248 N N . ALA A 1 166 ? 7.590 31.183 -38.423 1.00 21.48 1033 ALA A N 1
ATOM 1249 C CA . ALA A 1 166 ? 8.003 31.485 -37.048 1.00 21.75 1033 ALA A CA 1
ATOM 1250 C C . ALA A 1 166 ? 9.001 30.478 -36.529 1.00 23.67 1033 ALA A C 1
ATOM 1251 O O . ALA A 1 166 ? 9.053 29.347 -37.052 1.00 22.82 1033 ALA A O 1
ATOM 1253 N N . GLY A 1 167 ? 9.713 30.830 -35.456 1.00 20.74 1034 GLY A N 1
ATOM 1254 C CA . GLY A 1 167 ? 10.620 29.905 -34.786 1.00 20.64 1034 GLY A CA 1
ATOM 1255 C C . GLY A 1 167 ? 9.819 28.923 -33.948 1.00 22.13 1034 GLY A C 1
ATOM 1256 O O . GLY A 1 167 ? 8.588 28.895 -34.050 1.00 21.59 1034 GLY A O 1
ATOM 1257 N N A THR A 1 168 ? 10.491 28.141 -33.110 0.50 18.89 1035 THR A N 1
ATOM 1258 N N B THR A 1 168 ? 10.505 28.129 -33.085 0.50 19.73 1035 THR A N 1
ATOM 1259 C CA A THR A 1 168 ? 9.864 27.131 -32.257 0.50 17.62 1035 THR A CA 1
ATOM 1260 C CA B THR A 1 168 ? 9.911 27.104 -32.200 0.50 18.88 1035 THR A CA 1
ATOM 1261 C C A THR A 1 168 ? 8.693 27.678 -31.429 0.50 21.20 1035 THR A C 1
ATOM 1262 C C B THR A 1 168 ? 8.728 27.634 -31.368 0.50 21.57 1035 THR A C 1
ATOM 1263 O O A THR A 1 168 ? 8.825 28.702 -30.745 0.50 20.42 1035 THR A O 1
ATOM 1264 O O B THR A 1 168 ? 8.878 28.618 -30.629 0.50 20.64 1035 THR A O 1
ATOM 1271 N N . ARG A 1 169 ? 7.549 26.996 -31.505 1.00 17.87 1036 ARG A N 1
ATOM 1272 C CA . ARG A 1 169 ? 6.341 27.378 -30.758 1.00 17.04 1036 ARG A CA 1
ATOM 1273 C C . ARG A 1 169 ? 5.808 26.146 -30.047 1.00 19.23 1036 ARG A C 1
ATOM 1274 O O . ARG A 1 169 ? 5.891 25.024 -30.584 1.00 18.02 1036 ARG A O 1
ATOM 1282 N N . GLN A 1 170 ? 5.200 26.354 -28.874 1.00 17.47 1037 GLN A N 1
ATOM 1283 C CA . GLN A 1 170 ? 4.607 25.266 -28.107 1.00 17.54 1037 GLN A CA 1
ATOM 1284 C C . GLN A 1 170 ? 3.156 25.076 -28.496 1.00 21.09 1037 GLN A C 1
ATOM 1285 O O . GLN A 1 170 ? 2.359 26.022 -28.453 1.00 21.19 1037 GLN A O 1
ATOM 1291 N N . TYR A 1 171 ? 2.797 23.845 -28.898 1.00 17.95 1038 TYR A N 1
ATOM 1292 C CA . TYR A 1 171 ? 1.406 23.522 -29.169 1.00 17.05 1038 TYR A CA 1
ATOM 1293 C C . TYR A 1 171 ? 0.728 23.322 -27.796 1.00 20.84 1038 TYR A C 1
ATOM 1294 O O . TYR A 1 171 ? -0.323 23.902 -27.548 1.00 21.54 1038 TYR A O 1
ATOM 1303 N N . ALA A 1 172 ? 1.314 22.479 -26.919 1.00 18.02 1039 ALA A N 1
ATOM 1304 C CA . ALA A 1 172 ? 0.749 22.208 -25.583 1.00 19.33 1039 ALA A CA 1
ATOM 1305 C C . ALA A 1 172 ? 1.820 21.653 -24.686 1.00 19.35 1039 ALA A C 1
ATOM 1306 O O . ALA A 1 172 ? 2.770 21.034 -25.169 1.00 19.11 1039 ALA A O 1
ATOM 1308 N N . ASP A 1 173 ? 1.684 21.915 -23.380 1.00 17.77 1040 ASP A N 1
ATOM 1309 C CA . ASP A 1 173 ? 2.508 21.354 -22.305 1.00 18.70 1040 ASP A CA 1
ATOM 1310 C C . ASP A 1 173 ? 1.526 20.873 -21.273 1.00 22.13 1040 ASP A C 1
ATOM 1311 O O . ASP A 1 173 ? 0.728 21.643 -20.708 1.00 21.86 1040 ASP A O 1
ATOM 1316 N N . LEU A 1 174 ? 1.504 19.550 -21.104 1.00 18.85 1041 LEU A N 1
ATOM 1317 C CA . LEU A 1 174 ? 0.532 18.928 -20.218 1.00 18.57 1041 LEU A CA 1
ATOM 1318 C C . LEU A 1 174 ? 1.217 18.153 -19.115 1.00 21.72 1041 LEU A C 1
ATOM 1319 O O . LEU A 1 174 ? 1.602 17.006 -19.309 1.00 20.17 1041 LEU A O 1
ATOM 1324 N N . PRO A 1 175 ? 1.407 18.774 -17.947 1.00 20.59 1042 PRO A N 1
ATOM 1325 C CA . PRO A 1 175 ? 2.141 18.089 -16.875 1.00 20.31 1042 PRO A CA 1
ATOM 1326 C C . PRO A 1 175 ? 1.348 16.991 -16.182 1.00 22.35 1042 PRO A C 1
ATOM 1327 O O . PRO A 1 175 ? 0.119 16.942 -16.257 1.00 21.40 1042 PRO A O 1
ATOM 1331 N N . GLY A 1 176 ? 2.063 16.116 -15.498 1.00 20.85 1043 GLY A N 1
ATOM 1332 C CA . GLY A 1 176 ? 1.431 15.058 -14.713 1.00 18.84 1043 GLY A CA 1
ATOM 1333 C C . GLY A 1 176 ? 1.556 13.695 -15.372 1.00 20.62 1043 GLY A C 1
ATOM 1334 O O . GLY A 1 176 ? 1.895 13.599 -16.560 1.00 20.07 1043 GLY A O 1
ATOM 1335 N N A SER A 1 177 ? 1.271 12.640 -14.601 0.50 19.21 1044 SER A N 1
ATOM 1336 N N B SER A 1 177 ? 1.284 12.629 -14.595 0.50 19.66 1044 SER A N 1
ATOM 1337 C CA A SER A 1 177 ? 1.373 11.250 -15.044 0.50 18.15 1044 SER A CA 1
ATOM 1338 C CA B SER A 1 177 ? 1.387 11.245 -15.062 0.50 18.82 1044 SER A CA 1
ATOM 1339 C C A SER A 1 177 ? 0.480 10.919 -16.227 0.50 20.82 1044 SER A C 1
ATOM 1340 C C B SER A 1 177 ? 0.508 10.950 -16.263 0.50 21.43 1044 SER A C 1
ATOM 1341 O O A SER A 1 177 ? 0.772 9.961 -16.945 0.50 21.09 1044 SER A O 1
ATOM 1342 O O B SER A 1 177 ? 0.851 10.067 -17.047 0.50 22.16 1044 SER A O 1
ATOM 1347 N N . TRP A 1 178 ? -0.612 11.685 -16.407 1.00 18.17 1045 TRP A N 1
ATOM 1348 C CA . TRP A 1 178 ? -1.552 11.501 -17.511 1.00 17.99 1045 TRP A CA 1
ATOM 1349 C C . TRP A 1 178 ? -1.276 12.428 -18.699 1.00 19.25 1045 TRP A C 1
ATOM 1350 O O . TRP A 1 178 ? -2.094 12.462 -19.624 1.00 18.84 1045 TRP A O 1
ATOM 1361 N N . GLY A 1 179 ? -0.129 13.137 -18.709 1.00 17.08 1046 GLY A N 1
ATOM 1362 C CA . GLY A 1 179 ? 0.203 14.072 -19.788 1.00 16.69 1046 GLY A CA 1
ATOM 1363 C C . GLY A 1 179 ? 0.042 13.506 -21.187 1.00 18.52 1046 GLY A C 1
ATOM 1364 O O . GLY A 1 179 ? -0.586 14.122 -22.056 1.00 18.80 1046 GLY A O 1
ATOM 1365 N N . LEU A 1 180 ? 0.580 12.300 -21.417 1.00 16.61 1047 LEU A N 1
ATOM 1366 C CA . LEU A 1 180 ? 0.445 11.690 -22.743 1.00 16.87 1047 LEU A CA 1
ATOM 1367 C C . LEU A 1 180 ? -1.013 11.497 -23.141 1.00 18.37 1047 LEU A C 1
ATOM 1368 O O . LEU A 1 180 ? -1.376 11.735 -24.303 1.00 18.32 1047 LEU A O 1
ATOM 1373 N N . ILE A 1 181 ? -1.842 11.057 -22.179 1.00 17.25 1048 ILE A N 1
ATOM 1374 C CA . ILE A 1 181 ? -3.252 10.781 -22.460 1.00 16.25 1048 ILE A CA 1
ATOM 1375 C C . ILE A 1 181 ? -4.000 12.061 -22.751 1.00 19.33 1048 ILE A C 1
ATOM 1376 O O . ILE A 1 181 ? -4.779 12.119 -23.710 1.00 19.60 1048 ILE A O 1
ATOM 1381 N N . ARG A 1 182 ? -3.703 13.123 -21.973 1.00 16.87 1049 ARG A N 1
ATOM 1382 C CA . ARG A 1 182 ? -4.318 14.429 -22.226 1.00 16.75 1049 ARG A CA 1
ATOM 1383 C C . ARG A 1 182 ? -3.938 14.936 -23.620 1.00 20.01 1049 ARG A C 1
ATOM 1384 O O . ARG A 1 182 ? -4.762 15.555 -24.303 1.00 19.41 1049 ARG A O 1
ATOM 1392 N N . LEU A 1 183 ? -2.687 14.698 -24.040 1.00 17.74 1050 LEU A N 1
ATOM 1393 C CA . LEU A 1 183 ? -2.229 15.142 -25.367 1.00 17.61 1050 LEU A CA 1
ATOM 1394 C C . LEU A 1 183 ? -2.937 14.335 -26.458 1.00 19.54 1050 LEU A C 1
ATOM 1395 O O . LEU A 1 183 ? -3.435 14.919 -27.430 1.00 19.74 1050 LEU A O 1
ATOM 1400 N N . LEU A 1 184 ? -3.006 13.001 -26.301 1.00 16.70 1051 LEU A N 1
ATOM 1401 C CA . LEU A 1 184 ? -3.695 12.184 -27.293 1.00 17.49 1051 LEU A CA 1
ATOM 1402 C C . LEU A 1 184 ? -5.168 12.584 -27.446 1.00 21.54 1051 LEU A C 1
ATOM 1403 O O . LEU A 1 184 ? -5.710 12.537 -28.555 1.00 22.53 1051 LEU A O 1
ATOM 1408 N N . GLU A 1 185 ? -5.827 12.979 -26.335 1.00 20.58 1052 GLU A N 1
ATOM 1409 C CA . GLU A 1 185 ? -7.222 13.427 -26.345 1.00 20.97 1052 GLU A CA 1
ATOM 1410 C C . GLU A 1 185 ? -7.419 14.622 -27.317 1.00 24.06 1052 GLU A C 1
ATOM 1411 O O . GLU A 1 185 ? -8.492 14.767 -27.901 1.00 24.98 1052 GLU A O 1
ATOM 1417 N N . MET A 1 186 ? -6.376 15.454 -27.489 1.00 19.57 1053 MET A N 1
ATOM 1418 C CA . MET A 1 186 ? -6.424 16.657 -28.347 1.00 19.20 1053 MET A CA 1
ATOM 1419 C C . MET A 1 186 ? -6.242 16.386 -29.844 1.00 24.87 1053 MET A C 1
ATOM 1420 O O . MET A 1 186 ? -6.520 17.268 -30.671 1.00 25.21 1053 MET A O 1
ATOM 1425 N N . ALA A 1 187 ? -5.728 15.202 -30.196 1.00 22.24 1054 ALA A N 1
ATOM 1426 C CA . ALA A 1 187 ? -5.452 14.862 -31.593 1.00 23.32 1054 ALA A CA 1
ATOM 1427 C C . ALA A 1 187 ? -6.684 14.425 -32.312 1.00 27.62 1054 ALA A C 1
ATOM 1428 O O . ALA A 1 187 ? -7.606 13.860 -31.714 1.00 26.57 1054 ALA A O 1
ATOM 1430 N N . ARG A 1 188 ? -6.649 14.635 -33.637 1.00 23.77 1055 ARG A N 1
ATOM 1431 C CA . ARG A 1 188 ? -7.604 14.088 -34.569 1.00 24.40 1055 ARG A CA 1
ATOM 1432 C C . ARG A 1 188 ? -7.030 12.688 -34.812 1.00 27.73 1055 ARG A C 1
ATOM 1433 O O . ARG A 1 188 ? -5.820 12.520 -35.024 1.00 27.77 1055 ARG A O 1
ATOM 1436 N N . ARG A 1 189 ? -7.872 11.662 -34.640 1.00 26.85 1056 ARG A N 1
ATOM 1437 C CA . ARG A 1 189 ? -7.410 10.280 -34.739 1.00 28.07 1056 ARG A CA 1
ATOM 1438 C C . ARG A 1 189 ? -8.263 9.504 -35.717 1.00 34.16 1056 ARG A C 1
ATOM 1439 O O . ARG A 1 189 ? -9.488 9.657 -35.725 1.00 34.30 1056 ARG A O 1
ATOM 1447 N N . LYS A 1 190 ? -7.610 8.675 -36.540 1.00 31.81 1057 LYS A N 1
ATOM 1448 C CA . LYS A 1 190 ? -8.298 7.808 -37.501 1.00 33.28 1057 LYS A CA 1
ATOM 1449 C C . LYS A 1 190 ? -7.426 6.615 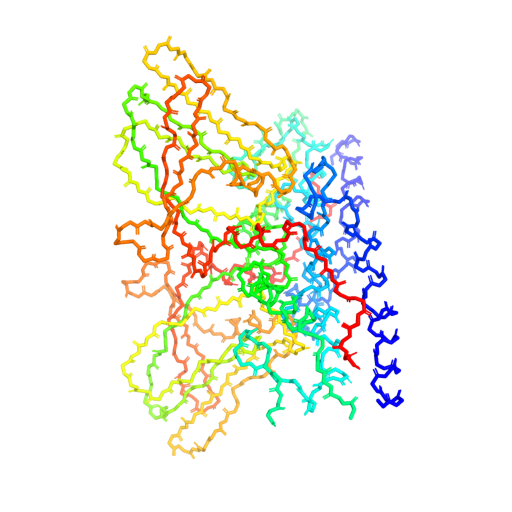-37.835 1.00 39.41 1057 LYS A C 1
ATOM 1450 O O . LYS A 1 190 ? -6.205 6.682 -37.672 1.00 38.15 1057 LYS A O 1
ATOM 1454 N N . ALA A 1 191 ? -8.047 5.512 -38.302 1.00 39.46 1058 ALA A N 1
ATOM 1455 C CA . ALA A 1 191 ? -7.302 4.307 -38.678 1.00 41.53 1058 ALA A CA 1
ATOM 1456 C C . ALA A 1 191 ? -6.276 4.644 -39.758 1.00 47.99 1058 ALA A C 1
ATOM 1457 O O . ALA A 1 191 ? -6.583 5.427 -40.662 1.00 47.68 1058 ALA A O 1
ATOM 1459 N N . ALA A 1 192 ? -5.041 4.129 -39.626 1.00 48.31 1059 ALA A N 1
ATOM 1460 C CA . ALA A 1 192 ? -3.998 4.390 -40.619 1.00 50.03 1059 ALA A CA 1
ATOM 1461 C C . ALA A 1 192 ? -4.254 3.501 -41.856 1.00 59.86 1059 ALA A C 1
ATOM 1462 O O . ALA A 1 192 ? -4.598 2.323 -41.684 1.00 59.44 1059 ALA A O 1
ATOM 1464 N N . PRO A 1 193 ? -4.160 4.039 -43.099 1.00 60.49 1060 PRO A N 1
ATOM 1465 C CA . PRO A 1 193 ? -4.430 3.194 -44.276 1.00 61.77 1060 PRO A CA 1
ATOM 1466 C C . PRO A 1 193 ? -3.307 2.190 -44.533 1.00 69.30 1060 PRO A C 1
ATOM 1467 O O . PRO A 1 193 ? -2.173 2.582 -44.827 1.00 69.31 1060 PRO A O 1
ATOM 1471 N N . GLY A 1 194 ? -3.630 0.908 -44.363 1.00 67.67 1061 GLY A N 1
ATOM 1472 C CA . GLY A 1 194 ? -2.706 -0.202 -44.572 1.00 68.03 1061 GLY A CA 1
ATOM 1473 C C . GLY A 1 194 ? -1.558 -0.311 -43.582 1.00 72.29 1061 GLY A C 1
ATOM 1474 O O . GLY A 1 194 ? -0.456 -0.712 -43.967 1.00 72.44 1061 GLY A O 1
ATOM 1475 N N . VAL A 1 195 ? -1.801 0.046 -42.300 1.00 69.34 1062 VAL A N 1
ATOM 1476 C CA . VAL A 1 195 ? -0.815 -0.053 -41.213 1.00 68.54 1062 VAL A CA 1
ATOM 1477 C C . VAL A 1 195 ? -1.471 -0.863 -40.077 1.00 70.57 1062 VAL A C 1
ATOM 1478 O O . VAL A 1 195 ? -2.419 -0.381 -39.445 1.00 70.45 1062 VAL A O 1
ATOM 1482 N N . ALA A 1 196 ? -0.983 -2.113 -39.869 1.00 65.28 1063 ALA A N 1
ATOM 1483 C CA . ALA A 1 196 ? -1.467 -3.063 -38.864 1.00 64.54 1063 ALA A CA 1
ATOM 1484 C C . ALA A 1 196 ? -1.297 -2.514 -37.447 1.00 65.77 1063 ALA A C 1
ATOM 1485 O O . ALA A 1 196 ? -0.186 -2.138 -37.048 1.00 65.26 1063 ALA A O 1
ATOM 1487 N N . SER A 1 197 ? -2.431 -2.435 -36.709 1.00 59.75 1064 SER A N 1
ATOM 1488 C CA . SER A 1 197 ? -2.540 -1.875 -35.353 1.00 58.21 1064 SER A CA 1
ATOM 1489 C C . SER A 1 197 ? -1.987 -0.424 -35.340 1.00 56.48 1064 SER A C 1
ATOM 1490 O O . SER A 1 197 ? -1.269 -0.030 -34.413 1.00 55.81 1064 SER A O 1
ATOM 1493 N N . GLY A 1 198 ? -2.377 0.339 -36.377 1.00 47.99 1065 GLY A N 1
ATOM 1494 C CA . GLY A 1 198 ? -1.947 1.711 -36.618 1.00 44.55 1065 GLY A CA 1
ATOM 1495 C C . GLY A 1 198 ? -3.026 2.775 -36.662 1.00 41.67 1065 GLY A C 1
ATOM 1496 O O . GLY A 1 198 ? -4.156 2.530 -37.103 1.00 39.92 1065 GLY A O 1
ATOM 1497 N N . TRP A 1 199 ? -2.660 3.990 -36.204 1.00 32.56 1066 TRP A N 1
ATOM 1498 C CA . TRP A 1 199 ? -3.556 5.135 -36.178 1.00 31.18 1066 TRP A CA 1
ATOM 1499 C C . TRP A 1 199 ? -2.797 6.335 -36.685 1.00 30.79 1066 TRP A C 1
ATOM 1500 O O . TRP A 1 199 ? -1.626 6.512 -36.323 1.00 30.12 1066 TRP A O 1
ATOM 1511 N N . SER A 1 200 ? -3.459 7.162 -37.491 1.00 26.98 1067 SER A N 1
ATOM 1512 C CA . SER A 1 200 ? -2.851 8.400 -37.938 1.00 26.78 1067 SER A CA 1
ATOM 1513 C C . SER A 1 200 ? -3.268 9.442 -36.909 1.00 30.37 1067 SER A C 1
ATOM 1514 O O . SER A 1 200 ? -4.467 9.572 -36.610 1.00 30.58 1067 SER A O 1
ATOM 1517 N N . LEU A 1 201 ? -2.282 10.146 -36.322 1.00 24.66 1068 LEU A N 1
ATOM 1518 C CA . LEU A 1 201 ? -2.582 11.181 -35.339 1.00 23.32 1068 LEU A CA 1
ATOM 1519 C C . LEU A 1 201 ? -2.245 12.537 -35.958 1.00 25.63 1068 LEU A C 1
ATOM 1520 O O . LEU A 1 201 ? -1.208 12.678 -36.619 1.00 27.54 1068 LEU A O 1
ATOM 1525 N N A SER A 1 202 ? -3.114 13.527 -35.744 0.50 22.05 1069 SER A N 1
ATOM 1526 N N B SER A 1 202 ? -3.110 13.528 -35.742 0.50 22.73 1069 SER A N 1
ATOM 1527 C CA A SER A 1 202 ? -2.897 14.877 -36.262 0.50 22.04 1069 SER A CA 1
ATOM 1528 C CA B SER A 1 202 ? -2.881 14.873 -36.265 0.50 23.02 1069 SER A CA 1
ATOM 1529 C C A SER A 1 202 ? -3.314 15.920 -35.253 0.50 25.50 1069 SER A C 1
ATOM 1530 C C B SER A 1 202 ? -3.309 15.917 -35.258 0.50 25.95 1069 SER A C 1
ATOM 1531 O O A SER A 1 202 ? -4.466 15.931 -34.813 0.50 26.47 1069 SER A O 1
ATOM 1532 O O B SER A 1 202 ? -4.462 15.921 -34.822 0.50 26.90 1069 SER A O 1
ATOM 1537 N N . TRP A 1 203 ? -2.381 16.806 -34.888 1.00 21.34 1070 TRP A N 1
ATOM 1538 C CA . TRP A 1 203 ? -2.679 17.911 -33.991 1.00 20.04 1070 TRP A CA 1
ATOM 1539 C C . TRP A 1 203 ? -2.675 19.183 -34.853 1.00 23.31 1070 TRP A C 1
ATOM 1540 O O . TRP A 1 203 ? -1.684 19.471 -35.532 1.00 21.90 1070 TRP A O 1
ATOM 1551 N N . GLN A 1 204 ? -3.776 19.922 -34.846 1.00 21.95 1071 GLN A N 1
ATOM 1552 C CA . GLN A 1 204 ? -3.871 21.172 -35.617 1.00 22.16 1071 GLN A CA 1
ATOM 1553 C C . GLN A 1 204 ? -3.283 22.287 -34.749 1.00 24.79 1071 GLN A C 1
ATOM 1554 O O . GLN A 1 204 ? -3.889 22.692 -33.748 1.00 24.21 1071 GLN A O 1
ATOM 1560 N N . ALA A 1 205 ? -2.082 22.756 -35.111 1.00 21.63 1072 ALA A N 1
ATOM 1561 C CA . ALA A 1 205 ? -1.381 23.787 -34.359 1.00 20.45 1072 ALA A CA 1
ATOM 1562 C C . ALA A 1 205 ? -2.054 25.181 -34.485 1.00 23.72 1072 ALA A C 1
ATOM 1563 O O . ALA A 1 205 ? -2.932 25.377 -35.329 1.00 23.45 1072 ALA A O 1
ATOM 1565 N N . GLN A 1 206 ? -1.655 26.122 -33.628 1.00 22.37 1073 GLN A N 1
ATOM 1566 C CA . GLN A 1 206 ? -2.263 27.469 -33.555 1.00 23.48 1073 GLN A CA 1
ATOM 1567 C C . GLN A 1 206 ? -2.139 28.273 -34.849 1.00 27.93 1073 GLN A C 1
ATOM 1568 O O . GLN A 1 206 ? -2.930 29.193 -35.079 1.00 29.09 1073 GLN A O 1
ATOM 1574 N N . ASP A 1 207 ? -1.164 27.929 -35.701 1.00 22.78 1074 ASP A N 1
ATOM 1575 C CA . ASP A 1 207 ? -0.963 28.598 -36.993 1.00 22.56 1074 ASP A CA 1
ATOM 1576 C C . ASP A 1 207 ? -1.747 27.909 -38.139 1.00 27.51 1074 ASP A C 1
ATOM 1577 O O . ASP A 1 207 ? -1.608 28.297 -39.312 1.00 28.70 1074 ASP A O 1
ATOM 1582 N N . GLY A 1 208 ? -2.537 26.892 -37.785 1.00 24.74 1075 GLY A N 1
ATOM 1583 C CA . GLY A 1 208 ? -3.330 26.105 -38.722 1.00 24.32 1075 GLY A CA 1
ATOM 1584 C C . GLY A 1 208 ? -2.610 24.933 -39.364 1.00 27.46 1075 GLY A C 1
ATOM 1585 O O . GLY A 1 208 ? -3.246 24.147 -40.073 1.00 29.90 1075 GLY A O 1
ATOM 1586 N N A ARG A 1 209 ? -1.295 24.798 -39.133 0.50 23.21 1076 ARG A N 1
ATOM 1587 N N B ARG A 1 209 ? -1.290 24.801 -39.126 0.50 22.53 1076 ARG A N 1
ATOM 1588 C CA A ARG A 1 209 ? -0.522 23.690 -39.703 0.50 23.17 1076 ARG A CA 1
ATOM 1589 C CA B ARG A 1 209 ? -0.486 23.700 -39.673 0.50 22.24 1076 ARG A CA 1
ATOM 1590 C C A ARG A 1 209 ? -0.741 22.385 -38.921 0.50 25.54 1076 ARG A C 1
ATOM 1591 C C B ARG A 1 209 ? -0.784 22.386 -38.928 0.50 25.10 1076 ARG A C 1
ATOM 1592 O O A ARG A 1 209 ? -1.120 22.415 -37.747 0.50 25.50 1076 ARG A O 1
ATOM 1593 O O B ARG A 1 209 ? -1.239 22.410 -37.781 0.50 25.02 1076 ARG A O 1
ATOM 1608 N N . MET A 1 210 ? -0.549 21.239 -39.593 1.00 22.51 1077 MET A N 1
ATOM 1609 C CA . MET A 1 210 ? -0.771 19.904 -38.995 1.00 22.69 1077 MET A CA 1
ATOM 1610 C C . MET A 1 210 ? 0.511 19.282 -38.494 1.00 24.41 1077 MET A C 1
ATOM 1611 O O . MET A 1 210 ? 1.529 19.279 -39.207 1.00 23.37 1077 MET A O 1
ATOM 1616 N N . LEU A 1 211 ? 0.467 18.748 -37.263 1.00 22.24 1078 LEU A N 1
ATOM 1617 C CA . LEU A 1 211 ? 1.602 18.060 -36.660 1.00 21.31 1078 LEU A CA 1
ATOM 1618 C C . LEU A 1 211 ? 1.202 16.598 -36.687 1.00 22.57 1078 LEU A C 1
ATOM 1619 O O . LEU A 1 211 ? 0.339 16.154 -35.918 1.00 22.38 1078 LEU A O 1
ATOM 1624 N N . ASN A 1 212 ? 1.775 15.875 -37.672 1.00 22.76 1079 ASN A N 1
ATOM 1625 C CA . ASN A 1 212 ? 1.419 14.504 -38.035 1.00 21.67 1079 ASN A CA 1
ATOM 1626 C C . ASN A 1 212 ? 2.340 13.423 -37.539 1.00 23.70 1079 ASN A C 1
ATOM 1627 O O . ASN A 1 212 ? 3.566 13.549 -37.611 1.00 22.20 1079 ASN A O 1
ATOM 1632 N N . TYR A 1 213 ? 1.743 12.324 -37.045 1.00 20.90 1080 TYR A N 1
ATOM 1633 C CA . TYR A 1 213 ? 2.480 11.158 -36.576 1.00 21.01 1080 TYR A CA 1
ATOM 1634 C C . TYR A 1 213 ? 1.645 9.907 -36.876 1.00 26.27 1080 TYR A C 1
ATOM 1635 O O . TYR A 1 213 ? 0.423 10.000 -37.070 1.00 25.28 1080 TYR A O 1
ATOM 1644 N N . THR A 1 214 ? 2.306 8.742 -36.927 1.00 24.22 1081 THR A N 1
ATOM 1645 C CA . THR A 1 214 ? 1.576 7.471 -36.999 1.00 22.98 1081 THR A CA 1
ATOM 1646 C C . THR A 1 214 ? 1.905 6.765 -35.704 1.00 24.23 1081 THR A C 1
ATOM 1647 O O . THR A 1 214 ? 3.060 6.759 -35.280 1.00 23.05 1081 THR A O 1
ATOM 1651 N N . LEU A 1 215 ? 0.891 6.187 -35.069 1.00 24.71 1082 LEU A N 1
ATOM 1652 C CA . LEU A 1 215 ? 1.022 5.434 -33.830 1.00 23.91 1082 LEU A CA 1
ATOM 1653 C C . LEU A 1 215 ? 0.844 3.945 -34.149 1.00 29.00 1082 LEU A C 1
ATOM 1654 O O . LEU A 1 215 ? -0.105 3.588 -34.852 1.00 28.04 1082 LEU A O 1
ATOM 1659 N N . ARG A 1 216 ? 1.769 3.105 -33.650 1.00 26.52 1083 ARG A N 1
ATOM 1660 C CA . ARG A 1 216 ? 1.721 1.637 -33.802 1.00 27.46 1083 ARG A CA 1
ATOM 1661 C C . ARG A 1 216 ? 1.753 1.058 -32.394 1.00 29.09 1083 ARG A C 1
ATOM 1662 O O . ARG A 1 216 ? 2.542 1.510 -31.564 1.00 26.55 1083 ARG A O 1
ATOM 1670 N N . THR A 1 217 ? 0.909 0.064 -32.101 1.00 27.12 1084 THR A N 1
ATOM 1671 C CA . THR A 1 217 ? 0.872 -0.460 -30.745 1.00 29.00 1084 THR A CA 1
ATOM 1672 C C . THR A 1 217 ? 1.318 -1.915 -30.667 1.00 35.97 1084 THR A C 1
ATOM 1673 O O . THR A 1 217 ? 1.412 -2.610 -31.682 1.00 32.82 1084 THR A O 1
ATOM 1677 N N . GLU A 1 218 ? 1.592 -2.372 -29.447 1.00 36.51 1085 GLU A N 1
ATOM 1678 C CA . GLU A 1 218 ? 1.973 -3.761 -29.220 1.00 37.92 1085 GLU A CA 1
ATOM 1679 C C . GLU A 1 218 ? 0.717 -4.598 -29.121 1.00 44.31 1085 GLU A C 1
ATOM 1680 O O . GLU A 1 218 ? 0.719 -5.748 -29.563 1.00 46.24 1085 GLU A O 1
ATOM 1686 N N . ALA A 1 219 ? -0.371 -4.006 -28.577 1.00 39.62 1086 ALA A N 1
ATOM 1687 C CA . ALA A 1 219 ? -1.668 -4.652 -28.436 1.00 38.75 1086 ALA A CA 1
ATOM 1688 C C . ALA A 1 219 ? -2.795 -3.620 -28.396 1.00 39.95 1086 ALA A C 1
ATOM 1689 O O . ALA A 1 219 ? -2.664 -2.571 -27.738 1.00 37.66 1086 ALA A O 1
ATOM 1691 N N . GLY A 1 220 ? -3.901 -3.953 -29.069 1.00 35.80 1087 GLY A N 1
ATOM 1692 C CA . GLY A 1 220 ? -5.110 -3.135 -29.110 1.00 34.93 1087 GLY A CA 1
ATOM 1693 C C . GLY A 1 220 ? -4.875 -1.690 -29.498 1.00 36.36 1087 GLY A C 1
ATOM 1694 O O . GLY A 1 220 ? -4.084 -1.416 -30.396 1.00 35.32 1087 GLY A O 1
ATOM 1695 N N . GLU A 1 221 ? -5.528 -0.759 -28.784 1.00 31.67 1088 GLU A N 1
ATOM 1696 C CA . GLU A 1 221 ? -5.439 0.696 -29.020 1.00 30.60 1088 GLU A CA 1
ATOM 1697 C C . GLU A 1 221 ? -4.196 1.343 -28.387 1.00 31.69 1088 GLU A C 1
ATOM 1698 O O . GLU A 1 221 ? -3.972 2.561 -28.540 1.00 31.88 1088 GLU A O 1
ATOM 1704 N N . GLY A 1 222 ? -3.404 0.540 -27.678 1.00 25.26 1089 GLY A N 1
ATOM 1705 C CA . GLY A 1 222 ? -2.240 1.044 -26.966 1.00 23.04 1089 GLY A CA 1
ATOM 1706 C C . GLY A 1 222 ? -2.659 2.136 -25.997 1.00 24.47 1089 GLY A C 1
ATOM 1707 O O . GLY A 1 222 ? -3.674 1.984 -25.308 1.00 25.24 1089 GLY A O 1
ATOM 1708 N N . PRO A 1 223 ? -1.974 3.279 -25.967 1.00 22.31 1090 PRO A N 1
ATOM 1709 C CA . PRO A 1 223 ? -2.355 4.335 -25.008 1.00 20.76 1090 PRO A CA 1
ATOM 1710 C C . PRO A 1 223 ? -3.727 4.967 -25.278 1.00 23.98 1090 PRO A C 1
ATOM 1711 O O . PRO A 1 223 ? -4.315 5.531 -24.365 1.00 22.39 1090 PRO A O 1
ATOM 1715 N N . LEU A 1 224 ? -4.277 4.831 -26.508 1.00 21.35 1091 LEU A N 1
ATOM 1716 C CA . LEU A 1 224 ? -5.612 5.381 -26.785 1.00 20.66 1091 LEU A CA 1
ATOM 1717 C C . LEU A 1 224 ? -6.711 4.710 -25.970 1.00 22.07 1091 LEU A C 1
ATOM 1718 O O . LEU A 1 224 ? -7.785 5.292 -25.756 1.00 20.72 1091 LEU A O 1
ATOM 1723 N N . VAL A 1 225 ? -6.442 3.483 -25.475 1.00 20.23 1092 VAL A N 1
ATOM 1724 C CA . VAL A 1 225 ? -7.419 2.742 -24.684 1.00 20.28 1092 VAL A CA 1
ATOM 1725 C C . VAL A 1 225 ? -7.808 3.500 -23.416 1.00 22.15 1092 VAL A C 1
ATOM 1726 O O . VAL A 1 225 ? -8.949 3.355 -22.958 1.00 22.02 1092 VAL A O 1
ATOM 1730 N N . LEU A 1 226 ? -6.864 4.305 -22.857 1.00 20.02 1093 LEU A N 1
ATOM 1731 C CA . LEU A 1 226 ? -7.147 5.030 -21.615 1.00 19.43 1093 LEU A CA 1
ATOM 1732 C C . LEU A 1 226 ? -8.271 6.059 -21.817 1.00 19.88 1093 LEU A C 1
ATOM 1733 O O . LEU A 1 226 ? -8.943 6.428 -20.846 1.00 19.07 1093 LEU A O 1
ATOM 1738 N N . LEU A 1 227 ? -8.507 6.503 -23.068 1.00 18.36 1094 LEU A N 1
ATOM 1739 C CA . LEU A 1 227 ? -9.588 7.464 -23.350 1.00 18.67 1094 LEU A CA 1
ATOM 1740 C C . LEU A 1 227 ? -10.990 6.878 -23.132 1.00 19.75 1094 LEU A C 1
ATOM 1741 O O . LEU A 1 227 ? -11.958 7.626 -23.003 1.00 20.29 1094 LEU A O 1
ATOM 1746 N N . LYS A 1 228 ? -11.101 5.526 -23.030 1.00 17.85 1095 LYS A N 1
ATOM 1747 C CA . LYS A 1 228 ? -12.374 4.879 -22.716 1.00 17.90 1095 LYS A CA 1
ATOM 1748 C C . LYS A 1 228 ? -12.798 5.177 -21.252 1.00 20.99 1095 LYS A C 1
ATOM 1749 O O . LYS A 1 228 ? -13.943 4.892 -20.868 1.00 20.42 1095 LYS A O 1
ATOM 1755 N N . LEU A 1 229 ? -11.880 5.764 -20.440 1.00 18.37 1096 LEU A N 1
ATOM 1756 C CA . LEU A 1 229 ? -12.242 6.125 -19.076 1.00 17.75 1096 LEU A CA 1
ATOM 1757 C C . LEU A 1 229 ? -12.950 7.500 -19.009 1.00 19.20 1096 LEU A C 1
ATOM 1758 O O . LEU A 1 229 ? -13.504 7.831 -17.956 1.00 18.48 1096 LEU A O 1
ATOM 1763 N N . ARG A 1 230 ? -12.995 8.282 -20.097 1.00 17.09 1097 ARG A N 1
ATOM 1764 C CA . ARG A 1 230 ? -13.704 9.576 -20.055 1.00 16.94 1097 ARG A CA 1
ATOM 1765 C C . ARG A 1 230 ? -15.180 9.382 -19.802 1.00 20.05 1097 ARG A C 1
ATOM 1766 O O . ARG A 1 230 ? -15.851 8.649 -20.543 1.00 20.30 1097 ARG A O 1
ATOM 1774 N N . ASN A 1 231 ? -15.690 10.012 -18.735 1.00 16.70 1098 ASN A N 1
ATOM 1775 C CA . ASN A 1 231 ? -17.091 9.924 -18.334 1.00 17.31 1098 ASN A CA 1
ATOM 1776 C C . ASN A 1 231 ? -17.465 8.505 -17.918 1.00 21.21 1098 ASN A C 1
ATOM 1777 O O . ASN A 1 231 ? -18.660 8.174 -17.853 1.00 21.91 1098 ASN A O 1
ATOM 1782 N N . PHE A 1 232 ? -16.471 7.663 -17.614 1.00 17.45 1099 PHE A N 1
ATOM 1783 C CA . PHE A 1 232 ? -16.753 6.302 -17.192 1.00 17.32 1099 PHE A CA 1
ATOM 1784 C C . PHE A 1 232 ? -17.358 6.313 -15.789 1.00 20.80 1099 PHE A C 1
ATOM 1785 O O . PHE A 1 232 ? -16.818 6.969 -14.885 1.00 20.45 1099 PHE A O 1
ATOM 1793 N N . VAL A 1 233 ? -18.456 5.553 -15.614 1.00 19.99 1100 VAL A N 1
ATOM 1794 C CA . VAL A 1 233 ? -19.151 5.389 -14.335 1.00 21.81 1100 VAL A CA 1
ATOM 1795 C C . VAL A 1 233 ? -19.141 3.898 -14.004 1.00 22.96 1100 VAL A C 1
ATOM 1796 O O . VAL A 1 233 ? -19.513 3.071 -14.844 1.00 21.74 1100 VAL A O 1
ATOM 1800 N N . LEU A 1 234 ? -18.727 3.547 -12.777 1.00 20.20 1101 LEU A N 1
ATOM 1801 C CA . LEU A 1 234 ? -18.790 2.154 -12.373 1.00 19.28 1101 LEU A CA 1
ATOM 1802 C C . LEU A 1 234 ? -20.228 1.932 -11.831 1.00 24.20 1101 LEU A C 1
ATOM 1803 O O . LEU A 1 234 ? -20.615 2.594 -10.864 1.00 23.95 1101 LEU A O 1
ATOM 1808 N N . PRO A 1 235 ? -21.049 1.053 -12.452 1.00 21.38 1102 PRO A N 1
ATOM 1809 C CA . PRO A 1 235 ? -22.453 0.902 -12.012 1.00 21.87 1102 PRO A CA 1
ATOM 1810 C C . PRO A 1 235 ? -22.578 0.479 -10.571 1.00 23.90 1102 PR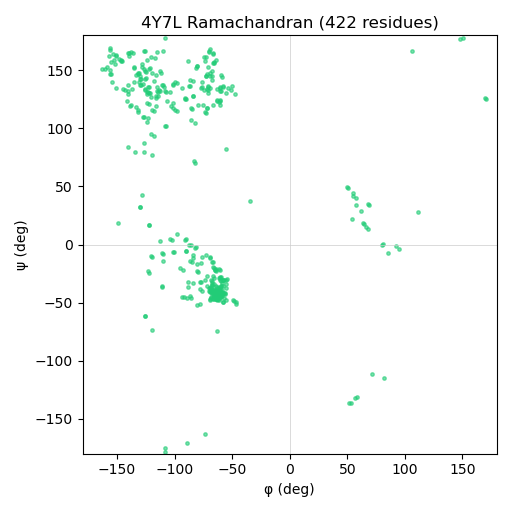O A C 1
ATOM 1811 O O . PRO A 1 235 ? -21.745 -0.280 -10.070 1.00 23.63 1102 PRO A O 1
ATOM 1815 N N . GLU A 1 236 ? -23.636 0.967 -9.898 1.00 22.59 1103 GLU A N 1
ATOM 1816 C CA . GLU A 1 236 ? -23.903 0.665 -8.497 1.00 24.10 1103 GLU A CA 1
ATOM 1817 C C . GLU A 1 236 ? -24.597 -0.697 -8.336 1.00 27.32 1103 GLU A C 1
ATOM 1818 O O . GLU A 1 236 ? -24.724 -1.159 -7.197 1.00 27.93 1103 GLU A O 1
ATOM 1824 N N A THR A 1 237 ? -25.063 -1.316 -9.433 0.50 24.19 1104 THR A N 1
ATOM 1825 N N B THR A 1 237 ? -25.065 -1.308 -9.463 0.50 24.35 1104 THR A N 1
ATOM 1826 C CA A THR A 1 237 ? -25.743 -2.615 -9.385 0.50 25.01 1104 THR A CA 1
ATOM 1827 C CA B THR A 1 237 ? -25.850 -2.551 -9.541 0.50 25.30 1104 THR A CA 1
ATOM 1828 C C A THR A 1 237 ? -25.156 -3.577 -10.407 0.50 29.15 1104 THR A C 1
ATOM 1829 C C B THR A 1 237 ? -25.288 -3.600 -10.528 0.50 29.26 1104 THR A C 1
ATOM 1830 O O A THR A 1 237 ? -24.684 -3.154 -11.465 0.50 28.81 1104 THR A O 1
ATOM 1831 O O B THR A 1 237 ? -25.022 -3.275 -11.694 0.50 28.86 1104 THR A O 1
ATOM 1838 N N . VAL A 1 238 ? -25.196 -4.879 -10.079 1.00 25.12 1105 VAL A N 1
ATOM 1839 C CA . VAL A 1 238 ? -24.748 -5.990 -10.915 1.00 23.88 1105 VAL A CA 1
ATOM 1840 C C . VAL A 1 238 ? -25.978 -6.594 -11.640 1.00 28.59 1105 VAL A C 1
ATOM 1841 O O . VAL A 1 238 ? -25.931 -6.808 -12.842 1.00 29.12 1105 VAL A O 1
ATOM 1845 N N . PHE A 1 239 ? -27.053 -6.944 -10.878 1.00 29.02 1106 PHE A N 1
ATOM 1846 C CA . PHE A 1 239 ? -28.256 -7.579 -11.440 1.00 29.33 1106 PHE A CA 1
ATOM 1847 C C . PHE A 1 239 ? -29.500 -6.710 -11.402 1.00 36.72 1106 PHE A C 1
ATOM 1848 O O . PHE A 1 239 ? -29.701 -5.980 -10.441 1.00 37.83 1106 PHE A O 1
ATOM 1856 N N . GLU A 1 240 ? -30.373 -6.883 -12.407 1.00 35.45 1107 GLU A N 1
ATOM 1857 C CA . GLU A 1 240 ? -31.670 -6.207 -12.537 1.00 62.10 1107 GLU A CA 1
ATOM 1858 C C . GLU A 1 240 ? -32.761 -6.972 -11.778 1.00 100.14 1107 GLU A C 1
ATOM 1859 O O . GLU A 1 240 ? -32.526 -7.495 -10.688 1.00 63.62 1107 GLU A O 1
ATOM 1865 N N . LEU B 1 1 ? 36.775 9.617 6.205 1.00 24.67 868 LEU B N 1
ATOM 1866 C CA . LEU B 1 1 ? 37.262 10.939 5.820 1.00 25.05 868 LEU B CA 1
ATOM 1867 C C . LEU B 1 1 ? 37.026 12.019 6.849 1.00 23.16 868 LEU B C 1
ATOM 1868 O O . LEU B 1 1 ? 37.013 11.730 8.034 1.00 22.59 868 LEU B O 1
ATOM 1870 N N . THR B 1 2 ? 36.871 13.272 6.384 1.00 18.94 869 THR B N 1
ATOM 1871 C CA . THR B 1 2 ? 36.689 14.457 7.198 1.00 18.73 869 THR B CA 1
ATOM 1872 C C . THR B 1 2 ? 35.304 14.429 7.880 1.00 21.04 869 THR B C 1
ATOM 1873 O O . THR B 1 2 ? 34.405 13.677 7.460 1.00 20.92 869 THR B O 1
ATOM 1877 N N . PRO B 1 3 ? 35.089 15.330 8.855 1.00 18.59 870 PRO B N 1
ATOM 1878 C CA . PRO B 1 3 ? 33.783 15.385 9.513 1.00 18.79 870 PRO B CA 1
ATOM 1879 C C . PRO B 1 3 ? 32.620 15.580 8.517 1.00 22.96 870 PRO B C 1
ATOM 1880 O O . PRO B 1 3 ? 31.587 14.959 8.714 1.00 21.88 870 PRO B O 1
ATOM 1884 N N . ALA B 1 4 ? 32.797 16.390 7.431 1.00 22.26 871 ALA B N 1
ATOM 1885 C CA . ALA B 1 4 ? 31.716 16.598 6.439 1.00 22.38 871 ALA B CA 1
ATOM 1886 C C . ALA B 1 4 ? 31.418 15.295 5.707 1.00 23.28 871 ALA B C 1
ATOM 1887 O O . ALA B 1 4 ? 30.236 14.955 5.517 1.00 22.89 871 ALA B O 1
ATOM 1889 N N . ALA B 1 5 ? 32.479 14.550 5.310 1.00 21.38 872 ALA B N 1
ATOM 1890 C CA . ALA B 1 5 ? 32.310 13.267 4.617 1.00 19.70 872 ALA B CA 1
ATOM 1891 C C . ALA B 1 5 ? 31.612 12.271 5.552 1.00 20.97 872 ALA B C 1
ATOM 1892 O O . ALA B 1 5 ? 30.687 11.576 5.119 1.00 20.86 872 ALA B O 1
ATOM 1894 N N . GLU B 1 6 ? 32.011 12.253 6.852 1.00 19.42 873 GLU B N 1
ATOM 1895 C CA . GLU B 1 6 ? 31.379 11.346 7.814 1.00 18.30 873 GLU B CA 1
ATOM 1896 C C . GLU B 1 6 ? 29.904 11.674 8.060 1.00 21.76 873 GLU B C 1
ATOM 1897 O O . GLU B 1 6 ? 29.083 10.760 8.189 1.00 21.55 873 GLU B O 1
ATOM 1903 N N . SER B 1 7 ? 29.563 12.979 8.099 1.00 18.70 874 SER B N 1
ATOM 1904 C CA . SER B 1 7 ? 28.169 13.363 8.300 1.00 19.36 874 SER B CA 1
ATOM 1905 C C . SER B 1 7 ? 27.316 12.885 7.128 1.00 21.79 874 SER B C 1
ATOM 1906 O O . SER B 1 7 ? 26.208 12.403 7.347 1.00 21.57 874 SER B O 1
ATOM 1909 N N . LEU B 1 8 ? 27.835 13.007 5.884 1.00 19.27 875 LEU B N 1
ATOM 1910 C CA . LEU B 1 8 ? 27.102 12.582 4.691 1.00 19.05 875 LEU B CA 1
ATOM 1911 C C . LEU B 1 8 ? 26.921 11.048 4.729 1.00 20.22 875 LEU B C 1
ATOM 1912 O O . LEU B 1 8 ? 25.823 10.551 4.456 1.00 19.26 875 LEU B O 1
ATOM 1917 N N . ASN B 1 9 ? 27.996 10.293 5.093 1.00 18.54 876 ASN B N 1
ATOM 1918 C CA . ASN B 1 9 ? 27.853 8.836 5.187 1.00 17.09 876 ASN B CA 1
ATOM 1919 C C . ASN B 1 9 ? 26.770 8.456 6.184 1.00 18.94 876 ASN B C 1
ATOM 1920 O O . ASN B 1 9 ? 26.011 7.520 5.915 1.00 18.45 876 ASN B O 1
ATOM 1925 N N . ALA B 1 10 ? 26.713 9.154 7.348 1.00 18.13 877 ALA B N 1
ATOM 1926 C CA . ALA B 1 10 ? 25.684 8.871 8.355 1.00 18.03 877 ALA B CA 1
ATOM 1927 C C . ALA B 1 10 ? 24.274 9.155 7.802 1.00 21.88 877 ALA B C 1
ATOM 1928 O O . ALA B 1 10 ? 23.349 8.369 8.059 1.00 21.64 877 ALA B O 1
ATOM 1930 N N . ARG B 1 11 ? 24.120 10.254 7.026 1.00 17.95 878 ARG B N 1
ATOM 1931 C CA . ARG B 1 11 ? 22.833 10.613 6.396 1.00 18.98 878 ARG B CA 1
ATOM 1932 C C . ARG B 1 11 ? 22.430 9.541 5.374 1.00 20.20 878 ARG B C 1
ATOM 1933 O O . ARG B 1 11 ? 21.250 9.209 5.270 1.00 21.58 878 ARG B O 1
ATOM 1941 N N . TRP B 1 12 ? 23.411 9.018 4.609 1.00 17.47 879 TRP B N 1
ATOM 1942 C CA . TRP B 1 12 ? 23.199 7.960 3.607 1.00 17.36 879 TRP B CA 1
ATOM 1943 C C . TRP B 1 12 ? 22.646 6.697 4.289 1.00 18.65 879 TRP B C 1
ATOM 1944 O O . TRP B 1 12 ? 21.681 6.097 3.801 1.00 18.60 879 TRP B O 1
ATOM 1955 N N . ARG B 1 13 ? 23.214 6.339 5.450 1.00 17.47 880 ARG B N 1
ATOM 1956 C CA . ARG B 1 13 ? 22.699 5.165 6.171 1.00 18.13 880 ARG B CA 1
ATOM 1957 C C . ARG B 1 13 ? 21.295 5.409 6.730 1.00 21.59 880 ARG B C 1
ATOM 1958 O O . ARG B 1 13 ? 20.408 4.560 6.538 1.00 21.13 880 ARG B O 1
ATOM 1966 N N . THR B 1 14 ? 21.051 6.577 7.358 1.00 19.63 881 THR B N 1
ATOM 1967 C CA . THR B 1 14 ? 19.719 6.885 7.930 1.00 21.14 881 THR B CA 1
ATOM 1968 C C . THR B 1 14 ? 18.633 6.966 6.860 1.00 24.05 881 THR B C 1
ATOM 1969 O O . THR B 1 14 ? 17.539 6.417 7.059 1.00 25.28 881 THR B O 1
ATOM 1973 N N . ALA B 1 15 ? 18.897 7.683 5.764 1.00 20.55 882 ALA B N 1
ATOM 1974 C CA . ALA B 1 15 ? 17.897 7.907 4.732 1.00 20.81 882 ALA B CA 1
ATOM 1975 C C . ALA B 1 15 ? 17.694 6.719 3.806 1.00 21.52 882 ALA B C 1
ATOM 1976 O O . ALA B 1 15 ? 16.581 6.559 3.273 1.00 21.94 882 ALA B O 1
ATOM 1978 N N . VAL B 1 16 ? 18.761 5.920 3.545 1.00 17.15 883 VAL B N 1
ATOM 1979 C CA . VAL B 1 16 ? 18.676 4.858 2.528 1.00 16.49 883 VAL B CA 1
ATOM 1980 C C . VAL B 1 16 ? 19.056 3.470 3.009 1.00 17.38 883 VAL B C 1
ATOM 1981 O O . VAL B 1 16 ? 18.264 2.525 2.877 1.00 17.33 883 VAL B O 1
ATOM 1985 N N . VAL B 1 17 ? 20.328 3.303 3.461 1.00 14.81 884 VAL B N 1
ATOM 1986 C CA . VAL B 1 17 ? 20.858 1.963 3.711 1.00 15.01 884 VAL B CA 1
ATOM 1987 C C . VAL B 1 17 ? 20.119 1.210 4.820 1.00 18.14 884 VAL B C 1
ATOM 1988 O O . VAL B 1 17 ? 19.862 0.006 4.653 1.00 17.92 884 VAL B O 1
ATOM 1992 N N . ASP B 1 18 ? 19.750 1.890 5.922 1.00 17.36 885 ASP B N 1
ATOM 1993 C CA . ASP B 1 18 ? 19.044 1.199 7.011 1.00 18.45 885 ASP B CA 1
ATOM 1994 C C . ASP B 1 18 ? 17.759 0.536 6.480 1.00 18.48 885 ASP B C 1
ATOM 1995 O O . ASP B 1 18 ? 17.501 -0.635 6.769 1.00 19.13 885 ASP B O 1
ATOM 2000 N N . GLY B 1 19 ? 16.991 1.286 5.690 1.00 16.65 886 GLY B N 1
ATOM 2001 C CA . GLY B 1 19 ? 15.733 0.796 5.124 1.00 16.48 886 GLY B CA 1
ATOM 2002 C C . GLY B 1 19 ? 15.935 -0.283 4.079 1.00 17.19 886 GLY B C 1
ATOM 2003 O O . GLY B 1 19 ? 15.182 -1.258 4.022 1.00 17.50 886 GLY B O 1
ATOM 2004 N N . TRP B 1 20 ? 16.972 -0.101 3.239 1.00 15.04 887 TRP B N 1
ATOM 2005 C CA . TRP B 1 20 ? 17.301 -1.110 2.228 1.00 15.01 887 TRP B CA 1
ATOM 2006 C C . TRP B 1 20 ? 17.569 -2.453 2.927 1.00 16.09 887 TRP B C 1
ATOM 2007 O O . TRP B 1 20 ? 17.034 -3.476 2.506 1.00 15.96 887 TRP B O 1
ATOM 2018 N N . ASN B 1 21 ? 18.417 -2.463 3.977 1.00 15.98 888 ASN B N 1
ATOM 2019 C CA . ASN B 1 21 ? 18.764 -3.711 4.640 1.00 16.13 888 ASN B CA 1
ATOM 2020 C C . ASN B 1 21 ? 17.580 -4.302 5.381 1.00 19.47 888 ASN B C 1
ATOM 2021 O O . ASN B 1 21 ? 17.412 -5.521 5.387 1.00 19.24 888 ASN B O 1
ATOM 2026 N N . ASN B 1 22 ? 16.725 -3.455 5.983 1.00 16.13 889 ASN B N 1
ATOM 2027 C CA . ASN B 1 22 ? 15.520 -3.980 6.636 1.00 16.68 889 ASN B CA 1
ATOM 2028 C C . ASN B 1 22 ? 14.597 -4.659 5.624 1.00 19.97 889 ASN B C 1
ATOM 2029 O O . ASN B 1 22 ? 13.948 -5.660 5.938 1.00 20.92 889 ASN B O 1
ATOM 2034 N N . ALA B 1 23 ? 14.517 -4.108 4.396 1.00 16.60 890 ALA B N 1
ATOM 2035 C CA . ALA B 1 23 ? 13.627 -4.669 3.382 1.00 16.62 890 ALA B CA 1
ATOM 2036 C C . ALA B 1 23 ? 14.188 -5.910 2.743 1.00 17.85 890 ALA B C 1
ATOM 2037 O O . ALA B 1 23 ? 13.434 -6.840 2.425 1.00 17.85 890 ALA B O 1
ATOM 2039 N N . PHE B 1 24 ? 15.527 -5.925 2.512 1.00 14.65 891 PHE B N 1
ATOM 2040 C CA . PHE B 1 24 ? 16.095 -6.929 1.631 1.00 14.59 891 PHE B CA 1
ATOM 2041 C C . PHE B 1 24 ? 17.088 -7.917 2.238 1.00 16.65 891 PHE B C 1
ATOM 2042 O O . PHE B 1 24 ? 17.502 -8.837 1.516 1.00 16.40 891 PHE B O 1
ATOM 2050 N N A SER B 1 25 ? 17.460 -7.782 3.527 0.50 15.55 892 SER B N 1
ATOM 2051 N N B SER B 1 25 ? 17.431 -7.792 3.529 0.50 15.72 892 SER B N 1
ATOM 2052 C CA A SER B 1 25 ? 18.365 -8.770 4.137 0.50 15.43 892 SER B CA 1
ATOM 2053 C CA B SER B 1 25 ? 18.321 -8.775 4.154 0.50 15.80 892 SER B CA 1
ATOM 2054 C C A SER B 1 25 ? 17.695 -10.150 4.120 0.50 18.90 892 SER B C 1
ATOM 2055 C C B SER B 1 25 ? 17.675 -10.161 4.109 0.50 18.87 892 SER B C 1
ATOM 2056 O O A SER B 1 25 ? 16.499 -10.259 4.408 0.50 17.76 892 SER B O 1
ATOM 2057 O O B SER B 1 25 ? 16.474 -10.289 4.371 0.50 17.50 892 SER B O 1
ATOM 2062 N N . GLY B 1 26 ? 18.460 -11.174 3.767 1.00 16.89 893 GLY B N 1
ATOM 2063 C CA . GLY B 1 26 ? 17.966 -12.556 3.732 1.00 16.42 893 GLY B CA 1
ATOM 2064 C C . GLY B 1 26 ? 16.759 -12.773 2.833 1.00 19.33 893 GLY B C 1
ATOM 2065 O O . GLY B 1 26 ? 15.823 -13.514 3.188 1.00 19.43 893 GLY B O 1
ATOM 2066 N N . ARG B 1 27 ? 16.768 -12.094 1.661 1.00 16.42 894 ARG B N 1
ATOM 2067 C CA . ARG B 1 27 ? 15.699 -12.219 0.673 1.00 16.51 894 ARG B CA 1
ATOM 2068 C C . ARG B 1 27 ? 16.282 -12.489 -0.697 1.00 17.93 894 ARG B C 1
ATOM 2069 O O . ARG B 1 27 ? 17.330 -11.930 -1.048 1.00 17.07 894 ARG B O 1
ATOM 2077 N N . TYR B 1 28 ? 15.603 -13.338 -1.470 1.00 15.53 895 TYR B N 1
ATOM 2078 C CA . TYR B 1 28 ? 15.975 -13.585 -2.853 1.00 15.54 895 TYR B CA 1
ATOM 2079 C C . TYR B 1 28 ? 15.633 -12.310 -3.655 1.00 16.82 895 TYR B C 1
ATOM 2080 O O . TYR B 1 28 ? 14.574 -11.717 -3.420 1.00 15.67 895 TYR B O 1
ATOM 2089 N N . PRO B 1 29 ? 16.487 -11.816 -4.572 1.00 14.64 896 PRO B N 1
ATOM 2090 C CA . PRO B 1 29 ? 17.698 -12.449 -5.133 1.00 15.69 896 PRO B CA 1
ATOM 2091 C C . PRO B 1 29 ? 18.997 -12.194 -4.411 1.00 17.21 896 PRO B C 1
ATOM 2092 O O . PRO B 1 29 ? 20.013 -12.761 -4.808 1.00 17.82 896 PRO B O 1
ATOM 2096 N N . PHE B 1 30 ? 18.988 -11.334 -3.386 1.00 16.64 897 PHE B N 1
ATOM 2097 C CA . PHE B 1 30 ? 20.217 -10.986 -2.680 1.00 16.21 897 PHE B CA 1
ATOM 2098 C C . PHE B 1 30 ? 20.878 -12.201 -2.098 1.00 21.15 897 PHE B C 1
ATOM 2099 O O . PHE B 1 30 ? 22.094 -12.348 -2.218 1.00 20.51 897 PHE B O 1
ATOM 2107 N N . LYS B 1 31 ? 20.077 -13.109 -1.530 1.00 18.51 898 LYS B N 1
ATOM 2108 C CA . LYS B 1 31 ? 20.564 -14.406 -1.025 1.00 18.75 898 LYS B CA 1
ATOM 2109 C C . LYS B 1 31 ? 19.734 -15.538 -1.644 1.00 21.29 898 LYS B C 1
ATOM 2110 O O . LYS B 1 31 ? 18.566 -15.309 -2.006 1.00 19.57 898 LYS B O 1
ATOM 2116 N N . ASN B 1 32 ? 20.337 -16.736 -1.813 1.00 19.74 899 ASN B N 1
ATOM 2117 C CA . ASN B 1 32 ? 19.619 -17.836 -2.422 1.00 20.21 899 ASN B CA 1
ATOM 2118 C C . ASN B 1 32 ? 18.773 -18.532 -1.367 1.00 24.37 899 ASN B C 1
ATOM 2119 O O . ASN B 1 32 ? 19.087 -19.635 -0.943 1.00 25.99 899 ASN B O 1
ATOM 2124 N N . VAL B 1 33 ? 17.705 -17.858 -0.939 1.00 19.92 900 VAL B N 1
ATOM 2125 C CA . VAL B 1 33 ? 16.796 -18.301 0.118 1.00 19.74 900 VAL B CA 1
ATOM 2126 C C . VAL B 1 33 ? 15.346 -18.369 -0.349 1.00 21.52 900 VAL B C 1
ATOM 2127 O O . VAL B 1 33 ? 15.027 -17.847 -1.427 1.00 20.07 900 VAL B O 1
ATOM 2131 N N A SER B 1 34 ? 14.463 -18.988 0.469 0.50 19.02 901 SER B N 1
ATOM 2132 N N B SER B 1 34 ? 14.455 -18.990 0.465 0.50 19.18 901 SER B N 1
ATOM 2133 C CA A SER B 1 34 ? 13.052 -19.150 0.123 0.50 19.05 901 SER B CA 1
ATOM 2134 C CA B SER B 1 34 ? 13.041 -19.138 0.111 0.50 19.28 901 SER B CA 1
ATOM 2135 C C A SER B 1 34 ? 12.243 -17.845 0.136 0.50 21.47 901 SER B C 1
ATOM 2136 C C B SER B 1 34 ? 12.247 -17.830 0.122 0.50 21.60 901 SER B C 1
ATOM 2137 O O A SER B 1 34 ? 11.335 -17.687 -0.677 0.50 21.74 901 SER B O 1
ATOM 2138 O O B SER B 1 34 ? 11.342 -17.661 -0.693 0.50 21.84 901 SER B O 1
ATOM 2143 N N . SER B 1 35 ? 12.552 -16.925 1.058 1.00 18.03 902 SER B N 1
ATOM 2144 C CA . SER B 1 35 ? 11.836 -15.663 1.194 1.00 16.84 902 SER B CA 1
ATOM 2145 C C . SER B 1 35 ? 12.186 -14.691 0.065 1.00 18.57 902 SER B C 1
ATOM 2146 O O . SER B 1 35 ? 13.357 -14.577 -0.295 1.00 20.22 902 SER B O 1
ATOM 2149 N N . ASP B 1 36 ? 11.161 -14.046 -0.519 1.00 16.29 903 ASP B N 1
ATOM 2150 C CA . ASP B 1 36 ? 11.307 -13.163 -1.676 1.00 15.73 903 ASP B CA 1
ATOM 2151 C C . ASP B 1 36 ? 11.334 -11.686 -1.318 1.00 17.74 903 ASP B C 1
ATOM 2152 O O . ASP B 1 36 ? 10.534 -11.233 -0.492 1.00 19.28 903 ASP B O 1
ATOM 2157 N N . ALA B 1 37 ? 12.198 -10.923 -1.991 1.00 15.32 904 ALA B N 1
ATOM 2158 C CA . ALA B 1 37 ? 12.198 -9.479 -1.837 1.00 14.96 904 ALA B CA 1
ATOM 2159 C C . ALA B 1 37 ? 10.902 -8.906 -2.466 1.00 16.92 904 ALA B C 1
ATOM 2160 O O . ALA B 1 37 ? 10.411 -9.411 -3.484 1.00 17.62 904 ALA B O 1
ATOM 2162 N N . SER B 1 38 ? 10.385 -7.810 -1.888 1.00 14.01 905 SER B N 1
ATOM 2163 C CA . SER B 1 38 ? 9.227 -7.145 -2.456 1.00 13.60 905 SER B CA 1
ATOM 2164 C C . SER B 1 38 ? 9.598 -6.338 -3.696 1.00 16.92 905 SER B C 1
ATOM 2165 O O . SER B 1 38 ? 10.442 -5.433 -3.616 1.00 17.15 905 SER B O 1
ATOM 2168 N N . LEU B 1 39 ? 8.985 -6.665 -4.864 1.00 16.25 906 LEU B N 1
ATOM 2169 C CA . LEU B 1 39 ? 9.271 -5.910 -6.092 1.00 17.16 906 LEU B CA 1
ATOM 2170 C C . LEU B 1 39 ? 8.817 -4.439 -6.007 1.00 18.66 906 LEU B C 1
ATOM 2171 O O . LEU B 1 39 ? 9.602 -3.557 -6.364 1.00 17.89 906 LEU B O 1
ATOM 2176 N N . PRO B 1 40 ? 7.595 -4.126 -5.496 1.00 18.43 907 PRO B N 1
ATOM 2177 C CA . PRO B 1 40 ? 7.230 -2.697 -5.367 1.00 19.20 907 PRO B CA 1
ATOM 2178 C C . PRO B 1 40 ? 8.199 -1.935 -4.441 1.00 18.60 907 PRO B C 1
ATOM 2179 O O . PRO B 1 40 ? 8.503 -0.773 -4.737 1.00 19.12 907 PRO B O 1
ATOM 2183 N N . LEU B 1 41 ? 8.689 -2.577 -3.357 1.00 15.58 908 LEU B N 1
ATOM 2184 C CA . LEU B 1 41 ? 9.611 -1.912 -2.433 1.00 16.36 908 LEU B CA 1
ATOM 2185 C C . LEU B 1 41 ? 10.961 -1.703 -3.132 1.00 17.82 908 LEU B C 1
ATOM 2186 O O . LEU B 1 41 ? 11.554 -0.629 -3.015 1.00 16.96 908 LEU B O 1
ATOM 2191 N N . LEU B 1 42 ? 11.409 -2.705 -3.899 1.00 14.78 909 LEU B N 1
ATOM 2192 C CA . LEU B 1 42 ? 12.661 -2.559 -4.649 1.00 14.64 909 LEU B CA 1
ATOM 2193 C C . LEU B 1 42 ? 12.550 -1.372 -5.636 1.00 16.18 909 LEU B C 1
ATOM 2194 O O . LEU B 1 42 ? 13.468 -0.529 -5.698 1.00 15.63 909 LEU B O 1
ATOM 2199 N N . ALA B 1 43 ? 11.394 -1.269 -6.350 1.00 15.19 910 ALA B N 1
ATOM 2200 C CA . ALA B 1 43 ? 11.217 -0.132 -7.248 1.00 14.83 910 ALA B CA 1
ATOM 2201 C C . ALA B 1 43 ? 11.313 1.198 -6.478 1.00 17.71 910 ALA B C 1
ATOM 2202 O O . ALA B 1 43 ? 11.971 2.120 -6.970 1.00 17.81 910 ALA B O 1
ATOM 2204 N N . LYS B 1 44 ? 10.720 1.283 -5.280 1.00 15.45 911 LYS B N 1
ATOM 2205 C CA . LYS B 1 44 ? 10.784 2.529 -4.500 1.00 15.90 911 LYS B CA 1
ATOM 2206 C C . LYS B 1 44 ? 12.229 2.920 -4.163 1.00 17.20 911 LYS B C 1
ATOM 2207 O O . LYS B 1 44 ? 12.503 4.104 -3.989 1.00 17.98 911 LYS B O 1
ATOM 2213 N N . TYR B 1 45 ? 13.153 1.945 -4.061 1.00 13.97 912 TYR B N 1
ATOM 2214 C CA . TYR B 1 45 ? 14.557 2.271 -3.838 1.00 14.62 912 TYR B CA 1
ATOM 2215 C C . TYR B 1 45 ? 15.346 2.557 -5.105 1.00 18.07 912 TYR B C 1
ATOM 2216 O O . TYR B 1 45 ? 16.113 3.537 -5.116 1.00 16.72 912 TYR B O 1
ATOM 2225 N N . LEU B 1 46 ? 15.194 1.722 -6.145 1.00 14.90 913 LEU B N 1
ATOM 2226 C CA . LEU B 1 46 ? 16.110 1.881 -7.284 1.00 14.81 913 LEU B CA 1
ATOM 2227 C C . LEU B 1 46 ? 15.538 2.603 -8.499 1.00 17.60 913 LEU B C 1
ATOM 2228 O O . LEU B 1 46 ? 16.286 2.737 -9.475 1.00 16.41 913 LEU B O 1
ATOM 2233 N N . ASN B 1 47 ? 14.284 3.127 -8.449 1.00 16.14 914 ASN B N 1
ATOM 2234 C CA . ASN B 1 47 ? 13.762 3.828 -9.645 1.00 17.38 914 ASN B CA 1
ATOM 2235 C C . ASN B 1 47 ? 14.751 4.920 -10.087 1.00 19.92 914 ASN B C 1
ATOM 2236 O O . ASN B 1 47 ? 15.313 5.638 -9.244 1.00 19.03 914 ASN B O 1
ATOM 2241 N N . THR B 1 48 ? 15.003 4.979 -11.410 1.00 18.50 915 THR B N 1
ATOM 2242 C CA . THR B 1 48 ? 16.022 5.826 -12.047 1.00 19.09 915 THR B CA 1
ATOM 2243 C C . THR B 1 48 ? 16.008 7.262 -11.554 1.00 22.84 915 THR B C 1
ATOM 2244 O O . THR B 1 48 ? 17.072 7.798 -11.220 1.00 23.31 915 THR B O 1
ATOM 2248 N N . ASP B 1 49 ? 14.828 7.889 -11.566 1.00 20.10 916 ASP B N 1
ATOM 2249 C CA . ASP B 1 49 ? 14.691 9.295 -11.204 1.00 20.64 916 ASP B CA 1
ATOM 2250 C C . ASP B 1 49 ? 13.960 9.538 -9.898 1.00 23.45 916 ASP B C 1
ATOM 2251 O O . ASP B 1 49 ? 14.297 10.486 -9.184 1.00 22.68 916 ASP B O 1
ATOM 2256 N N . THR B 1 50 ? 12.942 8.705 -9.586 1.00 19.01 917 THR B N 1
ATOM 2257 C CA . THR B 1 50 ? 12.117 8.944 -8.404 1.00 18.48 917 THR B CA 1
ATOM 2258 C C . THR B 1 50 ? 12.477 8.067 -7.194 1.00 19.97 917 THR B C 1
ATOM 2259 O O . THR B 1 50 ? 11.884 8.253 -6.136 1.00 20.08 917 THR B O 1
ATOM 2263 N N . GLY B 1 51 ? 13.395 7.104 -7.354 1.00 17.69 918 GLY B N 1
ATOM 2264 C CA . GLY B 1 51 ? 13.759 6.180 -6.279 1.00 17.19 918 GLY B CA 1
ATOM 2265 C C . GLY B 1 51 ? 14.398 6.864 -5.084 1.00 18.67 918 GLY B C 1
ATOM 2266 O O . GLY B 1 51 ? 14.951 7.959 -5.219 1.00 18.08 918 GLY B O 1
ATOM 2267 N N A ARG B 1 52 ? 14.402 6.187 -3.922 0.50 15.15 919 ARG B N 1
ATOM 2268 N N B ARG B 1 52 ? 14.393 6.206 -3.916 0.50 15.31 919 ARG B N 1
ATOM 2269 C CA A ARG B 1 52 ? 14.984 6.734 -2.699 0.50 15.21 919 ARG B CA 1
ATOM 2270 C CA B ARG B 1 52 ? 14.977 6.771 -2.703 0.50 15.39 919 ARG B CA 1
ATOM 2271 C C A ARG B 1 52 ? 16.482 7.023 -2.868 0.50 17.92 919 ARG B C 1
ATOM 2272 C C B ARG B 1 52 ? 16.478 7.031 -2.875 0.50 18.07 919 ARG B C 1
ATOM 2273 O O A ARG B 1 52 ? 16.999 8.023 -2.357 0.50 18.27 919 ARG B O 1
ATOM 2274 O O B ARG B 1 52 ? 17.000 8.018 -2.366 0.50 18.45 919 ARG B O 1
ATOM 2289 N N . ILE B 1 53 ? 17.168 6.170 -3.632 1.00 15.27 920 ILE B N 1
ATOM 2290 C CA . ILE B 1 53 ? 18.611 6.373 -3.866 1.00 14.28 920 ILE B CA 1
ATOM 2291 C C . ILE B 1 53 ? 18.826 7.581 -4.781 1.00 17.38 920 ILE B C 1
ATOM 2292 O O . ILE B 1 53 ? 19.597 8.480 -4.408 1.00 17.69 920 ILE B O 1
ATOM 2297 N N . ALA B 1 54 ? 18.114 7.644 -5.934 1.00 16.81 921 ALA B N 1
ATOM 2298 C CA . ALA B 1 54 ? 18.245 8.773 -6.854 1.00 17.71 921 ALA B CA 1
ATOM 2299 C C . ALA B 1 54 ? 17.952 10.105 -6.147 1.00 19.60 921 ALA B C 1
ATOM 2300 O O . ALA B 1 54 ? 18.697 11.065 -6.329 1.00 18.80 921 ALA B O 1
ATOM 2302 N N . ARG B 1 55 ? 16.908 10.145 -5.308 1.00 18.03 922 ARG B N 1
ATOM 2303 C CA . ARG B 1 55 ? 16.550 11.371 -4.589 1.00 18.02 922 ARG B CA 1
ATOM 2304 C C . ARG B 1 55 ? 17.639 11.741 -3.585 1.00 19.85 922 ARG B C 1
ATOM 2305 O O . ARG B 1 55 ? 17.933 12.919 -3.449 1.00 22.24 922 ARG B O 1
ATOM 2313 N N . PHE B 1 56 ? 18.247 10.754 -2.891 1.00 17.43 923 PHE B N 1
ATOM 2314 C CA . PHE B 1 56 ? 19.341 11.076 -1.989 1.00 17.85 923 PHE B CA 1
ATOM 2315 C C . PHE B 1 56 ? 20.500 11.714 -2.776 1.00 21.28 923 PHE B C 1
ATOM 2316 O O . PHE B 1 56 ? 21.070 12.722 -2.321 1.00 21.41 923 PHE B O 1
ATOM 2324 N N . LEU B 1 57 ? 20.863 11.124 -3.928 1.00 19.27 924 LEU B N 1
ATOM 2325 C CA . LEU B 1 57 ? 21.959 11.613 -4.787 1.00 21.35 924 LEU B CA 1
ATOM 2326 C C . LEU B 1 57 ? 21.665 13.029 -5.247 1.00 25.75 924 LEU B C 1
ATOM 2327 O O . LEU B 1 57 ? 22.547 13.880 -5.178 1.00 24.57 924 LEU B O 1
ATOM 2332 N N . GLN B 1 58 ? 20.409 13.290 -5.652 1.00 21.74 925 GLN B N 1
ATOM 2333 C CA . GLN B 1 58 ? 20.007 14.636 -6.100 1.00 22.06 925 GLN B CA 1
ATOM 2334 C C . GLN B 1 58 ? 20.033 15.654 -4.956 1.00 26.15 925 GLN B C 1
ATOM 2335 O O . GLN B 1 58 ? 20.427 16.801 -5.184 1.00 27.77 925 GLN B O 1
ATOM 2341 N N . ASN B 1 59 ? 19.558 15.274 -3.750 1.00 21.70 926 ASN B N 1
ATOM 2342 C CA . ASN B 1 59 ? 19.444 16.204 -2.624 1.00 22.51 926 ASN B CA 1
ATOM 2343 C C . ASN B 1 59 ? 20.753 16.464 -1.890 1.00 27.16 926 ASN B C 1
ATOM 2344 O O . ASN B 1 59 ? 20.871 17.502 -1.215 1.00 27.20 926 ASN B O 1
ATOM 2349 N N . ASN B 1 60 ? 21.726 15.531 -1.975 1.00 22.42 927 ASN B N 1
ATOM 2350 C CA . ASN B 1 60 ? 22.972 15.648 -1.199 1.00 21.39 927 ASN B CA 1
ATOM 2351 C C . ASN B 1 60 ? 24.288 15.648 -1.968 1.00 24.82 927 ASN B C 1
ATOM 2352 O O . ASN B 1 60 ? 25.318 16.082 -1.415 1.00 24.60 927 ASN B O 1
ATOM 2357 N N . LEU B 1 61 ? 24.303 15.098 -3.183 1.00 20.18 928 LEU B N 1
ATOM 2358 C CA . LEU B 1 61 ? 25.539 14.939 -3.944 1.00 19.70 928 LEU B CA 1
ATOM 2359 C C . LEU B 1 61 ? 25.550 15.625 -5.316 1.00 25.34 928 LEU B C 1
ATOM 2360 O O . LEU B 1 61 ? 26.416 15.315 -6.118 1.00 25.29 928 LEU B O 1
ATOM 2365 N N . SER B 1 62 ? 24.619 16.573 -5.580 1.00 25.00 929 SER B N 1
ATOM 2366 C CA . SER B 1 62 ? 24.499 17.216 -6.895 1.00 27.10 929 SER B CA 1
ATOM 2367 C C . SER B 1 62 ? 25.754 17.963 -7.369 1.00 34.07 929 SER B C 1
ATOM 2368 O O . SER B 1 62 ? 25.978 18.062 -8.575 1.00 35.88 929 SER B O 1
ATOM 2371 N N . GLY B 1 63 ? 26.563 18.448 -6.431 1.00 32.12 930 GLY B N 1
ATOM 2372 C CA . GLY B 1 63 ? 27.792 19.166 -6.755 1.00 32.71 930 GLY B CA 1
ATOM 2373 C C . GLY B 1 63 ? 29.006 18.291 -7.003 1.00 35.88 930 GLY B C 1
ATOM 2374 O O . GLY B 1 63 ? 30.011 18.780 -7.528 1.00 37.13 930 GLY B O 1
ATOM 2375 N N . VAL B 1 64 ? 28.942 16.991 -6.614 1.00 29.35 931 VAL B N 1
ATOM 2376 C CA . VAL B 1 64 ? 30.085 16.078 -6.746 1.00 29.02 931 VAL B CA 1
ATOM 2377 C C . VAL B 1 64 ? 29.805 14.846 -7.628 1.00 31.66 931 VAL B C 1
ATOM 2378 O O . VAL B 1 64 ? 30.729 14.101 -7.950 1.00 30.01 931 VAL B O 1
ATOM 2382 N N . LEU B 1 65 ? 28.541 14.620 -8.006 1.00 28.16 932 LEU B N 1
ATOM 2383 C CA . LEU B 1 65 ? 28.158 13.452 -8.803 1.00 28.72 932 LEU B CA 1
ATOM 2384 C C . LEU B 1 65 ? 27.108 13.867 -9.830 1.00 32.97 932 LEU B C 1
ATOM 2385 O O . LEU B 1 65 ? 26.192 14.619 -9.497 1.00 32.08 932 LEU B O 1
ATOM 2390 N N . HIS B 1 66 ? 27.228 13.386 -11.075 1.00 30.78 933 HIS B N 1
ATOM 2391 C CA . HIS B 1 66 ? 26.228 13.721 -12.093 1.00 31.45 933 HIS B CA 1
ATOM 2392 C C . HIS B 1 66 ? 25.881 12.522 -12.981 1.00 34.84 933 HIS B C 1
ATOM 2393 O O . HIS B 1 66 ? 26.621 11.538 -13.004 1.00 33.1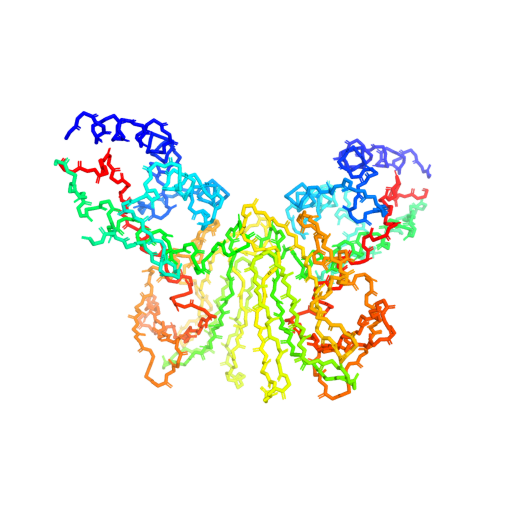3 933 HIS B O 1
ATOM 2400 N N . ARG B 1 67 ? 24.747 12.610 -13.683 1.00 34.39 934 ARG B N 1
ATOM 2401 C CA . ARG B 1 67 ? 24.252 11.586 -14.607 1.00 35.83 934 ARG B CA 1
ATOM 2402 C C . ARG B 1 67 ? 24.846 11.772 -16.006 1.00 44.08 934 ARG B C 1
ATOM 2403 O O . ARG B 1 67 ? 24.960 12.901 -16.486 1.00 43.15 934 ARG B O 1
ATOM 2411 N N . GLU B 1 68 ? 25.170 10.652 -16.667 1.00 44.71 935 GLU B N 1
ATOM 2412 C CA . GLU B 1 68 ? 25.641 10.567 -18.054 1.00 46.50 935 GLU B CA 1
ATOM 2413 C C . GLU B 1 68 ? 24.842 9.420 -18.661 1.00 54.31 935 GLU B C 1
ATOM 2414 O O . GLU B 1 68 ? 25.304 8.276 -18.713 1.00 55.26 935 GLU B O 1
ATOM 2420 N N . GLY B 1 69 ? 23.603 9.738 -19.023 1.00 52.25 936 GLY B N 1
ATOM 2421 C CA . GLY B 1 69 ? 22.633 8.778 -19.527 1.00 52.73 936 GLY B CA 1
ATOM 2422 C C . GLY B 1 69 ? 22.009 8.085 -18.339 1.00 57.54 936 GLY B C 1
ATOM 2423 O O . GLY B 1 69 ? 21.352 8.726 -17.511 1.00 57.88 936 GLY B O 1
ATOM 2424 N N . SER B 1 70 ? 22.250 6.783 -18.226 1.00 53.71 937 SER B N 1
ATOM 2425 C CA . SER B 1 70 ? 21.762 5.997 -17.102 1.00 53.38 937 SER B CA 1
ATOM 2426 C C . SER B 1 70 ? 22.833 5.946 -16.011 1.00 54.83 937 SER B C 1
ATOM 2427 O O . SER B 1 70 ? 22.519 5.719 -14.843 1.00 55.09 937 SER B O 1
ATOM 2430 N N . ARG B 1 71 ? 24.098 6.178 -16.408 1.00 48.17 938 ARG B N 1
ATOM 2431 C CA . ARG B 1 71 ? 25.294 6.166 -15.564 1.00 46.28 938 ARG B CA 1
ATOM 2432 C C . ARG B 1 71 ? 25.414 7.342 -14.595 1.00 44.24 938 ARG B C 1
ATOM 2433 O O . ARG B 1 71 ? 24.939 8.438 -14.883 1.00 45.46 938 ARG B O 1
ATOM 2441 N N . TRP B 1 72 ? 26.123 7.115 -13.473 1.00 34.28 939 TRP B N 1
ATOM 2442 C CA . TRP B 1 72 ? 26.452 8.107 -12.443 1.00 32.13 939 TRP B CA 1
ATOM 2443 C C . TRP B 1 72 ? 27.956 8.263 -12.422 1.00 34.88 939 TRP B C 1
ATOM 2444 O O . TRP B 1 72 ? 28.694 7.285 -12.271 1.00 32.55 939 TRP B O 1
ATOM 2455 N N . VAL B 1 73 ? 28.409 9.505 -12.561 1.00 33.59 940 VAL B N 1
ATOM 2456 C CA . VAL B 1 73 ? 29.814 9.837 -12.727 1.00 34.24 940 VAL B CA 1
ATOM 2457 C C . VAL B 1 73 ? 30.317 10.867 -11.703 1.00 34.86 940 VAL B C 1
ATOM 2458 O O . VAL B 1 73 ? 29.671 11.899 -11.541 1.00 33.48 940 VAL B O 1
ATOM 2462 N N . PRO B 1 74 ? 31.490 10.648 -11.062 1.00 32.84 941 PRO B N 1
ATOM 2463 C CA . PRO B 1 74 ? 32.044 11.699 -10.187 1.00 33.53 941 PRO B CA 1
ATOM 2464 C C . PRO B 1 74 ? 32.473 12.904 -11.040 1.00 37.76 941 PRO B C 1
ATOM 2465 O O . PRO B 1 74 ? 32.943 12.715 -12.160 1.00 37.41 941 PRO B O 1
ATOM 2469 N N . ASP B 1 75 ? 32.252 14.135 -10.539 1.00 35.26 942 ASP B N 1
ATOM 2470 C CA . ASP B 1 75 ? 32.602 15.389 -11.232 1.00 55.89 942 ASP B CA 1
ATOM 2471 C C . ASP B 1 75 ? 34.114 15.545 -11.456 1.00 87.03 942 ASP B C 1
ATOM 2472 O O . ASP B 1 75 ? 34.922 14.858 -10.831 1.00 52.56 942 ASP B O 1
ATOM 2477 N N . ILE B 1 77 ? 35.504 16.436 -7.803 1.00 69.72 944 ILE B N 1
ATOM 2478 C CA . ILE B 1 77 ? 34.698 15.634 -6.889 1.00 69.19 944 ILE B CA 1
ATOM 2479 C C . ILE B 1 77 ? 35.416 14.468 -6.143 1.00 72.50 944 ILE B C 1
ATOM 2480 O O . ILE B 1 77 ? 34.716 13.525 -5.764 1.00 72.30 944 ILE B O 1
ATOM 2482 N N . ASN B 1 78 ? 36.739 14.489 -5.845 1.00 68.28 945 ASN B N 1
ATOM 2483 C CA . ASN B 1 78 ? 37.881 15.355 -6.167 1.00 67.58 945 ASN B CA 1
ATOM 2484 C C . ASN B 1 78 ? 37.753 16.853 -5.765 1.00 69.61 945 ASN B C 1
ATOM 2485 O O . ASN B 1 78 ? 38.351 17.715 -6.419 1.00 69.44 945 ASN B O 1
ATOM 2487 N N . THR B 1 79 ? 37.065 17.150 -4.640 1.00 64.26 946 THR B N 1
ATOM 2488 C CA . THR B 1 79 ? 37.197 18.458 -4.002 1.00 62.85 946 THR B CA 1
ATOM 2489 C C . THR B 1 79 ? 38.392 18.017 -3.140 1.00 63.54 946 THR B C 1
ATOM 2490 O O . THR B 1 79 ? 38.543 16.804 -2.936 1.00 62.93 946 THR B O 1
ATOM 2494 N N . ARG B 1 80 ? 39.230 18.925 -2.646 1.00 57.41 947 ARG B N 1
ATOM 2495 C CA . ARG B 1 80 ? 40.368 18.494 -1.833 1.00 55.63 947 ARG B CA 1
ATOM 2496 C C . ARG B 1 80 ? 39.964 17.525 -0.699 1.00 55.31 947 ARG B C 1
ATOM 2497 O O . ARG B 1 80 ? 38.916 17.716 -0.077 1.00 54.49 947 ARG B O 1
ATOM 2505 N N . GLY B 1 81 ? 40.760 16.462 -0.519 1.00 48.48 948 GLY B N 1
ATOM 2506 C CA . GLY B 1 81 ? 40.574 15.435 0.507 1.00 46.49 948 GLY B CA 1
ATOM 2507 C C . GLY B 1 81 ? 39.232 14.722 0.583 1.00 46.15 948 GLY B C 1
ATOM 2508 O O . GLY B 1 81 ? 38.887 14.189 1.644 1.00 46.57 948 GLY B O 1
ATOM 2509 N N . LEU B 1 82 ? 38.456 14.712 -0.524 1.00 37.19 949 LEU B N 1
ATOM 2510 C CA . LEU B 1 82 ? 37.137 14.047 -0.593 1.00 34.05 949 LEU B CA 1
ATOM 2511 C C . LEU B 1 82 ? 37.185 12.967 -1.677 1.00 33.65 949 LEU B C 1
ATOM 2512 O O . LEU B 1 82 ? 37.409 13.293 -2.846 1.00 33.90 949 LEU B O 1
ATOM 2517 N N . THR B 1 83 ? 37.030 11.672 -1.298 1.00 25.87 950 THR B N 1
ATOM 2518 C CA . THR B 1 83 ? 37.143 10.632 -2.320 1.00 24.44 950 THR B CA 1
ATOM 2519 C C . THR B 1 83 ? 36.030 9.582 -2.132 1.00 25.11 950 THR B C 1
ATOM 2520 O O . THR B 1 83 ? 35.759 9.124 -1.023 1.00 23.91 950 THR B O 1
ATOM 2524 N N . PHE B 1 84 ? 35.385 9.235 -3.247 1.00 21.00 951 PHE B N 1
ATOM 2525 C CA . PHE B 1 84 ? 34.311 8.237 -3.232 1.00 20.26 951 PHE B CA 1
ATOM 2526 C C . PHE B 1 84 ? 34.809 6.849 -2.910 1.00 23.98 951 PHE B C 1
ATOM 2527 O O . PHE B 1 84 ? 35.904 6.438 -3.329 1.00 23.75 951 PHE B O 1
ATOM 2535 N N . ASN B 1 85 ? 33.969 6.098 -2.198 1.00 19.94 952 ASN B N 1
ATOM 2536 C CA . ASN B 1 85 ? 34.212 4.696 -1.949 1.00 18.73 952 ASN B CA 1
ATOM 2537 C C . ASN B 1 85 ? 33.955 4.023 -3.342 1.00 20.87 952 ASN B C 1
ATOM 2538 O O . ASN B 1 85 ? 32.846 4.120 -3.874 1.00 19.29 952 ASN B O 1
ATOM 2543 N N . PRO B 1 86 ? 34.971 3.377 -3.976 1.00 18.65 953 PRO B N 1
ATOM 2544 C CA . PRO B 1 86 ? 34.745 2.771 -5.298 1.00 17.97 953 PRO B CA 1
ATOM 2545 C C . PRO B 1 86 ? 33.581 1.777 -5.326 1.00 20.65 953 PRO B C 1
ATOM 2546 O O . PRO B 1 86 ? 32.909 1.654 -6.363 1.00 21.05 953 PRO B O 1
ATOM 2550 N N . ALA B 1 87 ? 33.319 1.094 -4.188 1.00 18.31 954 ALA B N 1
ATOM 2551 C CA . ALA B 1 87 ? 32.211 0.135 -4.098 1.00 17.82 954 ALA B CA 1
ATOM 2552 C C . ALA B 1 87 ? 30.869 0.878 -4.200 1.00 20.77 954 ALA B C 1
ATOM 2553 O O . ALA B 1 87 ? 29.914 0.318 -4.739 1.00 20.42 954 ALA B O 1
ATOM 2555 N N . PHE B 1 88 ? 30.794 2.117 -3.688 1.00 18.08 955 PHE B N 1
ATOM 2556 C CA . PHE B 1 88 ? 29.553 2.913 -3.778 1.00 17.97 955 PHE B CA 1
ATOM 2557 C C . PHE B 1 88 ? 29.261 3.253 -5.252 1.00 20.32 955 PHE B C 1
ATOM 2558 O O . PHE B 1 88 ? 28.124 3.075 -5.721 1.00 18.75 955 PHE B O 1
ATOM 2566 N N . LEU B 1 89 ? 30.291 3.722 -5.998 1.00 19.32 956 LEU B N 1
ATOM 2567 C CA . LEU B 1 89 ? 30.106 4.056 -7.401 1.00 18.95 956 LEU B CA 1
ATOM 2568 C C . LEU B 1 89 ? 29.714 2.828 -8.233 1.00 20.59 956 LEU B C 1
ATOM 2569 O O . LEU B 1 89 ? 28.803 2.918 -9.070 1.00 20.41 956 LEU B O 1
ATOM 2574 N N . LYS B 1 90 ? 30.341 1.671 -7.951 1.00 18.31 957 LYS B N 1
ATOM 2575 C CA . LYS B 1 90 ? 30.019 0.457 -8.702 1.00 18.17 957 LYS B CA 1
ATOM 2576 C C . LYS B 1 90 ? 28.564 0.062 -8.406 1.00 20.30 957 LYS B C 1
ATOM 2577 O O . LYS B 1 90 ? 27.822 -0.277 -9.331 1.00 20.58 957 LYS B O 1
ATOM 2583 N N . ALA B 1 91 ? 28.166 0.120 -7.130 1.00 18.37 958 ALA B N 1
ATOM 2584 C CA . ALA B 1 91 ? 26.826 -0.275 -6.720 1.00 17.01 958 ALA B CA 1
ATOM 2585 C C . ALA B 1 91 ? 25.717 0.585 -7.348 1.00 19.55 958 ALA B C 1
ATOM 2586 O O . ALA B 1 91 ? 24.729 0.018 -7.846 1.00 19.02 958 ALA B O 1
ATOM 2588 N N . ILE B 1 92 ? 25.859 1.918 -7.335 1.00 17.50 959 ILE B N 1
ATOM 2589 C CA . ILE B 1 92 ? 24.790 2.747 -7.917 1.00 17.25 959 ILE B CA 1
ATOM 2590 C C . ILE B 1 92 ? 24.714 2.545 -9.439 1.00 20.38 959 ILE B C 1
ATOM 2591 O O . ILE B 1 92 ? 23.616 2.622 -10.012 1.00 20.08 959 ILE B O 1
ATOM 2596 N N . ASN B 1 93 ? 25.857 2.259 -10.086 1.00 18.91 960 ASN B N 1
ATOM 2597 C CA . ASN B 1 93 ? 25.848 2.017 -11.521 1.00 18.71 960 ASN B CA 1
ATOM 2598 C C . ASN B 1 93 ? 25.199 0.654 -11.864 1.00 20.08 960 ASN B C 1
ATOM 2599 O O . ASN B 1 93 ? 24.455 0.558 -12.857 1.00 20.52 960 ASN B O 1
ATOM 2604 N N . THR B 1 94 ? 25.403 -0.372 -11.010 1.00 17.53 961 THR B N 1
ATOM 2605 C CA . THR B 1 94 ? 24.731 -1.676 -11.199 1.00 16.33 961 THR B CA 1
ATOM 2606 C C . THR B 1 94 ? 23.212 -1.467 -11.064 1.00 19.38 961 THR B C 1
ATOM 2607 O O . THR B 1 94 ? 22.448 -1.961 -11.902 1.00 18.93 961 THR B O 1
ATOM 2611 N N . LEU B 1 95 ? 22.771 -0.736 -10.012 1.00 16.97 962 LEU B N 1
ATOM 2612 C CA . LEU B 1 95 ? 21.337 -0.509 -9.821 1.00 15.70 962 LEU B CA 1
ATOM 2613 C C . LEU B 1 95 ? 20.723 0.309 -10.955 1.00 18.18 962 LEU B C 1
ATOM 2614 O O . LEU B 1 95 ? 19.593 0.021 -11.366 1.00 18.30 962 LEU B O 1
ATOM 2619 N N A SER B 1 96 ? 21.470 1.309 -11.481 0.50 16.20 963 SER B N 1
ATOM 2620 N N B SER B 1 96 ? 21.445 1.324 -11.471 0.50 16.41 963 SER B N 1
ATOM 2621 C CA A SER B 1 96 ? 21.023 2.137 -12.599 0.50 16.12 963 SER B CA 1
ATOM 2622 C CA B SER B 1 96 ? 20.910 2.122 -12.570 0.50 16.41 963 SER B CA 1
ATOM 2623 C C A SER B 1 96 ? 20.758 1.275 -13.846 0.50 19.93 963 SER B C 1
ATOM 2624 C C B SER B 1 96 ? 20.727 1.263 -13.852 0.50 19.95 963 SER B C 1
ATOM 2625 O O A SER B 1 96 ? 19.754 1.501 -14.531 0.50 21.10 963 SER B O 1
ATOM 2626 O O B SER B 1 96 ? 19.719 1.453 -14.545 0.50 20.97 963 SER B O 1
ATOM 2631 N N . GLU B 1 97 ? 21.659 0.304 -14.124 1.00 16.95 964 GLU B N 1
ATOM 2632 C CA . GLU B 1 97 ? 21.574 -0.632 -15.272 1.00 17.36 964 GLU B CA 1
ATOM 2633 C C . GLU B 1 97 ? 20.314 -1.500 -15.099 1.00 20.52 964 GLU B C 1
ATOM 2634 O O . GLU B 1 97 ? 19.545 -1.682 -16.043 1.00 21.75 964 GLU B O 1
ATOM 2640 N N . ILE B 1 98 ? 20.094 -2.018 -13.881 1.00 16.83 965 ILE B N 1
ATOM 2641 C CA . ILE B 1 98 ? 18.903 -2.838 -13.616 1.00 16.06 965 ILE B CA 1
ATOM 2642 C C . ILE B 1 98 ? 17.643 -1.999 -13.799 1.00 19.13 965 ILE B C 1
ATOM 2643 O O . ILE B 1 98 ? 16.677 -2.459 -14.420 1.00 19.67 965 ILE B O 1
ATOM 2648 N N . ALA B 1 99 ? 17.627 -0.768 -13.237 1.00 16.12 966 ALA B N 1
ATOM 2649 C CA . ALA B 1 99 ? 16.455 0.092 -13.363 1.00 15.88 966 ALA B CA 1
ATOM 2650 C C . ALA B 1 99 ? 16.149 0.418 -14.841 1.00 19.69 966 ALA B C 1
ATOM 2651 O O . ALA B 1 99 ? 14.970 0.417 -15.231 1.00 20.33 966 ALA B O 1
ATOM 2653 N N . ASP B 1 100 ? 17.194 0.639 -15.652 1.00 18.74 967 ASP B N 1
ATOM 2654 C CA . ASP B 1 100 ? 16.985 0.972 -17.062 1.00 19.95 967 ASP B CA 1
ATOM 2655 C C . ASP B 1 100 ? 16.393 -0.156 -17.871 1.00 22.97 967 ASP B C 1
ATOM 2656 O O . ASP B 1 100 ? 15.756 0.095 -18.897 1.00 24.51 967 ASP B O 1
ATOM 2661 N N . VAL B 1 101 ? 16.628 -1.390 -17.457 1.00 17.45 968 VAL B N 1
ATOM 2662 C CA . VAL B 1 101 ? 16.122 -2.540 -18.190 1.00 17.72 968 VAL B CA 1
ATOM 2663 C C . VAL B 1 101 ? 14.769 -3.000 -17.638 1.00 20.63 968 VAL B C 1
ATOM 2664 O O . VAL B 1 101 ? 13.865 -3.324 -18.425 1.00 21.42 968 VAL B O 1
ATOM 2668 N N . ALA B 1 102 ? 14.640 -3.082 -16.297 1.00 16.32 969 ALA B N 1
ATOM 2669 C CA . ALA B 1 102 ? 13.489 -3.732 -15.662 1.00 16.08 969 ALA B CA 1
ATOM 2670 C C . ALA B 1 102 ? 12.494 -2.850 -14.920 1.00 17.90 969 ALA B C 1
ATOM 2671 O O . ALA B 1 102 ? 11.455 -3.370 -14.491 1.00 17.93 969 ALA B O 1
ATOM 2673 N N . PHE B 1 103 ? 12.789 -1.550 -14.759 1.00 15.23 970 PHE B N 1
ATOM 2674 C CA . PHE B 1 103 ? 11.895 -0.672 -14.004 1.00 15.22 970 PHE B CA 1
ATOM 2675 C C . PHE B 1 103 ? 11.563 0.606 -14.774 1.00 17.05 970 PHE B C 1
ATOM 2676 O O . PHE B 1 103 ? 11.300 1.650 -14.155 1.00 17.08 970 PHE B O 1
ATOM 2684 N N . THR B 1 104 ? 11.502 0.522 -16.105 1.00 16.72 971 THR B N 1
ATOM 2685 C CA . THR B 1 104 ? 11.294 1.752 -16.900 1.00 16.44 971 THR B CA 1
ATOM 2686 C C . THR B 1 104 ? 10.005 2.490 -16.591 1.00 18.80 971 THR B C 1
ATOM 2687 O O . THR B 1 104 ? 9.970 3.731 -16.671 1.00 19.31 971 THR B O 1
ATOM 2691 N N . THR B 1 105 ? 8.957 1.759 -16.204 1.00 15.90 972 THR B N 1
ATOM 2692 C CA . THR B 1 105 ? 7.651 2.360 -15.917 1.00 16.01 972 THR B CA 1
ATOM 2693 C C . THR B 1 105 ? 7.516 2.874 -14.488 1.00 19.10 972 THR B C 1
ATOM 2694 O O . THR B 1 105 ? 6.448 3.390 -14.123 1.00 20.02 972 THR B O 1
ATOM 2698 N N . GLY B 1 106 ? 8.570 2.714 -13.682 1.00 15.65 973 GLY B N 1
ATOM 2699 C CA . GLY B 1 106 ? 8.499 3.093 -12.272 1.00 16.13 973 GLY B CA 1
ATOM 2700 C C . GLY B 1 106 ? 8.081 1.929 -11.395 1.00 17.66 973 GLY B C 1
ATOM 2701 O O . GLY B 1 106 ? 7.963 2.065 -10.187 1.00 16.70 973 GLY B O 1
ATOM 2702 N N . ASN B 1 107 ? 7.821 0.769 -12.009 1.00 15.02 974 ASN B N 1
ATOM 2703 C CA . ASN B 1 107 ? 7.535 -0.486 -11.324 1.00 14.43 974 ASN B CA 1
ATOM 2704 C C . ASN B 1 107 ? 8.235 -1.605 -12.089 1.00 15.65 974 ASN B C 1
ATOM 2705 O O . ASN B 1 107 ? 8.638 -1.405 -13.232 1.00 16.31 974 ASN B O 1
ATOM 2710 N N . ALA B 1 108 ? 8.376 -2.793 -11.476 1.00 15.68 975 ALA B N 1
ATOM 2711 C CA . ALA B 1 108 ? 8.990 -3.902 -12.195 1.00 14.89 975 ALA B CA 1
ATOM 2712 C C . ALA B 1 108 ? 8.160 -4.233 -13.433 1.00 16.65 975 ALA B C 1
ATOM 2713 O O . ALA B 1 108 ? 6.929 -4.284 -13.365 1.00 16.28 975 ALA B O 1
ATOM 2715 N N . GLY B 1 109 ? 8.836 -4.446 -14.555 1.00 14.67 976 GLY B N 1
ATOM 2716 C CA . GLY B 1 109 ? 8.118 -4.801 -15.774 1.00 15.68 976 GLY B CA 1
ATOM 2717 C C . GLY B 1 109 ? 9.007 -4.755 -16.983 1.00 18.26 976 GLY B C 1
ATOM 2718 O O . GLY B 1 109 ? 9.654 -3.736 -17.262 1.00 19.40 976 GLY B O 1
ATOM 2719 N N . LEU B 1 110 ? 9.033 -5.874 -17.720 1.00 16.89 977 LEU B N 1
ATOM 2720 C CA . LEU B 1 110 ? 9.793 -5.980 -18.948 1.00 17.79 977 LEU B CA 1
ATOM 2721 C C . LEU B 1 110 ? 9.139 -7.044 -19.849 1.00 19.58 977 LEU B C 1
ATOM 2722 O O . LEU B 1 110 ? 8.319 -7.841 -19.377 1.00 18.34 977 LEU B O 1
ATOM 2727 N N . HIS B 1 111 ? 9.503 -7.040 -21.135 1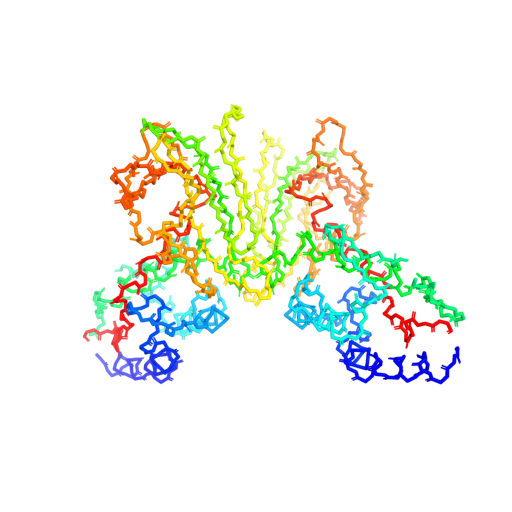.00 20.13 978 HIS B N 1
ATOM 2728 C CA . HIS B 1 111 ? 9.041 -8.047 -22.100 1.00 23.64 978 HIS B CA 1
ATOM 2729 C C . HIS B 1 111 ? 10.223 -8.737 -22.689 1.00 23.12 978 HIS B C 1
ATOM 2730 O O . HIS B 1 111 ? 11.288 -8.149 -22.813 1.00 21.97 978 HIS B O 1
ATOM 2737 N N . PHE B 1 112 ? 10.026 -9.987 -23.094 1.00 18.70 979 PHE B N 1
ATOM 2738 C CA . PHE B 1 112 ? 11.065 -10.746 -23.795 1.00 18.43 979 PHE B CA 1
ATOM 2739 C C . PHE B 1 112 ? 10.377 -11.832 -24.619 1.00 19.76 979 PHE B C 1
ATOM 2740 O O . PHE B 1 112 ? 9.181 -12.066 -24.477 1.00 19.10 979 PHE B O 1
ATOM 2748 N N . GLU B 1 113 ? 11.131 -12.487 -25.496 1.00 19.24 980 GLU B N 1
ATOM 2749 C CA . GLU B 1 113 ? 10.575 -13.571 -26.292 1.00 19.40 980 GLU B CA 1
ATOM 2750 C C . GLU B 1 113 ? 11.422 -14.797 -26.112 1.00 19.76 980 GLU B C 1
ATOM 2751 O O . GLU B 1 113 ? 12.631 -14.692 -25.883 1.00 19.29 980 GLU B O 1
ATOM 2757 N N . LEU B 1 114 ? 10.782 -15.979 -26.212 1.00 18.83 981 LEU B N 1
ATOM 2758 C CA . LEU B 1 114 ? 11.477 -17.260 -26.189 1.00 19.30 981 LEU B CA 1
ATOM 2759 C C . LEU B 1 114 ? 11.092 -18.047 -27.429 1.00 20.84 981 LEU B C 1
ATOM 2760 O O . LEU B 1 114 ? 9.930 -18.033 -27.835 1.00 20.80 981 LEU B O 1
ATOM 2765 N N . ARG B 1 115 ? 12.058 -18.776 -27.990 1.00 19.20 982 ARG B N 1
ATOM 2766 C CA . ARG B 1 115 ? 11.831 -19.706 -29.095 1.00 20.61 982 ARG B CA 1
ATOM 2767 C C . ARG B 1 115 ? 12.345 -21.059 -28.612 1.00 22.76 982 ARG B C 1
ATOM 2768 O O . ARG B 1 115 ? 13.526 -21.193 -28.269 1.00 22.17 982 ARG B O 1
ATOM 2776 N N . PRO B 1 116 ? 11.499 -22.087 -28.583 1.00 20.28 983 PRO B N 1
ATOM 2777 C CA . PRO B 1 116 ? 11.978 -23.387 -28.105 1.00 20.43 983 PRO B CA 1
ATOM 2778 C C . PRO B 1 116 ? 12.922 -24.085 -29.087 1.00 24.62 983 PRO B C 1
ATOM 2779 O O . PRO B 1 116 ? 12.798 -23.914 -30.299 1.00 24.10 983 PRO B O 1
ATOM 2783 N N . GLY B 1 117 ? 13.878 -24.830 -28.535 1.00 22.01 984 GLY B N 1
ATOM 2784 C CA . GLY B 1 117 ? 14.834 -25.639 -29.292 1.00 22.76 984 GLY B CA 1
ATOM 2785 C C . GLY B 1 117 ? 14.553 -27.123 -29.150 1.00 25.08 984 GLY B C 1
ATOM 2786 O O . GLY B 1 117 ? 13.562 -27.520 -28.528 1.00 24.43 984 GLY B O 1
ATOM 2787 N N . THR B 1 118 ? 15.432 -27.959 -29.713 1.00 24.21 985 THR B N 1
ATOM 2788 C CA . THR B 1 118 ? 15.273 -29.416 -29.701 1.00 23.62 985 THR B CA 1
ATOM 2789 C C . THR B 1 118 ? 16.443 -30.099 -29.012 1.00 26.26 985 THR B C 1
ATOM 2790 O O . THR B 1 118 ? 17.513 -29.510 -28.871 1.00 25.95 985 THR B O 1
ATOM 2794 N N . ALA B 1 119 ? 16.243 -31.362 -28.605 1.00 23.34 986 ALA B N 1
ATOM 2795 C CA . ALA B 1 119 ? 17.279 -32.225 -28.029 1.00 22.56 986 ALA B CA 1
ATOM 2796 C C . ALA B 1 119 ? 16.876 -33.662 -28.248 1.00 25.37 986 ALA B C 1
ATOM 2797 O O . ALA B 1 119 ? 15.679 -33.976 -28.195 1.00 24.21 986 ALA B O 1
ATOM 2799 N N . ALA B 1 120 ? 17.865 -34.551 -28.442 1.00 24.34 987 ALA B N 1
ATOM 2800 C CA . ALA B 1 120 ? 17.575 -35.961 -28.654 1.00 25.05 987 ALA B CA 1
ATOM 2801 C C . ALA B 1 120 ? 16.832 -36.550 -27.447 1.00 25.76 987 ALA B C 1
ATOM 2802 O O . ALA B 1 120 ? 17.179 -36.290 -26.291 1.00 25.54 987 ALA B O 1
ATOM 2804 N N . GLY B 1 121 ? 15.769 -37.264 -27.748 1.00 24.02 988 GLY B N 1
ATOM 2805 C CA . GLY B 1 121 ? 14.960 -37.920 -26.737 1.00 24.10 988 GLY B CA 1
ATOM 2806 C C . GLY B 1 121 ? 13.961 -37.048 -26.014 1.00 26.20 988 GLY B C 1
ATOM 2807 O O . GLY B 1 121 ? 13.249 -37.561 -25.151 1.00 24.39 988 GLY B O 1
ATOM 2808 N N . VAL B 1 122 ? 13.896 -35.735 -26.336 1.00 22.64 989 VAL B N 1
ATOM 2809 C CA . VAL B 1 122 ? 12.936 -34.809 -25.706 1.00 21.29 989 VAL B CA 1
ATOM 2810 C C . VAL B 1 122 ? 11.743 -34.652 -26.642 1.00 24.00 989 VAL B C 1
ATOM 2811 O O . VAL B 1 122 ? 11.904 -34.102 -27.742 1.00 23.47 989 VAL B O 1
ATOM 2815 N N A MET B 1 123 ? 10.558 -35.113 -26.207 0.50 20.20 990 MET B N 1
ATOM 2816 N N B MET B 1 123 ? 10.560 -35.172 -26.224 0.50 23.23 990 MET B N 1
ATOM 2817 C CA A MET B 1 123 ? 9.333 -35.081 -27.016 0.50 18.92 990 MET B CA 1
ATOM 2818 C CA B MET B 1 123 ? 9.313 -35.140 -27.007 0.50 23.45 990 MET B CA 1
ATOM 2819 C C A MET B 1 123 ? 8.426 -33.921 -26.742 0.50 21.25 990 MET B C 1
ATOM 2820 C C B MET B 1 123 ? 8.432 -33.937 -26.745 0.50 23.79 990 MET B C 1
ATOM 2821 O O A MET B 1 123 ? 7.558 -33.606 -27.566 0.50 20.25 990 MET B O 1
ATOM 2822 O O B MET B 1 123 ? 7.579 -33.614 -27.581 0.50 23.12 990 MET B O 1
ATOM 2831 N N . GLN B 1 124 ? 8.590 -33.301 -25.572 1.00 20.24 991 GLN B N 1
ATOM 2832 C CA . GLN B 1 124 ? 7.815 -32.130 -25.200 1.00 19.91 991 GLN B CA 1
ATOM 2833 C C . GLN B 1 124 ? 8.531 -31.373 -24.113 1.00 21.61 991 GLN B C 1
ATOM 2834 O O . GLN B 1 124 ? 9.178 -31.965 -23.261 1.00 20.72 991 GLN B O 1
ATOM 2840 N N . THR B 1 125 ? 8.410 -30.045 -24.144 1.00 18.55 992 THR B N 1
ATOM 2841 C CA . THR B 1 125 ? 8.831 -29.196 -23.058 1.00 18.09 992 THR B CA 1
ATOM 2842 C C . THR B 1 125 ? 7.664 -28.265 -22.744 1.00 19.23 992 THR B C 1
ATOM 2843 O O . THR B 1 125 ? 6.922 -27.853 -23.654 1.00 19.36 992 THR B O 1
ATOM 2847 N N . THR B 1 126 ? 7.499 -27.942 -21.462 1.00 18.86 993 THR B N 1
ATOM 2848 C CA . THR B 1 126 ? 6.488 -26.981 -21.041 1.00 17.92 993 THR B CA 1
ATOM 2849 C C . THR B 1 126 ? 7.135 -25.979 -20.102 1.00 19.98 993 THR B C 1
ATOM 2850 O O . THR B 1 126 ? 7.575 -26.353 -19.019 1.00 18.87 993 THR B O 1
ATOM 2854 N N . LEU B 1 127 ? 7.195 -24.707 -20.506 1.00 18.29 994 LEU B N 1
ATOM 2855 C CA . LEU B 1 127 ? 7.771 -23.684 -19.664 1.00 17.89 994 LEU B CA 1
ATOM 2856 C C . LEU B 1 127 ? 6.626 -22.739 -19.295 1.00 19.95 994 LEU B C 1
ATOM 2857 O O . LEU B 1 127 ? 5.853 -22.330 -20.166 1.00 20.45 994 LEU B O 1
ATOM 2862 N N . ILE B 1 128 ? 6.487 -22.421 -18.009 1.00 17.49 995 ILE B N 1
ATOM 2863 C CA . ILE B 1 128 ? 5.435 -21.494 -17.574 1.00 17.47 995 ILE B CA 1
ATOM 2864 C C . ILE B 1 128 ? 6.042 -20.409 -16.715 1.00 19.53 995 ILE B C 1
ATOM 2865 O O . ILE B 1 128 ? 6.862 -20.707 -15.852 1.00 18.91 995 ILE B O 1
ATOM 2870 N N . THR B 1 129 ? 5.639 -19.144 -16.921 1.00 16.29 996 THR B N 1
ATOM 2871 C CA . THR B 1 129 ? 6.035 -18.076 -16.014 1.00 16.90 996 THR B CA 1
ATOM 2872 C C . THR B 1 129 ? 4.838 -17.195 -15.784 1.00 19.71 996 THR B C 1
ATOM 2873 O O . THR B 1 129 ? 4.262 -16.703 -16.751 1.00 19.65 996 THR B O 1
ATOM 2877 N N . ASP B 1 130 ? 4.397 -17.067 -14.523 1.00 18.38 997 ASP B N 1
ATOM 2878 C CA . ASP B 1 130 ? 3.236 -16.240 -14.157 1.00 18.30 997 ASP B CA 1
ATOM 2879 C C . ASP B 1 130 ? 2.041 -16.565 -15.061 1.00 20.76 997 ASP B C 1
ATOM 2880 O O . ASP B 1 130 ? 1.423 -15.665 -15.643 1.00 20.88 997 ASP B O 1
ATOM 2885 N N . ASN B 1 131 ? 1.742 -17.867 -15.184 1.00 19.28 998 ASN B N 1
ATOM 2886 C CA . ASN B 1 131 ? 0.610 -18.422 -15.930 1.00 19.89 998 ASN B CA 1
ATOM 2887 C C . ASN B 1 131 ? 0.673 -18.205 -17.455 1.00 24.88 998 ASN B C 1
ATOM 2888 O O . ASN B 1 131 ? -0.326 -18.452 -18.137 1.00 27.01 998 ASN B O 1
ATOM 2893 N N . GLN B 1 132 ? 1.854 -17.830 -18.002 1.00 19.43 999 GLN B N 1
ATOM 2894 C CA . GLN B 1 132 ? 2.064 -17.725 -19.454 1.00 18.81 999 GLN B CA 1
ATOM 2895 C C . GLN B 1 132 ? 2.773 -19.017 -19.836 1.00 20.47 999 GLN B C 1
ATOM 2896 O O . GLN B 1 132 ? 3.888 -19.259 -19.384 1.00 19.86 999 GLN B O 1
ATOM 2902 N N . LYS B 1 133 ? 2.124 -19.838 -20.646 1.00 19.48 1000 LYS B N 1
ATOM 2903 C CA . LYS B 1 133 ? 2.593 -21.182 -20.953 1.00 19.86 1000 LYS B CA 1
ATOM 2904 C C . LYS B 1 133 ? 3.116 -21.358 -22.370 1.00 23.92 1000 LYS B C 1
ATOM 2905 O O . LYS B 1 133 ? 2.469 -20.922 -23.333 1.00 24.92 1000 LYS B O 1
ATOM 2911 N N . LEU B 1 134 ? 4.270 -22.039 -22.485 1.00 21.03 1001 LEU B N 1
ATOM 2912 C CA . LEU B 1 134 ? 4.858 -22.363 -23.786 1.00 20.68 1001 LEU B CA 1
ATOM 2913 C C . LEU B 1 134 ? 5.030 -23.891 -23.846 1.00 23.19 1001 LEU B C 1
ATOM 2914 O O . LEU B 1 134 ? 5.866 -24.442 -23.130 1.00 21.56 1001 LEU B O 1
ATOM 2919 N N . ILE B 1 135 ? 4.206 -24.569 -24.665 1.00 22.95 1002 ILE B N 1
ATOM 2920 C CA . ILE B 1 135 ? 4.275 -26.024 -24.864 1.00 22.37 1002 ILE B CA 1
ATOM 2921 C C . ILE B 1 135 ? 4.877 -26.266 -26.245 1.00 24.01 1002 ILE B C 1
ATOM 2922 O O . ILE B 1 135 ? 4.361 -25.756 -27.237 1.00 24.79 1002 ILE B O 1
ATOM 2927 N N . TYR B 1 136 ? 5.975 -27.017 -26.303 1.00 20.82 1003 TYR B N 1
ATOM 2928 C CA . TYR B 1 136 ? 6.655 -27.293 -27.561 1.00 20.01 1003 TYR B CA 1
ATOM 2929 C C . TYR B 1 136 ? 6.747 -28.778 -27.798 1.00 22.35 1003 TYR B C 1
ATOM 2930 O O . TYR B 1 136 ? 7.266 -29.486 -26.940 1.00 20.91 1003 TYR B O 1
ATOM 2939 N N . VAL B 1 137 ? 6.354 -29.237 -29.015 1.00 20.04 1004 VAL B N 1
ATOM 2940 C CA . VAL B 1 137 ? 6.375 -30.652 -29.394 1.00 20.11 1004 VAL B CA 1
ATOM 2941 C C . VAL B 1 137 ? 7.124 -30.879 -30.731 1.00 23.83 1004 VAL B C 1
ATOM 2942 O O . VAL B 1 137 ? 6.706 -31.680 -31.584 1.00 23.83 1004 VAL B O 1
ATOM 2946 N N . ASN B 1 138 ? 8.265 -30.195 -30.888 1.00 21.75 1005 ASN B N 1
ATOM 2947 C CA . ASN B 1 138 ? 9.181 -30.398 -32.013 1.00 21.26 1005 ASN B CA 1
ATOM 2948 C C . ASN B 1 138 ? 8.599 -30.105 -33.407 1.00 24.90 1005 ASN B C 1
ATOM 2949 O O . ASN B 1 138 ? 9.085 -30.664 -34.392 1.00 24.23 1005 ASN B O 1
ATOM 2954 N N . GLN B 1 139 ? 7.618 -29.187 -33.509 1.00 22.29 1006 GLN B N 1
ATOM 2955 C CA . GLN B 1 139 ? 7.096 -28.693 -34.794 1.00 23.11 1006 GLN B CA 1
ATOM 2956 C C . GLN B 1 139 ? 7.934 -27.461 -35.231 1.00 27.02 1006 GLN B C 1
ATOM 2957 O O . GLN B 1 139 ? 8.940 -27.162 -34.577 1.00 27.46 1006 GLN B O 1
ATOM 2963 N N . MET B 1 140 ? 7.513 -26.715 -36.297 1.00 25.42 1007 MET B N 1
ATOM 2964 C CA . MET B 1 140 ? 8.234 -25.491 -36.694 1.00 25.61 1007 MET B CA 1
ATOM 2965 C C . MET B 1 140 ? 8.204 -24.489 -35.499 1.00 27.78 1007 MET B C 1
ATOM 2966 O O . MET B 1 140 ? 7.129 -24.169 -34.988 1.00 29.27 1007 MET B O 1
ATOM 2968 N N . PRO B 1 141 ? 9.392 -24.102 -34.988 1.00 24.16 1008 PRO B N 1
ATOM 2969 C CA . PRO B 1 141 ? 9.428 -23.262 -33.786 1.00 24.66 1008 PRO B CA 1
ATOM 2970 C C . PRO B 1 141 ? 9.074 -21.832 -34.086 1.00 30.89 1008 PRO B C 1
ATOM 2971 O O . PRO B 1 141 ? 9.435 -21.291 -35.132 1.00 30.72 1008 PRO B O 1
ATOM 2975 N N . VAL B 1 142 ? 8.310 -21.240 -33.176 1.00 26.49 1009 VAL B N 1
ATOM 2976 C CA . VAL B 1 142 ? 7.868 -19.856 -33.290 1.00 26.25 1009 VAL B CA 1
ATOM 2977 C C . VAL B 1 142 ? 8.299 -19.082 -32.024 1.00 28.12 1009 VAL B C 1
ATOM 2978 O O . VAL B 1 142 ? 8.624 -19.695 -31.003 1.00 27.73 1009 VAL B O 1
ATOM 2982 N N . TRP B 1 143 ? 8.371 -17.757 -32.121 1.00 24.53 1010 TRP B N 1
AT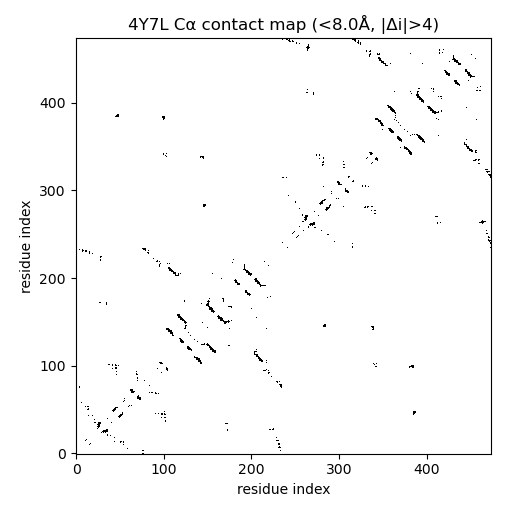OM 2983 C CA . TRP B 1 143 ? 8.708 -16.921 -30.965 1.00 24.94 1010 TRP B CA 1
ATOM 2984 C C . TRP B 1 143 ? 7.440 -16.667 -30.181 1.00 26.98 1010 TRP B C 1
ATOM 2985 O O . TRP B 1 143 ? 6.364 -16.455 -30.761 1.00 28.24 1010 TRP B O 1
ATOM 2996 N N . LYS B 1 144 ? 7.562 -16.678 -28.860 1.00 22.29 1011 LYS B N 1
ATOM 2997 C CA . LYS B 1 144 ? 6.435 -16.367 -27.985 1.00 21.76 1011 LYS B CA 1
ATOM 2998 C C . LYS B 1 144 ? 6.851 -15.218 -27.071 1.00 22.99 1011 LYS B C 1
ATOM 2999 O O . LYS B 1 144 ? 7.929 -15.272 -26.478 1.00 21.67 1011 LYS B O 1
ATOM 3005 N N . ARG B 1 145 ? 5.996 -14.204 -26.972 1.00 21.10 1012 ARG B N 1
ATOM 3006 C CA . ARG B 1 145 ? 6.238 -13.025 -26.129 1.00 20.21 1012 ARG B CA 1
ATOM 3007 C C . ARG B 1 145 ? 5.762 -13.273 -24.715 1.00 22.49 1012 ARG B C 1
ATOM 3008 O O . ARG B 1 145 ? 4.672 -13.801 -24.512 1.00 22.71 1012 ARG B O 1
ATOM 3011 N N . PHE B 1 146 ? 6.582 -12.859 -23.740 1.00 18.82 1013 PHE B N 1
ATOM 3012 C CA . PHE B 1 146 ? 6.293 -12.967 -22.323 1.00 18.32 1013 PHE B CA 1
ATOM 3013 C C . PHE B 1 146 ? 6.496 -11.622 -21.643 1.00 20.80 1013 PHE B C 1
ATOM 3014 O O . PHE B 1 146 ? 7.301 -10.807 -22.100 1.00 21.65 1013 PHE B O 1
ATOM 3022 N N A THR B 1 147 ? 5.818 -11.433 -20.510 0.50 17.12 1014 THR B N 1
ATOM 3023 N N B THR B 1 147 ? 5.816 -11.431 -20.518 0.50 17.38 1014 THR B N 1
ATOM 3024 C CA A THR B 1 147 ? 5.954 -10.262 -19.660 0.50 16.80 1014 THR B CA 1
ATOM 3025 C CA B THR B 1 147 ? 6.003 -10.264 -19.677 0.50 17.14 1014 THR B CA 1
ATOM 3026 C C A THR B 1 147 ? 6.377 -10.746 -18.278 0.50 19.10 1014 THR B C 1
ATOM 3027 C C B THR B 1 147 ? 6.468 -10.790 -18.325 0.50 18.34 1014 THR B C 1
ATOM 3028 O O A THR B 1 147 ? 5.877 -11.779 -17.804 0.50 19.35 1014 THR B O 1
ATOM 3029 O O B THR B 1 147 ? 6.115 -11.915 -17.935 0.50 17.61 1014 THR B O 1
ATOM 3036 N N . TRP B 1 148 ? 7.279 -9.996 -17.628 1.00 16.17 1015 TRP B N 1
ATOM 3037 C CA . TRP B 1 148 ? 7.673 -10.284 -16.256 1.00 15.55 1015 TRP B CA 1
ATOM 3038 C C . TRP B 1 148 ? 7.757 -8.976 -15.496 1.00 18.19 1015 TRP B C 1
ATOM 3039 O O . TRP B 1 148 ? 8.479 -8.077 -15.937 1.00 18.65 1015 TRP B O 1
ATOM 3050 N N . PRO B 1 149 ? 7.097 -8.883 -14.328 1.00 15.52 1016 PRO B N 1
ATOM 3051 C CA . PRO B 1 149 ? 6.099 -9.820 -13.807 1.00 15.89 1016 PRO B CA 1
ATOM 3052 C C . PRO B 1 149 ? 4.845 -9.773 -14.693 1.00 21.22 1016 PRO B C 1
ATOM 3053 O O . PRO B 1 149 ? 4.699 -8.865 -15.517 1.00 21.18 1016 PRO B O 1
ATOM 3057 N N . ALA B 1 150 ? 3.970 -10.768 -14.573 1.00 17.37 1017 ALA B N 1
ATOM 3058 C CA . ALA B 1 150 ? 2.656 -10.725 -15.214 1.00 17.18 1017 ALA B CA 1
ATOM 3059 C C . ALA B 1 150 ? 1.652 -10.886 -14.089 1.00 18.62 1017 ALA B C 1
ATOM 3060 O O . ALA B 1 150 ? 1.860 -11.740 -13.202 1.00 18.72 1017 ALA B O 1
ATOM 3062 N N . ASP B 1 151 ? 0.578 -10.078 -14.094 1.00 16.65 1018 ASP B N 1
ATOM 3063 C CA . ASP B 1 151 ? -0.422 -10.136 -13.039 1.00 17.18 1018 ASP B CA 1
ATOM 3064 C C . ASP B 1 151 ? -1.070 -11.519 -12.986 1.00 19.80 1018 ASP B C 1
ATOM 3065 O O . ASP B 1 151 ? -1.596 -11.991 -13.996 1.00 21.73 1018 ASP B O 1
ATOM 3070 N N . THR B 1 152 ? -1.007 -12.153 -11.799 1.00 18.81 1019 THR B N 1
ATOM 3071 C CA . THR B 1 152 ? -1.559 -13.497 -11.574 1.00 18.32 1019 THR B CA 1
ATOM 3072 C C . THR B 1 152 ? -1.716 -13.751 -10.075 1.00 21.71 1019 THR B C 1
ATOM 3073 O O . THR B 1 152 ? -0.997 -13.172 -9.252 1.00 21.64 1019 THR B O 1
ATOM 3077 N N . GLU B 1 153 ? -2.702 -14.600 -9.719 1.00 25.50 1020 GLU B N 1
ATOM 3078 C CA . GLU B 1 153 ? -2.946 -14.932 -8.314 1.00 26.75 1020 GLU B CA 1
ATOM 3079 C C . GLU B 1 153 ? -1.861 -15.842 -7.738 1.00 32.77 1020 GLU B C 1
ATOM 3080 O O . GLU B 1 153 ? -1.570 -15.757 -6.538 1.00 34.16 1020 GLU B O 1
ATOM 3086 N N . ALA B 1 154 ? -1.221 -16.635 -8.598 1.00 28.59 1021 ALA B N 1
ATOM 3087 C CA . ALA B 1 154 ? -0.158 -17.547 -8.194 1.00 28.11 1021 ALA B CA 1
ATOM 3088 C C . ALA B 1 154 ? 1.123 -17.335 -9.039 1.00 25.89 1021 ALA B C 1
ATOM 3089 O O . ALA B 1 154 ? 1.398 -18.080 -9.979 1.00 26.71 1021 ALA B O 1
ATOM 3091 N N . PRO B 1 155 ? 1.914 -16.298 -8.709 1.00 21.92 1022 PRO B N 1
ATOM 3092 C CA . PRO B 1 155 ? 3.153 -16.077 -9.470 1.00 19.27 1022 PRO B CA 1
ATOM 3093 C C . PRO B 1 155 ? 4.167 -17.201 -9.280 1.00 20.19 1022 PRO B C 1
ATOM 3094 O O . PRO B 1 155 ? 4.149 -17.924 -8.278 1.00 21.82 1022 PRO B O 1
ATOM 3098 N N . GLY B 1 156 ? 5.055 -17.336 -10.257 1.00 18.78 1023 GLY B N 1
ATOM 3099 C CA . GLY B 1 156 ? 6.101 -18.349 -10.197 1.00 18.01 1023 GLY B CA 1
ATOM 3100 C C . GLY B 1 156 ? 6.457 -18.849 -11.567 1.00 19.46 1023 GLY B C 1
ATOM 3101 O O . GLY B 1 156 ? 5.875 -18.403 -12.559 1.00 22.14 1023 GLY B O 1
ATOM 3102 N N . ALA B 1 157 ? 7.446 -19.725 -11.638 1.00 16.17 1024 ALA B N 1
ATOM 3103 C CA . ALA B 1 157 ? 7.824 -20.323 -12.917 1.00 16.36 1024 ALA B CA 1
ATOM 3104 C C . ALA B 1 157 ? 8.038 -21.802 -12.774 1.00 19.49 1024 ALA B C 1
ATOM 3105 O O . ALA B 1 157 ? 8.387 -22.276 -11.701 1.00 20.23 1024 ALA B O 1
ATOM 3107 N N . SER B 1 158 ? 7.814 -22.534 -13.845 1.00 16.25 1025 SER B N 1
ATOM 3108 C CA . SER B 1 158 ? 8.039 -23.968 -13.838 1.00 16.62 1025 SER B CA 1
ATOM 3109 C C . SER B 1 158 ? 8.520 -24.460 -15.176 1.00 18.57 1025 SER B C 1
ATOM 3110 O O . SER B 1 158 ? 8.303 -23.800 -16.188 1.00 17.90 1025 SER B O 1
ATOM 3113 N N . LEU B 1 159 ? 9.180 -25.621 -15.180 1.00 16.46 1026 LEU B N 1
ATOM 3114 C CA . LEU B 1 159 ? 9.655 -26.218 -16.417 1.00 16.02 1026 LEU B CA 1
ATOM 3115 C C . LEU B 1 159 ? 9.500 -27.723 -16.290 1.00 18.53 1026 LEU B C 1
ATOM 3116 O O . LEU B 1 159 ? 9.869 -28.294 -15.255 1.00 17.93 1026 LEU B O 1
ATOM 3121 N N . SER B 1 160 ? 8.938 -28.344 -17.319 1.00 17.24 1027 SER B N 1
ATOM 3122 C CA . SER B 1 160 ? 8.760 -29.794 -17.357 1.00 17.20 1027 SER B CA 1
ATOM 3123 C C . SER B 1 160 ? 9.137 -30.335 -18.722 1.00 18.28 1027 SER B C 1
ATOM 3124 O O . SER B 1 160 ? 9.254 -29.566 -19.673 1.00 17.52 1027 SER B O 1
ATOM 3127 N N . TRP B 1 161 ? 9.335 -31.659 -18.830 1.00 17.39 1028 TRP B N 1
ATOM 3128 C CA . TRP B 1 161 ? 9.656 -32.241 -20.120 1.00 17.63 1028 TRP B CA 1
ATOM 3129 C C . TRP B 1 161 ? 9.173 -33.679 -20.192 1.00 19.94 1028 TRP B C 1
ATOM 3130 O O . TRP B 1 161 ? 9.015 -34.318 -19.154 1.00 19.30 1028 TRP B O 1
ATOM 3141 N N . VAL B 1 162 ? 8.937 -34.149 -21.416 1.00 18.73 1029 VAL B N 1
ATOM 3142 C CA . VAL B 1 162 ? 8.554 -35.546 -21.694 1.00 18.48 1029 VAL B CA 1
ATOM 3143 C C . VAL B 1 162 ? 9.735 -36.108 -22.456 1.00 22.78 1029 VAL B C 1
ATOM 3144 O O . VAL B 1 162 ? 10.204 -35.502 -23.413 1.00 22.40 1029 VAL B O 1
ATOM 3148 N N . SER B 1 163 ? 10.187 -37.304 -22.045 1.00 22.37 1030 SER B N 1
ATOM 3149 C CA . SER B 1 163 ? 11.337 -37.908 -22.698 1.00 22.15 1030 SER B CA 1
ATOM 3150 C C . SER B 1 163 ? 11.020 -39.340 -23.075 1.00 25.95 1030 SER B C 1
ATOM 3151 O O . SER B 1 163 ? 10.029 -39.902 -22.600 1.00 25.01 1030 SER B O 1
ATOM 3154 N N A THR B 1 164 ? 11.884 -39.942 -23.889 0.50 24.30 1031 THR B N 1
ATOM 3155 N N B THR B 1 164 ? 11.890 -39.944 -23.889 0.50 23.29 1031 THR B N 1
ATOM 3156 C CA A THR B 1 164 ? 11.721 -41.327 -24.343 0.50 25.65 1031 THR B CA 1
ATOM 3157 C CA B THR B 1 164 ? 11.740 -41.333 -24.338 0.50 24.20 1031 THR B CA 1
ATOM 3158 C C A THR B 1 164 ? 11.679 -42.342 -23.204 0.50 32.76 1031 THR B C 1
ATOM 3159 C C B THR B 1 164 ? 11.627 -42.307 -23.163 0.50 31.77 1031 THR B C 1
ATOM 3160 O O A THR B 1 164 ? 10.971 -43.346 -23.316 0.50 33.74 1031 THR B O 1
ATOM 3161 O O B THR B 1 164 ? 10.828 -43.247 -23.214 0.50 32.54 1031 THR B O 1
ATOM 3168 N N . GLN B 1 165 ? 12.437 -42.092 -22.120 1.00 29.07 1032 GLN B N 1
ATOM 3169 C CA . GLN B 1 165 ? 12.507 -43.005 -20.973 1.00 32.57 1032 GLN B CA 1
ATOM 3170 C C . GLN B 1 165 ? 11.370 -42.879 -19.975 1.00 40.82 1032 GLN B C 1
ATOM 3171 O O . GLN B 1 165 ? 11.159 -43.806 -19.190 1.00 41.77 1032 GLN B O 1
ATOM 3177 N N . ALA B 1 166 ? 10.659 -41.742 -19.971 1.00 38.63 1033 ALA B N 1
ATOM 3178 C CA . ALA B 1 166 ? 9.577 -41.495 -19.020 1.00 38.19 1033 ALA B CA 1
ATOM 3179 C C . ALA B 1 166 ? 8.590 -40.469 -19.536 1.00 41.85 1033 ALA B C 1
ATOM 3180 O O . ALA B 1 166 ? 8.911 -39.666 -20.418 1.00 43.54 1033 ALA B O 1
ATOM 3182 N N . GLY B 1 167 ? 7.414 -40.463 -18.924 1.00 36.85 1034 GLY B N 1
ATOM 3183 C CA . GLY B 1 167 ? 6.373 -39.488 -19.205 1.00 35.81 1034 GLY B CA 1
ATOM 3184 C C . GLY B 1 167 ? 6.777 -38.161 -18.589 1.00 37.50 1034 GLY B C 1
ATOM 3185 O O . GLY B 1 167 ? 7.938 -37.969 -18.211 1.00 39.67 1034 GLY B O 1
ATOM 3186 N N . THR B 1 168 ? 5.834 -37.264 -18.447 1.00 31.52 1035 THR B N 1
ATOM 3187 C CA . THR B 1 168 ? 6.098 -35.948 -17.877 1.00 29.63 1035 THR B CA 1
ATOM 3188 C C . THR B 1 168 ? 6.915 -35.970 -16.592 1.00 29.62 1035 THR B C 1
ATOM 3189 O O . THR B 1 168 ? 6.602 -36.698 -15.648 1.00 30.10 1035 THR B O 1
ATOM 3193 N N . ARG B 1 169 ? 7.970 -35.157 -16.561 1.00 23.33 1036 ARG B N 1
ATOM 3194 C CA . ARG B 1 169 ? 8.764 -34.985 -15.350 1.00 21.43 1036 ARG B CA 1
ATOM 3195 C C . ARG B 1 169 ? 8.946 -33.480 -15.126 1.00 21.24 1036 ARG B C 1
ATOM 3196 O O . ARG B 1 169 ? 9.064 -32.709 -16.088 1.00 20.06 1036 ARG B O 1
ATOM 3204 N N . GLN B 1 170 ? 9.020 -33.098 -13.868 1.00 19.20 1037 GLN B N 1
ATOM 3205 C CA . GLN B 1 170 ? 9.228 -31.704 -13.488 1.00 18.11 1037 GLN B CA 1
ATOM 3206 C C . GLN B 1 170 ? 10.712 -31.439 -13.346 1.00 20.04 1037 GLN B C 1
ATOM 3207 O O . GLN B 1 170 ? 11.395 -32.125 -12.571 1.00 18.77 1037 GLN B O 1
ATOM 3213 N N . TYR B 1 171 ? 11.213 -30.416 -14.049 1.00 16.15 1038 TYR B N 1
ATOM 3214 C CA . TYR B 1 171 ? 12.594 -29.997 -13.862 1.00 17.11 1038 TYR B CA 1
ATOM 3215 C C . TYR B 1 171 ? 12.608 -29.125 -12.581 1.00 19.96 1038 TYR B C 1
ATOM 3216 O O . TYR B 1 171 ? 13.404 -29.344 -11.685 1.00 20.23 1038 TYR B O 1
ATOM 3225 N N . ALA B 1 172 ? 11.730 -28.110 -12.506 1.00 17.05 1039 ALA B N 1
ATOM 3226 C CA . ALA B 1 172 ? 11.652 -27.257 -11.317 1.00 17.35 1039 ALA B CA 1
ATOM 3227 C C . ALA B 1 172 ? 10.274 -26.582 -11.282 1.00 19.01 1039 ALA B C 1
ATOM 3228 O O . ALA B 1 172 ? 9.659 -26.387 -12.329 1.00 19.77 1039 ALA B O 1
ATOM 3230 N N . ASP B 1 173 ? 9.804 -26.253 -10.076 1.00 17.39 1040 ASP B N 1
ATOM 3231 C CA A ASP B 1 173 ? 8.565 -25.512 -9.861 0.50 18.29 1040 ASP B CA 1
ATOM 3232 C CA B ASP B 1 173 ? 8.543 -25.552 -9.833 0.50 18.18 1040 ASP B CA 1
ATOM 3233 C C . ASP B 1 173 ? 8.940 -24.496 -8.796 1.00 20.79 1040 ASP B C 1
ATOM 3234 O O . ASP B 1 173 ? 9.189 -24.856 -7.648 1.00 20.93 1040 ASP B O 1
ATOM 3243 N N . LEU B 1 174 ? 9.080 -23.233 -9.207 1.00 17.13 1041 LEU B N 1
ATOM 3244 C CA . LEU B 1 174 ? 9.593 -22.172 -8.340 1.00 16.48 1041 LEU B CA 1
ATOM 3245 C C . LEU B 1 174 ? 8.568 -21.075 -8.111 1.00 18.78 1041 LEU B C 1
ATOM 3246 O O . LEU B 1 174 ? 8.428 -20.170 -8.925 1.00 17.16 1041 LEU B O 1
ATOM 3251 N N . PRO B 1 175 ? 7.796 -21.179 -7.028 1.00 18.38 1042 PRO B N 1
ATOM 3252 C CA . PRO B 1 175 ? 6.741 -20.188 -6.794 1.00 18.07 1042 PRO B CA 1
ATOM 3253 C C . PRO B 1 175 ? 7.255 -18.832 -6.357 1.00 18.94 1042 PRO B C 1
ATOM 3254 O O . PRO B 1 175 ? 8.391 -18.690 -5.903 1.00 19.29 1042 PRO B O 1
ATOM 3258 N N . GLY B 1 176 ? 6.399 -17.829 -6.508 1.00 16.80 1043 GLY B N 1
ATOM 3259 C CA . GLY B 1 176 ? 6.710 -16.474 -6.071 1.00 15.02 1043 GLY B CA 1
ATOM 3260 C C . GLY B 1 176 ? 7.025 -15.537 -7.227 1.00 16.89 1043 GLY B C 1
ATOM 3261 O O . GLY B 1 176 ? 7.254 -15.978 -8.359 1.00 16.97 1043 GLY B O 1
ATOM 3262 N N . SER B 1 177 ? 7.042 -14.234 -6.928 1.00 15.84 1044 SER B N 1
ATOM 3263 C CA A SER B 1 177 ? 7.259 -13.187 -7.916 0.50 15.41 1044 SER B CA 1
ATOM 3264 C CA B SER B 1 177 ? 7.266 -13.197 -7.928 0.50 15.16 1044 SER B CA 1
ATOM 3265 C C . SER B 1 177 ? 8.610 -13.296 -8.630 1.00 18.75 1044 SER B C 1
ATOM 3266 O O . SER B 1 177 ? 8.754 -12.798 -9.748 1.00 19.46 1044 SER B O 1
ATOM 3271 N N . TRP B 1 178 ? 9.580 -13.944 -7.997 1.00 15.92 1045 TRP B N 1
ATOM 3272 C CA . TRP B 1 178 ? 10.920 -14.109 -8.575 1.00 15.13 1045 TRP B CA 1
ATOM 3273 C C . TRP B 1 178 ? 11.131 -15.461 -9.260 1.00 16.42 1045 TRP B C 1
ATOM 3274 O O . TRP B 1 178 ? 12.264 -15.759 -9.667 1.00 15.92 1045 TRP B O 1
ATOM 3285 N N . GLY B 1 179 ? 10.051 -16.246 -9.419 1.00 14.60 1046 GLY B N 1
ATOM 3286 C CA . GLY B 1 179 ? 10.154 -17.576 -10.020 1.00 13.82 1046 GLY B CA 1
ATOM 3287 C C . GLY B 1 179 ? 10.937 -17.622 -11.322 1.00 16.02 1046 GLY B C 1
ATOM 3288 O O . GLY B 1 179 ? 11.836 -18.468 -11.488 1.00 16.55 1046 GLY B O 1
ATOM 3289 N N . LEU B 1 180 ? 10.623 -16.699 -12.262 1.00 15.19 1047 LEU B N 1
ATOM 3290 C CA . LEU B 1 180 ? 11.350 -16.675 -13.538 1.00 15.91 1047 LEU B CA 1
ATOM 3291 C C . LEU B 1 180 ? 12.843 -16.476 -13.339 1.00 16.10 1047 LEU B C 1
ATOM 3292 O O . LEU B 1 180 ? 13.652 -17.109 -14.024 1.00 16.85 1047 LEU B O 1
ATOM 3297 N N . ILE B 1 181 ? 13.208 -15.570 -12.427 1.00 14.40 1048 ILE B N 1
ATOM 3298 C CA . ILE B 1 181 ? 14.615 -15.247 -12.185 1.00 13.56 1048 ILE B CA 1
ATOM 3299 C C . ILE B 1 181 ? 15.346 -16.428 -11.566 1.00 17.08 1048 ILE B C 1
ATOM 3300 O O . ILE B 1 181 ? 16.450 -16.754 -12.018 1.00 17.05 1048 ILE B O 1
ATOM 3305 N N . ARG B 1 182 ? 14.691 -17.109 -10.590 1.00 14.99 1049 ARG B N 1
ATOM 3306 C CA . ARG B 1 182 ? 15.279 -18.309 -9.992 1.00 14.64 1049 ARG B CA 1
ATOM 3307 C C . ARG B 1 182 ? 15.501 -19.387 -11.054 1.00 16.81 1049 ARG B C 1
ATOM 3308 O O . ARG B 1 182 ? 16.511 -20.088 -11.013 1.00 17.96 1049 ARG B O 1
ATOM 3316 N N . LEU B 1 183 ? 14.555 -19.519 -11.990 1.00 14.94 1050 LEU B N 1
ATOM 3317 C CA . LEU B 1 183 ? 14.675 -20.517 -13.051 1.00 15.40 1050 LEU B CA 1
ATOM 3318 C C . LEU B 1 183 ? 15.807 -20.120 -14.026 1.00 17.16 1050 LEU B C 1
ATOM 3319 O O . LEU B 1 183 ? 16.648 -20.960 -14.353 1.00 16.42 1050 LEU B O 1
ATOM 3324 N N . LEU B 1 184 ? 15.851 -18.838 -14.467 1.00 15.37 1051 LEU B N 1
ATOM 3325 C CA . LEU B 1 184 ? 16.931 -18.412 -15.358 1.00 16.52 1051 LEU B CA 1
ATOM 3326 C C . LEU B 1 184 ? 18.310 -18.624 -14.751 1.00 19.68 1051 LEU B C 1
ATOM 3327 O O . LEU B 1 184 ? 19.248 -18.981 -15.485 1.00 19.85 1051 LEU B O 1
ATOM 3332 N N . GLU B 1 185 ? 18.424 -18.427 -13.428 1.00 17.46 1052 GLU B N 1
ATOM 3333 C CA . GLU B 1 185 ? 19.691 -18.623 -12.717 1.00 17.76 1052 GLU B CA 1
ATOM 3334 C C . GLU B 1 185 ? 20.256 -20.044 -12.941 1.00 21.32 1052 GLU B C 1
ATOM 3335 O O . GLU B 1 185 ? 21.482 -20.219 -13.026 1.00 21.71 1052 GLU B O 1
ATOM 3341 N N . MET B 1 186 ? 19.352 -21.032 -13.062 1.00 17.85 1053 MET B N 1
ATOM 3342 C CA . MET B 1 186 ? 19.727 -22.444 -13.230 1.00 17.62 1053 MET B CA 1
ATOM 3343 C C . MET B 1 186 ? 20.199 -22.848 -14.626 1.00 20.74 1053 MET B C 1
ATOM 3344 O O . MET B 1 186 ? 20.765 -23.944 -14.789 1.00 21.47 1053 MET B O 1
ATOM 3349 N N . ALA B 1 187 ? 19.929 -22.011 -15.633 1.00 18.82 1054 ALA B N 1
ATOM 3350 C CA . ALA B 1 187 ? 20.274 -22.344 -17.010 1.00 19.32 1054 ALA B CA 1
ATOM 3351 C C . ALA B 1 187 ? 21.730 -22.053 -17.301 1.00 23.30 1054 ALA B C 1
ATOM 3352 O O . ALA B 1 187 ? 22.316 -21.125 -16.726 1.00 21.48 1054 ALA B O 1
ATOM 3354 N N . ARG B 1 188 ? 22.290 -22.821 -18.246 1.00 21.15 1055 ARG B N 1
ATOM 3355 C CA . ARG B 1 188 ? 23.589 -22.507 -18.849 1.00 21.39 1055 ARG B CA 1
ATOM 3356 C C . ARG B 1 188 ? 23.215 -21.470 -19.906 1.00 26.26 1055 ARG B C 1
ATOM 3357 O O . ARG B 1 188 ? 22.223 -21.643 -20.631 1.00 25.12 1055 ARG B O 1
ATOM 3365 N N A ARG B 1 189 ? 23.963 -20.361 -19.972 0.50 25.20 1056 ARG B N 1
ATOM 3366 N N B ARG B 1 189 ? 23.948 -20.361 -19.964 0.50 24.77 1056 ARG B N 1
ATOM 3367 C CA A ARG B 1 189 ? 23.633 -19.276 -20.891 0.50 26.36 1056 ARG B CA 1
ATOM 3368 C CA B ARG B 1 189 ? 23.642 -19.322 -20.936 0.50 25.69 1056 ARG B CA 1
ATOM 3369 C C A ARG B 1 189 ? 24.867 -18.811 -21.663 0.50 32.05 1056 ARG B C 1
ATOM 3370 C C B ARG B 1 189 ? 24.888 -18.915 -21.707 0.50 31.42 1056 ARG B C 1
ATOM 3371 O O A ARG B 1 189 ? 25.952 -18.748 -21.091 0.50 32.41 1056 ARG B O 1
ATOM 3372 O O B ARG B 1 189 ? 25.995 -19.003 -21.182 0.50 31.38 1056 ARG B O 1
ATOM 3387 N N . LYS B 1 190 ? 24.692 -18.505 -22.957 1.00 29.85 1057 LYS B N 1
ATOM 3388 C CA . LYS B 1 190 ? 25.753 -18.002 -23.859 1.00 31.06 1057 LYS B CA 1
ATOM 3389 C C . LYS B 1 190 ? 25.107 -17.186 -24.972 1.00 36.38 1057 LYS B C 1
ATOM 3390 O O . LYS B 1 190 ? 23.922 -17.366 -25.250 1.00 33.72 1057 LYS B O 1
ATOM 3394 N N . ALA B 1 191 ? 25.873 -16.278 -25.614 1.00 36.91 1058 ALA B N 1
ATOM 3395 C CA . ALA B 1 191 ? 25.355 -15.469 -26.719 1.00 38.15 1058 ALA B CA 1
ATOM 3396 C C . ALA B 1 191 ? 24.853 -16.381 -27.839 1.00 44.99 1058 ALA B C 1
ATOM 3397 O O . ALA B 1 191 ? 25.473 -17.404 -28.130 1.00 44.94 1058 ALA B O 1
ATOM 3399 N N . ALA B 1 192 ? 23.692 -16.057 -28.406 1.00 43.96 1059 ALA B N 1
ATOM 3400 C CA . ALA B 1 192 ? 23.105 -16.855 -29.474 1.00 45.35 1059 ALA B CA 1
ATOM 3401 C C . ALA B 1 192 ? 23.830 -16.598 -30.801 1.00 54.15 1059 ALA B C 1
ATOM 3402 O O . ALA B 1 192 ? 24.128 -15.438 -31.098 1.00 54.69 1059 ALA B O 1
ATOM 3404 N N . PRO B 1 193 ? 24.160 -17.647 -31.596 1.00 53.32 1060 PRO B N 1
ATOM 3405 C CA . PRO B 1 193 ? 24.861 -17.399 -32.867 1.00 53.77 1060 PRO B CA 1
ATOM 3406 C C . PRO B 1 193 ? 23.938 -16.794 -33.927 1.00 58.86 1060 PRO B C 1
ATOM 3407 O O . PRO B 1 193 ? 22.967 -17.429 -34.351 1.00 58.81 1060 PRO B O 1
ATOM 3411 N N . GLY B 1 194 ? 24.230 -15.547 -34.298 1.00 55.69 1061 GLY B N 1
ATOM 3412 C CA . GLY B 1 194 ? 23.479 -14.795 -35.299 1.00 55.28 1061 GLY B CA 1
ATOM 3413 C C . GLY B 1 194 ? 22.069 -14.380 -34.917 1.00 58.20 1061 GLY B C 1
ATOM 3414 O O . GLY B 1 194 ? 21.191 -14.337 -35.783 1.00 57.84 1061 GLY B O 1
ATOM 3415 N N . VAL B 1 195 ? 21.833 -14.080 -33.620 1.00 54.93 1062 VAL B N 1
ATOM 3416 C CA . VAL B 1 195 ? 20.538 -13.610 -33.102 1.00 54.02 1062 VAL B CA 1
ATOM 3417 C C . VAL B 1 195 ? 20.797 -12.317 -32.302 1.00 55.94 1062 VAL B C 1
ATOM 3418 O O . VAL B 1 195 ? 21.422 -12.365 -31.240 1.00 55.16 1062 VAL B O 1
ATOM 3422 N N . ALA B 1 196 ? 20.350 -11.165 -32.837 1.00 51.62 1063 ALA B N 1
ATOM 3423 C CA . ALA B 1 196 ? 20.548 -9.839 -32.232 1.00 50.50 1063 ALA B CA 1
ATOM 3424 C C . ALA B 1 196 ? 19.845 -9.731 -30.877 1.00 51.14 1063 ALA B C 1
ATOM 3425 O O . ALA B 1 196 ? 18.634 -9.981 -30.794 1.00 49.98 1063 ALA B O 1
ATOM 3427 N N . SER B 1 197 ? 20.617 -9.383 -29.810 1.00 45.43 1064 SER B N 1
ATOM 3428 C CA . SER B 1 197 ? 20.200 -9.298 -28.400 1.00 43.63 1064 SER B CA 1
ATOM 3429 C C . SER B 1 197 ? 19.568 -10.632 -27.956 1.00 41.44 1064 SER B C 1
ATOM 3430 O O . SER B 1 197 ? 18.515 -10.653 -27.300 1.00 38.75 1064 SER B O 1
ATOM 3433 N N . GLY B 1 198 ? 20.208 -11.725 -28.390 1.00 35.76 1065 GLY B N 1
ATOM 3434 C CA . GLY B 1 198 ? 19.799 -13.101 -28.134 1.00 33.58 1065 GLY B CA 1
ATOM 3435 C C . GLY B 1 198 ? 20.764 -13.925 -27.306 1.00 33.91 1065 GLY B C 1
ATOM 3436 O O . GLY B 1 198 ? 21.987 -13.771 -27.406 1.00 33.03 1065 GLY B O 1
ATOM 3437 N N . TRP B 1 199 ? 20.203 -14.834 -26.480 1.00 27.54 1066 TRP B N 1
ATOM 3438 C CA . TRP B 1 199 ? 20.957 -15.741 -25.642 1.00 28.29 1066 TRP B CA 1
ATOM 3439 C C . TRP B 1 199 ? 20.426 -17.146 -25.827 1.00 27.93 1066 TRP B C 1
ATOM 3440 O O . TRP B 1 199 ? 19.208 -17.327 -25.908 1.00 26.50 1066 TRP B O 1
ATOM 3451 N N . SER B 1 200 ? 21.326 -18.137 -25.885 1.00 24.83 1067 SER B N 1
ATOM 3452 C CA A SER B 1 200 ? 20.893 -19.524 -25.945 0.50 25.04 1067 SER B CA 1
ATOM 3453 C CA B SER B 1 200 ? 20.937 -19.542 -25.949 0.50 24.29 1067 SER B CA 1
ATOM 3454 C C . SER B 1 200 ? 20.849 -19.982 -24.492 1.00 28.68 1067 SER B C 1
ATOM 3455 O O . SER B 1 200 ? 21.819 -19.791 -23.747 1.00 29.12 1067 SER B O 1
ATOM 3460 N N . LEU B 1 201 ? 19.694 -20.517 -24.070 1.00 22.89 1068 LEU B N 1
ATOM 3461 C CA . LEU B 1 201 ? 19.503 -20.993 -22.699 1.00 21.24 1068 LEU B CA 1
ATOM 3462 C C . LEU B 1 201 ? 19.392 -22.518 -22.732 1.00 24.11 1068 LEU B C 1
ATOM 3463 O O . LEU B 1 201 ? 18.726 -23.065 -23.619 1.00 24.57 1068 LEU B O 1
ATOM 3468 N N . SER B 1 202 ? 20.033 -23.210 -21.792 1.00 19.83 1069 SER B N 1
ATOM 3469 C CA . SER B 1 202 ? 19.903 -24.666 -21.740 1.00 20.10 1069 SER B CA 1
ATOM 3470 C C . SER B 1 202 ? 19.833 -25.099 -20.305 1.00 22.58 1069 SER B C 1
ATOM 3471 O O . SER B 1 202 ? 20.749 -24.810 -19.532 1.00 23.62 1069 SER B O 1
ATOM 3474 N N . TRP B 1 203 ? 18.756 -25.816 -19.939 1.00 19.32 1070 TRP B N 1
ATOM 3475 C CA . TRP B 1 203 ? 18.603 -26.397 -18.620 1.00 19.14 1070 TRP B CA 1
ATOM 3476 C C . TRP B 1 203 ? 18.937 -27.870 -18.729 1.00 22.42 1070 TRP B C 1
ATOM 3477 O O . TRP B 1 203 ? 18.327 -28.586 -19.537 1.00 20.26 1070 TRP B O 1
ATOM 3488 N N . GLN B 1 204 ? 19.931 -28.325 -17.956 1.00 20.74 1071 GLN B N 1
ATOM 3489 C CA . GLN B 1 204 ? 20.307 -29.738 -17.964 1.00 21.27 1071 GLN B CA 1
ATOM 3490 C C . GLN B 1 204 ? 19.349 -30.476 -17.028 1.00 22.76 1071 GLN B C 1
ATOM 3491 O O . GLN B 1 204 ? 19.447 -30.346 -15.812 1.00 22.06 1071 GLN B O 1
ATOM 3497 N N . ALA B 1 205 ? 18.391 -31.224 -17.607 1.00 20.35 1072 ALA B N 1
ATOM 3498 C CA . ALA B 1 205 ? 17.378 -31.931 -16.829 1.00 20.65 1072 ALA B CA 1
ATOM 3499 C C . ALA B 1 205 ? 17.994 -33.116 -16.058 1.00 23.60 1072 ALA B C 1
ATOM 3500 O O . ALA B 1 205 ? 19.142 -33.501 -16.320 1.00 22.88 1072 ALA B O 1
ATOM 3502 N N . GLN B 1 206 ? 17.246 -33.659 -15.096 1.00 20.87 1073 GLN B N 1
ATOM 3503 C CA . GLN B 1 206 ? 17.732 -34.714 -14.198 1.00 20.70 1073 GLN B CA 1
ATOM 3504 C C . GLN B 1 206 ? 18.125 -35.994 -14.920 1.00 26.30 1073 GLN B C 1
ATOM 3505 O O . GLN B 1 206 ? 18.910 -36.776 -14.374 1.00 28.26 1073 GLN B O 1
ATOM 3511 N N . ASP B 1 207 ? 17.605 -36.205 -16.145 1.00 22.51 1074 ASP B N 1
ATOM 3512 C CA . ASP B 1 207 ? 17.923 -37.388 -16.966 1.00 22.63 1074 ASP B CA 1
ATOM 3513 C C . ASP B 1 207 ? 19.150 -37.142 -17.876 1.00 27.24 1074 ASP B C 1
ATOM 3514 O O . ASP B 1 207 ? 19.482 -37.992 -18.710 1.00 27.71 1074 ASP B O 1
ATOM 3519 N N . GLY B 1 208 ? 19.783 -35.968 -17.724 1.00 24.93 1075 GLY B N 1
ATOM 3520 C CA . GLY B 1 208 ? 20.933 -35.539 -18.511 1.00 24.40 1075 GLY B CA 1
ATOM 3521 C C . GLY B 1 208 ? 20.608 -34.866 -19.834 1.00 27.48 1075 GLY B C 1
ATOM 3522 O O . GLY B 1 208 ? 21.519 -34.358 -20.497 1.00 27.79 1075 GLY B O 1
ATOM 3523 N N . ARG B 1 209 ? 19.314 -34.851 -20.249 1.00 22.38 1076 ARG B N 1
ATOM 3524 C CA . ARG B 1 209 ? 18.948 -34.208 -21.510 1.00 22.63 1076 ARG B CA 1
ATOM 3525 C C . ARG B 1 209 ? 18.837 -32.697 -21.345 1.00 25.64 1076 ARG B C 1
ATOM 3526 O O . ARG B 1 209 ? 18.522 -32.201 -20.262 1.00 24.87 1076 ARG B O 1
ATOM 3534 N N . MET B 1 210 ? 19.044 -31.977 -22.438 1.00 23.34 1077 MET B N 1
ATOM 3535 C CA . MET B 1 210 ? 18.987 -30.530 -22.455 1.00 23.93 1077 MET B CA 1
ATOM 3536 C C . MET B 1 210 ? 17.625 -30.012 -22.845 1.00 24.65 1077 MET B C 1
ATOM 3537 O O . MET B 1 210 ? 17.026 -30.479 -23.812 1.00 25.01 1077 MET B O 1
ATOM 3542 N N . LEU B 1 211 ? 17.143 -29.010 -22.097 1.00 21.92 1078 LEU B N 1
ATOM 3543 C CA . LEU B 1 211 ? 15.879 -28.331 -22.386 1.00 20.54 1078 LEU B CA 1
ATOM 3544 C C . LEU B 1 211 ? 16.327 -26.957 -22.886 1.00 21.41 1078 LEU B C 1
ATOM 3545 O O . LEU B 1 211 ? 16.781 -26.105 -22.112 1.00 21.16 1078 LEU B O 1
ATOM 3550 N N . ASN B 1 212 ? 16.289 -26.799 -24.215 1.00 20.37 1079 ASN B N 1
ATOM 3551 C CA . ASN B 1 212 ? 16.867 -25.674 -24.953 1.00 20.16 1079 ASN B CA 1
ATOM 3552 C C . ASN B 1 212 ? 15.867 -24.634 -25.397 1.00 21.75 1079 ASN B C 1
ATOM 3553 O O . ASN B 1 212 ? 14.795 -24.974 -25.891 1.00 21.23 1079 ASN B O 1
ATOM 3558 N N . TYR B 1 213 ? 16.250 -23.354 -25.250 1.00 20.16 1080 TYR B N 1
ATOM 3559 C CA . TYR B 1 213 ? 15.444 -22.219 -25.691 1.00 19.80 1080 TYR B CA 1
ATOM 3560 C C . TYR B 1 213 ? 16.379 -21.101 -26.154 1.00 22.72 1080 TYR B C 1
ATOM 3561 O O . TYR B 1 213 ? 17.544 -21.073 -25.764 1.00 23.31 1080 TYR B O 1
ATOM 3570 N N . THR B 1 214 ? 15.874 -20.199 -26.996 1.00 20.38 1081 THR B N 1
ATOM 3571 C CA . THR B 1 214 ? 16.610 -18.988 -27.339 1.00 19.68 1081 THR B CA 1
ATOM 3572 C C . THR B 1 214 ? 15.798 -17.845 -26.729 1.00 22.29 1081 THR B C 1
ATOM 3573 O O . THR B 1 214 ? 14.571 -17.826 -26.860 1.00 21.36 1081 THR B O 1
ATOM 3577 N N . LEU B 1 215 ? 16.474 -16.934 -26.025 1.00 21.49 1082 LEU B N 1
ATOM 3578 C CA . LEU B 1 215 ? 15.884 -15.758 -25.407 1.00 21.46 1082 LEU B CA 1
ATOM 3579 C C . LEU B 1 215 ? 16.249 -14.529 -26.267 1.00 24.94 1082 LEU B C 1
ATOM 3580 O O . LEU B 1 215 ? 17.416 -14.376 -26.617 1.00 26.55 1082 LEU B O 1
ATOM 3585 N N . ARG B 1 216 ? 15.260 -13.683 -26.610 1.00 21.35 1083 ARG B N 1
ATOM 3586 C CA . ARG B 1 216 ? 15.477 -12.437 -27.358 1.00 21.95 1083 ARG B CA 1
ATOM 3587 C C . ARG B 1 216 ? 14.910 -11.326 -26.478 1.00 24.43 1083 ARG B C 1
ATOM 3588 O O . ARG B 1 216 ? 13.798 -11.456 -25.965 1.00 23.17 1083 ARG B O 1
ATOM 3596 N N . THR B 1 217 ? 15.684 -10.264 -26.273 1.00 24.52 1084 THR B N 1
ATOM 3597 C CA . THR B 1 217 ? 15.275 -9.185 -25.372 1.00 26.22 1084 THR B CA 1
ATOM 3598 C C . THR B 1 217 ? 14.936 -7.894 -26.094 1.00 35.52 1084 THR B C 1
ATOM 3599 O O . THR B 1 217 ? 15.266 -7.736 -27.278 1.00 34.56 1084 THR B O 1
ATOM 3603 N N . GLU B 1 218 ? 14.284 -6.956 -25.370 1.00 34.10 1085 GLU B N 1
ATOM 3604 C CA . GLU B 1 218 ? 13.930 -5.651 -25.934 1.00 35.40 1085 GLU B CA 1
ATOM 3605 C C . GLU B 1 218 ? 15.062 -4.665 -25.723 1.00 41.12 1085 GLU B C 1
ATOM 3606 O O . GLU B 1 218 ? 15.340 -3.858 -26.607 1.00 41.98 1085 GLU B O 1
ATOM 3612 N N . ALA B 1 219 ? 15.735 -4.762 -24.563 1.00 36.54 1086 ALA B N 1
ATOM 3613 C CA . ALA B 1 219 ? 16.856 -3.912 -24.147 1.00 36.35 1086 ALA B CA 1
ATOM 3614 C C . ALA B 1 219 ? 17.800 -4.670 -23.213 1.00 38.77 1086 ALA B C 1
ATOM 3615 O O . ALA B 1 219 ? 17.347 -5.330 -22.265 1.00 36.46 1086 ALA B O 1
ATOM 3617 N N . GLY B 1 220 ? 19.102 -4.532 -23.473 1.00 34.99 1087 GLY B N 1
ATOM 3618 C CA . GLY B 1 220 ? 20.154 -5.150 -22.676 1.00 34.65 1087 GLY B CA 1
ATOM 3619 C C . GLY B 1 220 ? 19.995 -6.647 -22.500 1.00 38.08 1087 GLY B C 1
ATOM 3620 O O . GLY B 1 220 ? 19.659 -7.353 -23.466 1.00 38.88 1087 GLY B O 1
ATOM 3621 N N . GLU B 1 221 ? 20.213 -7.125 -21.257 1.00 32.17 1088 GLU B N 1
ATOM 3622 C CA . GLU B 1 221 ? 20.124 -8.544 -20.870 1.00 31.67 1088 GLU B CA 1
ATOM 3623 C C . GLU B 1 221 ? 18.687 -8.999 -20.597 1.00 31.44 1088 GLU B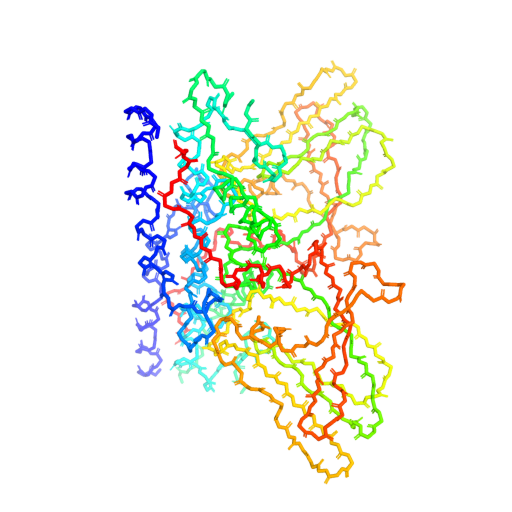 C 1
ATOM 3624 O O . GLU B 1 221 ? 18.453 -10.189 -20.297 1.00 29.99 1088 GLU B O 1
ATOM 3630 N N . GLY B 1 222 ? 17.742 -8.061 -20.673 1.00 25.39 1089 GLY B N 1
ATOM 3631 C CA . GLY B 1 222 ? 16.350 -8.364 -20.381 1.00 23.50 1089 GLY B CA 1
ATOM 3632 C C . GLY B 1 222 ? 16.228 -8.908 -18.971 1.00 23.78 1089 GLY B C 1
ATOM 3633 O O . GLY B 1 222 ? 16.867 -8.368 -18.050 1.00 23.58 1089 GLY B O 1
ATOM 3634 N N . PRO B 1 223 ? 15.508 -10.053 -18.781 1.00 20.98 1090 PRO B N 1
ATOM 3635 C CA . PRO B 1 223 ? 15.353 -10.581 -17.410 1.00 19.81 1090 PRO B CA 1
ATOM 3636 C C . PRO B 1 223 ? 16.655 -11.062 -16.768 1.00 22.18 1090 PRO B C 1
ATOM 3637 O O . PRO B 1 223 ? 16.724 -11.134 -15.543 1.00 21.18 1090 PRO B O 1
ATOM 3641 N N . LEU B 1 224 ? 17.693 -11.356 -17.571 1.00 20.61 1091 LEU B N 1
ATOM 3642 C CA . LEU B 1 224 ? 18.968 -11.803 -17.009 1.00 20.20 1091 LEU B CA 1
ATOM 3643 C C . LEU B 1 224 ? 19.639 -10.714 -16.167 1.00 21.02 1091 LEU B C 1
ATOM 3644 O O . LEU B 1 224 ? 20.462 -11.034 -15.310 1.00 20.77 1091 LEU B O 1
ATOM 3649 N N . VAL B 1 225 ? 19.273 -9.426 -16.393 1.00 19.33 1092 VAL B N 1
ATOM 3650 C CA . VAL B 1 225 ? 19.878 -8.323 -15.657 1.00 19.45 1092 VAL B CA 1
ATOM 3651 C C . VAL B 1 225 ? 19.598 -8.444 -14.149 1.00 21.00 1092 VAL B C 1
ATOM 3652 O O . VAL B 1 225 ? 20.404 -7.976 -13.336 1.00 21.52 1092 VAL B O 1
ATOM 3656 N N . LEU B 1 226 ? 18.444 -9.073 -13.783 1.00 18.99 1093 LEU B N 1
ATOM 3657 C CA . LEU B 1 226 ? 18.091 -9.194 -12.356 1.00 17.95 1093 LEU B CA 1
ATOM 3658 C C . LEU B 1 226 ? 19.099 -10.063 -11.599 1.00 19.36 1093 LEU B C 1
ATOM 3659 O O . LEU B 1 226 ? 19.239 -9.922 -10.389 1.00 19.01 1093 LEU B O 1
ATOM 3664 N N . LEU B 1 227 ? 19.841 -10.929 -12.328 1.00 18.29 1094 LEU B N 1
ATOM 3665 C CA . LEU B 1 227 ? 20.870 -11.775 -11.703 1.00 18.42 1094 LEU B CA 1
ATOM 3666 C C . LEU B 1 227 ? 22.057 -10.971 -11.155 1.00 19.54 1094 LEU B C 1
ATOM 3667 O O . LEU B 1 227 ? 22.808 -11.475 -10.318 1.00 19.91 1094 LEU B O 1
ATOM 3672 N N . LYS B 1 228 ? 22.194 -9.694 -11.566 1.00 19.06 1095 LYS B N 1
ATOM 3673 C CA . LYS B 1 228 ? 23.239 -8.819 -11.014 1.00 18.46 1095 LYS B CA 1
ATOM 3674 C C . LYS B 1 228 ? 22.939 -8.459 -9.535 1.00 20.82 1095 LYS B C 1
ATOM 3675 O O . LYS B 1 228 ? 23.811 -7.936 -8.840 1.00 20.92 1095 LYS B O 1
ATOM 3681 N N . LEU B 1 229 ? 21.704 -8.769 -9.055 1.00 17.22 1096 LEU B N 1
ATOM 3682 C CA . LEU B 1 229 ? 21.369 -8.542 -7.635 1.00 16.58 1096 LEU B CA 1
ATOM 3683 C C . LEU B 1 229 ? 21.822 -9.707 -6.739 1.00 18.05 1096 LEU B C 1
ATOM 3684 O O . LEU B 1 229 ? 21.820 -9.566 -5.521 1.00 18.55 1096 LEU B O 1
ATOM 3689 N N . ARG B 1 230 ? 22.215 -10.854 -7.357 1.00 17.81 1097 ARG B N 1
ATOM 3690 C CA . ARG B 1 230 ? 22.684 -11.985 -6.562 1.00 17.98 1097 ARG B CA 1
ATOM 3691 C C . ARG B 1 230 ? 23.923 -11.550 -5.770 1.00 20.84 1097 ARG B C 1
ATOM 3692 O O . ARG B 1 230 ? 24.890 -11.062 -6.378 1.00 20.66 1097 ARG B O 1
ATOM 3700 N N . ASN B 1 231 ? 23.881 -11.682 -4.412 1.00 19.57 1098 ASN B N 1
ATOM 3701 C CA . ASN B 1 231 ? 25.006 -11.313 -3.523 1.00 20.35 1098 ASN B CA 1
ATOM 3702 C C . ASN B 1 231 ? 25.328 -9.806 -3.566 1.00 21.38 1098 ASN B C 1
ATOM 3703 O O . ASN B 1 231 ? 26.372 -9.386 -3.084 1.00 22.15 1098 ASN B O 1
ATOM 3708 N N . PHE B 1 232 ? 24.367 -8.992 -4.053 1.00 17.79 1099 PHE B N 1
ATOM 3709 C CA . PHE B 1 232 ? 24.555 -7.549 -4.097 1.00 17.33 1099 PHE B CA 1
ATOM 3710 C C . PHE B 1 232 ? 24.492 -6.970 -2.684 1.00 20.35 1099 PHE B C 1
ATOM 3711 O O . PHE B 1 232 ? 23.563 -7.268 -1.918 1.00 20.16 1099 PHE B O 1
ATOM 3719 N N . VAL B 1 233 ? 25.451 -6.090 -2.368 1.00 18.41 1100 VAL B N 1
ATOM 3720 C CA . VAL B 1 233 ? 25.526 -5.385 -1.084 1.00 19.33 1100 VAL B CA 1
ATOM 3721 C C . VAL B 1 233 ? 25.465 -3.879 -1.362 1.00 20.96 1100 VAL B C 1
ATOM 3722 O O . VAL B 1 233 ? 26.232 -3.380 -2.205 1.00 20.30 1100 VAL B O 1
ATOM 3726 N N . LEU B 1 234 ? 24.535 -3.153 -0.690 1.00 18.06 1101 LEU B N 1
ATOM 3727 C CA . LEU B 1 234 ? 24.510 -1.696 -0.824 1.00 17.61 1101 LEU B CA 1
ATOM 3728 C C . LEU B 1 234 ? 25.529 -1.150 0.193 1.00 20.74 1101 LEU B C 1
ATOM 3729 O O . LEU B 1 234 ? 25.345 -1.350 1.393 1.00 20.43 1101 LEU B O 1
ATOM 3734 N N . PRO B 1 235 ? 26.613 -0.485 -0.259 1.00 17.53 1102 PRO B N 1
ATOM 3735 C CA . PRO B 1 235 ? 27.647 -0.034 0.685 1.00 18.00 1102 PRO B CA 1
ATOM 3736 C C . PRO B 1 235 ? 27.120 0.908 1.753 1.00 21.03 1102 PRO B C 1
ATOM 3737 O O . PRO B 1 235 ? 26.253 1.731 1.491 1.00 19.90 1102 PRO B O 1
ATOM 3741 N N . GLU B 1 236 ? 27.678 0.772 2.961 1.00 18.84 1103 GLU B N 1
ATOM 3742 C CA . GLU B 1 236 ? 27.334 1.583 4.114 1.00 19.17 1103 GLU B CA 1
ATOM 3743 C C . GLU B 1 236 ? 27.947 2.985 4.051 1.00 21.34 1103 GLU B C 1
ATOM 3744 O O . GLU B 1 236 ? 27.589 3.834 4.868 1.00 21.23 1103 GLU B O 1
ATOM 3750 N N . THR B 1 237 ? 28.869 3.232 3.114 1.00 19.78 1104 THR B N 1
ATOM 3751 C CA . THR B 1 237 ? 29.502 4.536 2.977 1.00 19.27 1104 THR B CA 1
ATOM 3752 C C . THR B 1 237 ? 29.533 4.996 1.534 1.00 19.23 1104 THR B C 1
ATOM 3753 O O . THR B 1 237 ? 29.676 4.176 0.604 1.00 20.46 1104 THR B O 1
ATOM 3757 N N . VAL B 1 238 ? 29.396 6.305 1.350 1.00 16.50 1105 VAL B N 1
ATOM 3758 C CA . VAL B 1 238 ? 29.520 6.986 0.059 1.00 17.08 1105 VAL B CA 1
ATOM 3759 C C . VAL B 1 238 ? 30.994 7.369 -0.119 1.00 21.17 1105 VAL B C 1
ATOM 3760 O O . VAL B 1 238 ? 31.559 7.190 -1.203 1.00 20.06 1105 VAL B O 1
ATOM 3764 N N . PHE B 1 239 ? 31.598 7.945 0.943 1.00 19.14 1106 PHE B N 1
ATOM 3765 C CA . PHE B 1 239 ? 32.973 8.460 0.918 1.00 19.12 1106 PHE B CA 1
ATOM 3766 C C . PHE B 1 239 ? 33.904 7.662 1.793 1.00 23.47 1106 PHE B C 1
ATOM 3767 O O . PHE B 1 239 ? 33.500 7.153 2.830 1.00 23.70 1106 PHE B O 1
ATOM 3775 N N . GLU B 1 240 ? 35.176 7.593 1.394 1.00 23.19 1107 GLU B N 1
ATOM 3776 C CA . GLU B 1 240 ? 36.207 6.939 2.199 1.00 25.49 1107 GLU B CA 1
ATOM 3777 C C . GLU B 1 240 ? 36.534 7.851 3.384 1.00 34.95 1107 GLU B C 1
ATOM 3778 O O . GLU B 1 240 ? 36.206 9.052 3.290 1.00 32.05 1107 GLU B O 1
#

Foldseek 3Di:
DVLQVVLLVCCCVQAVVVVCVQPPQAPPQEPHQHHGDQLVLLCALAQCRHSPNVSCVVRPPPQWDDDPLAIHGDVLFDWDVLQRVQNRLSSQCNVQAVPPSTGKFKKKKWWDDWAFWQWKWKDFQRRIDIDGPDDTDIDMDMAPDDHPKGAIWMWTQGNVGGIDTQDTGTDSCRVVVVQVQWDWDADVPAVQKIWTWHQGPVRITGIMMMHGPDHNRSPSSSSSHNDHNDSHTGD/DDPVQVVLLVVCCVQAVVVVCVQPPPAPPQEPHQHHGDQLLLLLALAQCRHSPNVSCVVPVVPQWDDDDLAIDGPHPPPPWAWDVLQRVQNRLSSQCNVQAVVVSTGKFKKKKKWDDWPFWQWKWKDFQRRIDIDGPDPIDIDMDMAPDDHPKGAIWMWTQGPVGGIDTQDTGTDSCRVVVVQVQWDWDADVPAVQKIWTWHQGPVRITGIMMMHGPDDNRSPSSSSSHNRDNDSGGTD

Organism: NCBI:txid1444178

Secondary structure (DSSP, 8-state):
-HHHHHHHHHHIIIIIHHHHHHHTT-BTTSSSSSBPPHHHHHHHH-TTTSHHHHHHHHHSTTTEEEETTEEEE-----B-HHHHHHHHHHHHHHHHH-TTSSS-EEEEEEE---TTEEEEEEEETTEEEEESSSPP--EEEEES---SS-EEEEEEEESSSS-EEEEEEESTTHHHHHHHHSEEEE-TT-TTEEEEEEE-TTS-EEEEEEEESSTTGGGGGGGGTT----S-SB-/--HHHHHHHHHHIIIIIHHHHHHHTT-BTTSSSSSBPPHHHHHHHH-TTTSHHHHHHHHH-TTTEEEETTEEEE----TT--B-HHHHHHHHHHHHHHHHH-TTSSS-EEEEEEE---TTEEEEEEEETTEEEEE-SSS---EEEEES---SS-EEEEEEEETTEEEEEEEEEESTTHHHHHHHTSEEEE-TT-TTEEEEEEE-TTS-EEEEEEEESSTTGGGGGGGGTT----S-SB-

Solvent-accessible surface area: 21718 Å² total; per-residue (Å²): 83,122,70,1,104,47,14,0,46,104,0,79,102,60,1,0,81,29,4,62,136,23,5,80,38,92,3,1,11,102,105,57,107,53,50,4,50,15,82,56,0,2,117,10,8,12,51,30,45,0,81,10,6,98,10,3,56,123,47,2,84,63,49,4,79,81,103,74,58,139,20,37,53,66,191,77,90,79,27,23,86,51,0,38,156,6,3,25,22,5,18,67,0,1,40,19,0,0,49,18,14,36,8,9,9,24,3,44,3,77,7,27,106,26,98,22,32,115,51,6,16,1,51,0,6,123,40,112,16,76,20,75,126,82,82,70,102,57,68,84,0,13,0,19,14,23,13,129,86,42,12,2,20,1,22,3,26,6,93,151,47,52,95,100,108,32,12,76,35,94,19,44,0,0,4,0,41,0,5,36,94,8,93,104,106,80,12,128,88,43,92,63,7,50,32,1,28,1,117,5,104,53,48,47,82,0,40,4,19,0,89,14,98,53,50,57,2,0,12,0,0,23,80,0,112,107,28,117,2,15,82,49,0,9,126,57,69,116,76,1,78,55,9,1,44,116,0,72,109,62,1,0,75,25,6,59,135,23,4,82,34,93,0,0,9,99,101,57,112,54,46,2,49,12,82,56,0,1,118,11,8,12,38,26,51,1,79,10,6,108,11,3,51,121,58,3,85,62,20,5,71,82,100,69,48,167,23,36,56,89,18,92,68,241,58,31,74,14,26,91,52,0,35,154,7,4,43,25,5,13,70,0,1,49,22,0,1,48,20,14,34,7,8,11,29,2,50,3,73,6,27,87,27,97,24,12,105,54,6,17,1,50,0,7,119,39,113,16,95,18,67,72,130,90,68,105,64,65,73,1,13,0,19,14,23,17,106,82,49,11,4,18,0,12,3,32,8,92,141,44,51,91,97,102,40,16,100,30,98,19,34,0,1,4,0,30,0,3,53,91,7,147,103,109,79,12,128,89,34,92,58,7,51,30,1,26,1,82,4,103,44,48,48,65,0,39,5,18,0,87,10,91,56,50,60,2,0,11,1,0,24,80,0,54,87,27,111,3,15,82,44,0,8,111